Protein AF-0000000082830586 (afdb_homodimer)

Sequence (696 aa):
MSIQHIIVHEIRRVKEEKKSTETLIAKIKDTENDLRSLNGELAAKLLKLFSSSSLMVGQFSIGNDTEKKPAFEQGLDNFYSGENCLDFVEMTRELAEYFKTFLVENKSITGGFLVFFEFKGDEHTKLAVAVINKSNATDINPDLNFIAKEILDLDKLHLGATINITEWRDEFSERYIRFKNGQSEQVTDYFQKFIGCEVDKQAANEETKKLKEAIESFATEKLKLSQTAADDYLALAHSYINDCITKGDDVVLSNVAKHVFPADSNEFFEYASEGHNLSGILQISKTELKGFKKFSSSRKDLSITFAKALLNDKIKFENDILKIDSSLLSDSLVAELKAATTASNSDEMSIQHIIVHEIRRVKEEKKSTETLIAKIKDTENDLRSLNGELAAKLLKLFSSSSLMVGQFSIGNDTEKKPAFEQGLDNFYSGENCLDFVEMTRELAEYFKTFLVENKSITGGFLVFFEFKGDEHTKLAVAVINKSNATDINPDLNFIAKEILDLDKLHLGATINITEWRDEFSERYIRFKNGQSEQVTDYFQKFIGCEVDKQAANEETKKLKEAIESFATEKLKLSQTAADDYLALAHSYINDCITKGDDVVLSNVAKHVFPADSNEFFEYASEGHNLSGILQISKTELKGFKKFSSSRKDLSITFAKALLNDKIKFENDILKIDSSLLSDSLVAELKAATTASNSDE

Foldseek 3Di:
DDWDWKAKWWWFWDQDVPPSDIDTDTGQDQDTDDSVVCDPVNRVLQVVQQLDLQWFFWDFDDPPDRPDGAPLRVLCVVADDQLDGNDPSVSVSSLSVLVNVLCVVDVVGGFAIWMWIWDDDPPWIKIKIATWHWDWDWDADPVRDIDIDIDIDSPHGQWMKMATRNQNVVPFATRRMITDAHPDPVNRVVSCSSNNIDTDNCQAVLQLVLVLVLLQCCVCPVVVHDNVVSLVLLVQLLVVVVVCSVVSHFDFQLVSLCRSPVPCSVVSSCSSCVVRVDHTTGRHDPVSSLVSFWDWDDDPPDTDIDGPVCEPPQWYQDPNDIHHHCVVPDPVVVVVVVVVVVVVVVVD/DDWDWKAKWWWFWDQDVPPSDIDTDTGQDQDTDDSVVCPPVNRVLQVVQQLDLQWFFWDFDDPPDRPDGAPLRVLCVVADDQLDGNDPSVSVRVLSVLVNVLCVVDVVGGFAMWMWIWDDDPPWIKIKIATWHWDWDWDADPVRDIDIDIDIDSPHGQWMKMATRNQNVVPFATRRMITDAHPDPVNRVVSCSSNNIDTDNCQAVLQLVLVLVLLQCCVCPVVVHDNVVSLVLLVQLLVVVVVCSVVSHFDFLLVSLCRSPVPCSVVSSCSSCVVRVDHTTGRHDPVSSLVSFWDWDDDPPDTDIDGPVCEPPQWYQDPNDIHHHCVPPDPVVVVVVVVVVVVVVVVD

InterPro domains:
  IPR007358 Nucleoid-associated protein NdpA [PF04245] (7-318)
  IPR007358 Nucleoid-associated protein NdpA [PTHR38772] (2-322)

Structure (mmCIF, N/CA/C/O backbone):
data_AF-0000000082830586-model_v1
#
loop_
_entity.id
_entity.type
_entity.pdbx_description
1 polymer 'Nucleoid-associated protein YejK'
#
loop_
_atom_site.group_PDB
_atom_site.id
_atom_site.type_symbol
_atom_site.label_atom_id
_atom_site.label_alt_id
_atom_site.label_comp_id
_atom_site.label_asym_id
_atom_site.label_entity_id
_atom_site.label_seq_id
_atom_site.pdbx_PDB_ins_code
_atom_site.Cartn_x
_atom_site.Cartn_y
_atom_site.Cartn_z
_atom_site.occupancy
_atom_site.B_iso_or_equiv
_atom_site.auth_seq_id
_atom_site.auth_comp_id
_atom_site.auth_asym_id
_atom_site.auth_atom_id
_atom_site.pdbx_PDB_model_num
ATOM 1 N N . MET A 1 1 ? -3.918 10.141 21.219 1 77.94 1 MET A N 1
ATOM 2 C CA . MET A 1 1 ? -4.875 11.055 20.594 1 77.94 1 MET A CA 1
ATOM 3 C C . MET A 1 1 ? -6.297 10.523 20.734 1 77.94 1 MET A C 1
ATOM 5 O O . MET A 1 1 ? -6.539 9.328 20.531 1 77.94 1 MET A O 1
ATOM 9 N N . SER A 1 2 ? -7.188 11.344 21.281 1 86.56 2 SER A N 1
ATOM 10 C CA . SER A 1 2 ? -8.562 10.906 21.516 1 86.56 2 SER A CA 1
ATOM 11 C C . SER A 1 2 ? -9.562 11.867 20.891 1 86.56 2 SER A C 1
ATOM 13 O O . SER A 1 2 ? -9.383 13.086 20.953 1 86.56 2 SER A O 1
ATOM 15 N N . ILE A 1 3 ? -10.578 11.336 20.344 1 93.25 3 ILE A N 1
ATOM 16 C CA . ILE A 1 3 ? -11.656 12.125 19.766 1 93.25 3 ILE A CA 1
ATOM 17 C C . ILE A 1 3 ? -12.602 12.609 20.859 1 93.25 3 ILE A C 1
ATOM 19 O O . ILE A 1 3 ? -13.078 11.82 21.672 1 93.25 3 ILE A O 1
ATOM 23 N N . GLN A 1 4 ? -12.859 13.922 20.906 1 93 4 GLN A N 1
ATOM 24 C CA . GLN A 1 4 ? -13.688 14.516 21.953 1 93 4 GLN A CA 1
ATOM 25 C C . GLN A 1 4 ? -15.102 14.773 21.453 1 93 4 GLN A C 1
ATOM 27 O O . GLN A 1 4 ? -16.062 14.68 22.219 1 93 4 GLN A O 1
ATOM 32 N N . HIS A 1 5 ? -15.219 15.234 20.266 1 95.56 5 HIS A N 1
ATOM 33 C CA . HIS A 1 5 ? -16.484 15.531 19.609 1 95.56 5 HIS A CA 1
ATOM 34 C C . HIS A 1 5 ? -16.5 15 18.172 1 95.56 5 HIS A C 1
ATOM 36 O O . HIS A 1 5 ? -15.461 14.977 17.516 1 95.56 5 HIS A O 1
ATOM 42 N N . ILE A 1 6 ? -17.594 14.531 17.812 1 97.12 6 ILE A N 1
ATOM 43 C CA . ILE A 1 6 ? -17.719 14.07 16.438 1 97.12 6 ILE A CA 1
ATOM 44 C C . ILE A 1 6 ? -19.172 14.219 15.961 1 97.12 6 ILE A C 1
ATOM 46 O O . ILE A 1 6 ? -20.109 14 16.734 1 97.12 6 ILE A O 1
ATOM 50 N N . ILE A 1 7 ? -19.359 14.648 14.75 1 98.06 7 ILE A N 1
ATOM 51 C CA . ILE A 1 7 ? -20.688 14.789 14.156 1 98.06 7 ILE A CA 1
ATOM 52 C C . ILE A 1 7 ? -20.594 14.562 12.648 1 98.06 7 ILE A C 1
ATOM 54 O O . ILE A 1 7 ? -19.609 14.93 12.016 1 98.06 7 ILE A O 1
ATOM 58 N N . VAL A 1 8 ? -21.625 13.875 12.109 1 98 8 VAL A N 1
ATOM 59 C CA . VAL A 1 8 ? -21.688 13.609 10.68 1 98 8 VAL A CA 1
ATOM 60 C C . VAL A 1 8 ? -22.906 14.32 10.078 1 98 8 VAL A C 1
ATOM 62 O O . VAL A 1 8 ? -24.016 14.203 10.594 1 98 8 VAL A O 1
ATOM 65 N N . HIS A 1 9 ? -22.672 15.141 9.047 1 98.62 9 HIS A N 1
ATOM 66 C CA . HIS A 1 9 ? -23.719 15.711 8.211 1 98.62 9 HIS A CA 1
ATOM 67 C C . HIS A 1 9 ? -23.719 15.07 6.824 1 98.62 9 HIS A C 1
ATOM 69 O O . HIS A 1 9 ? -22.703 14.523 6.387 1 98.62 9 HIS A O 1
ATOM 75 N N . GLU A 1 10 ? -24.844 15.039 6.223 1 98.06 10 GLU A N 1
ATOM 76 C CA . GLU A 1 10 ? -24.938 14.547 4.852 1 98.06 10 GLU A CA 1
ATOM 77 C C . GLU A 1 10 ? -25.297 15.664 3.881 1 98.06 10 GLU A C 1
ATOM 79 O O . GLU A 1 10 ? -26.375 16.25 3.969 1 98.06 10 GLU A O 1
ATOM 84 N N . ILE A 1 11 ? -24.375 16.031 3.072 1 97.75 11 ILE A N 1
ATOM 85 C CA . ILE A 1 11 ? -24.578 17 1.994 1 97.75 11 ILE A CA 1
ATOM 86 C C . ILE A 1 11 ? -24.031 16.422 0.685 1 97.75 11 ILE A C 1
ATOM 88 O O . ILE A 1 11 ? -22.844 16.531 0.403 1 97.75 11 ILE A O 1
ATOM 92 N N . ARG A 1 12 ? -24.922 15.836 -0.042 1 95.5 12 ARG A N 1
ATOM 93 C CA . ARG A 1 12 ? -24.438 15.148 -1.233 1 95.5 12 ARG A CA 1
ATOM 94 C C . ARG A 1 12 ? -25.484 15.148 -2.332 1 95.5 12 ARG A C 1
ATOM 96 O O . ARG A 1 12 ? -26.688 15.281 -2.053 1 95.5 12 ARG A O 1
ATOM 103 N N . ARG A 1 13 ? -25 15.031 -3.488 1 93.19 13 ARG A N 1
ATOM 104 C CA . ARG A 1 13 ? -25.859 14.898 -4.668 1 93.19 13 ARG A CA 1
ATOM 105 C C . ARG A 1 13 ? -26.016 13.438 -5.07 1 93.19 13 ARG A C 1
ATOM 107 O O . ARG A 1 13 ? -25.047 12.688 -5.105 1 93.19 13 ARG A O 1
ATOM 114 N N . VAL A 1 14 ? -27.266 12.984 -5.191 1 87.75 14 VAL A N 1
ATOM 115 C CA . VAL A 1 14 ? -27.531 11.602 -5.566 1 87.75 14 VAL A CA 1
ATOM 116 C C . VAL A 1 14 ? -28.234 11.555 -6.926 1 87.75 14 VAL A C 1
ATOM 118 O O . VAL A 1 14 ? -29.078 12.398 -7.227 1 87.75 14 VAL A O 1
ATOM 121 N N . LYS A 1 15 ? -27.672 10.656 -7.742 1 76.94 15 LYS A N 1
ATOM 122 C CA . LYS A 1 15 ? -28.312 10.461 -9.039 1 76.94 15 LYS A CA 1
ATOM 123 C C . LYS A 1 15 ? -29.469 9.477 -8.938 1 76.94 15 LYS A C 1
ATOM 125 O O . LYS A 1 15 ? -29.344 8.414 -8.336 1 76.94 15 LYS A O 1
ATOM 130 N N . GLU A 1 16 ? -30.625 10 -9.062 1 65.94 16 GLU A N 1
ATOM 131 C CA . GLU A 1 16 ? -31.781 9.094 -9.078 1 65.94 16 GLU A CA 1
ATOM 132 C C . GLU A 1 16 ? -31.859 8.336 -10.398 1 65.94 16 GLU A C 1
ATOM 134 O O . GLU A 1 16 ? -31.656 8.914 -11.469 1 65.94 16 GLU A O 1
ATOM 139 N N . GLU A 1 17 ? -31.656 7.035 -10.461 1 59.75 17 GLU A N 1
ATOM 140 C CA . GLU A 1 17 ? -31.688 6.148 -11.625 1 59.75 17 GLU A CA 1
ATOM 141 C C . GLU A 1 17 ? -32.75 6.594 -12.641 1 59.75 17 GLU A C 1
ATOM 143 O O . GLU A 1 17 ? -32.5 6.566 -13.844 1 59.75 17 GLU A O 1
ATOM 148 N N . LYS A 1 18 ? -34.062 6.684 -12.289 1 57.19 18 LYS A N 1
ATOM 149 C CA . LYS A 1 18 ? -35.125 6.707 -13.281 1 57.19 18 LYS A CA 1
ATOM 150 C C . LYS A 1 18 ? -35.156 8.047 -14.016 1 57.19 18 LYS A C 1
ATOM 152 O O . LYS A 1 18 ? -35.812 8.172 -15.047 1 57.19 18 LYS A O 1
ATOM 157 N N . LYS A 1 19 ? -34.906 8.992 -13.367 1 51.31 19 LYS A N 1
ATOM 158 C CA . LYS A 1 19 ? -35.25 10.289 -13.938 1 51.31 19 LYS A CA 1
ATOM 159 C C . LYS A 1 19 ? -34 11.141 -14.156 1 51.31 19 LYS A C 1
ATOM 161 O O . LYS A 1 19 ? -34.094 12.328 -14.492 1 51.31 19 LYS A O 1
ATOM 166 N N . SER A 1 20 ? -33 10.836 -14.844 1 65.5 20 SER A N 1
ATOM 167 C CA . SER A 1 20 ? -31.859 11.656 -15.266 1 65.5 20 SER A CA 1
ATOM 168 C C . SER A 1 20 ? -31.703 12.875 -14.375 1 65.5 20 SER A C 1
ATOM 170 O O . SER A 1 20 ? -31.047 13.852 -14.75 1 65.5 20 SER A O 1
ATOM 172 N N . THR A 1 21 ? -32.438 12.867 -13.18 1 73.12 21 THR A N 1
ATOM 173 C CA . THR A 1 21 ? -32.375 14.078 -12.375 1 73.12 21 THR A CA 1
ATOM 174 C C . THR A 1 21 ? -31.516 13.867 -11.141 1 73.12 21 THR A C 1
ATOM 176 O O . THR A 1 21 ? -31.5 12.781 -10.562 1 73.12 21 THR A O 1
ATOM 179 N N . GLU A 1 22 ? -30.656 14.781 -10.773 1 84.38 22 GLU A N 1
ATOM 180 C CA . GLU A 1 22 ? -29.812 14.812 -9.578 1 84.38 22 GLU A CA 1
ATOM 181 C C . GLU A 1 22 ? -30.484 15.602 -8.461 1 84.38 22 GLU A C 1
ATOM 183 O O . GLU A 1 22 ? -31.109 16.641 -8.711 1 84.38 22 GLU A O 1
ATOM 188 N N . THR A 1 23 ? -30.609 14.961 -7.328 1 90.19 23 THR A N 1
ATOM 189 C CA . THR A 1 23 ? -31.203 15.609 -6.164 1 90.19 23 THR A CA 1
ATOM 190 C C . THR A 1 23 ? -30.141 15.867 -5.094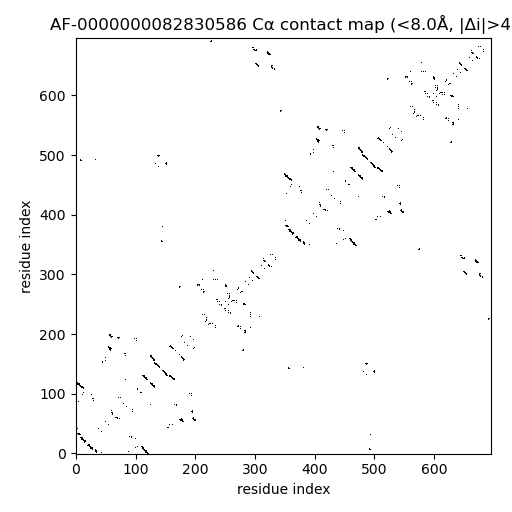 1 90.19 23 THR A C 1
ATOM 192 O O . THR A 1 23 ? -29.281 15.023 -4.852 1 90.19 23 THR A O 1
ATOM 195 N N . LEU A 1 24 ? -30.203 17.031 -4.547 1 94.12 24 LEU A N 1
ATOM 196 C CA . LEU A 1 24 ? -29.328 17.406 -3.447 1 94.12 24 LEU A CA 1
ATOM 197 C C . LEU A 1 24 ? -29.922 16.984 -2.107 1 94.12 24 LEU A C 1
ATOM 199 O O . LEU A 1 24 ? -31.047 17.344 -1.782 1 94.12 24 LEU A O 1
ATOM 203 N N . ILE A 1 25 ? -29.266 16.125 -1.415 1 95.06 25 ILE A N 1
ATOM 204 C CA . ILE A 1 25 ? -29.656 15.711 -0.073 1 95.06 25 ILE A CA 1
ATOM 205 C C . ILE A 1 25 ? -28.828 16.469 0.963 1 95.06 25 ILE A C 1
ATOM 207 O O . ILE A 1 25 ? -27.594 16.469 0.908 1 95.06 25 ILE A O 1
ATOM 211 N N . ALA A 1 26 ? -29.516 17.188 1.802 1 96.88 26 ALA A N 1
ATOM 212 C CA . ALA A 1 26 ? -28.859 17.906 2.887 1 96.88 26 ALA A CA 1
ATOM 213 C C . ALA A 1 26 ? -29.469 17.547 4.238 1 96.88 26 ALA A C 1
ATOM 215 O O . ALA A 1 26 ? -30.547 18.031 4.594 1 96.88 26 ALA A O 1
ATOM 216 N N . LYS A 1 27 ? -28.875 16.656 4.906 1 97.88 27 LYS A N 1
ATOM 217 C CA . LYS A 1 27 ? -29.25 16.281 6.262 1 97.88 27 LYS A CA 1
ATOM 218 C C . LYS A 1 27 ? -28.234 16.781 7.281 1 97.88 27 LYS A C 1
ATOM 220 O O . LYS A 1 27 ? -27.172 16.172 7.438 1 97.88 27 LYS A O 1
ATOM 225 N N . ILE A 1 28 ? -28.578 17.797 7.996 1 98.06 28 ILE A N 1
ATOM 226 C CA . ILE A 1 28 ? -27.688 18.422 8.969 1 98.06 28 ILE A CA 1
ATOM 227 C C . ILE A 1 28 ? -28.125 18.031 10.383 1 98.06 28 ILE A C 1
ATOM 229 O O . ILE A 1 28 ? -29.219 18.344 10.82 1 98.06 28 ILE A O 1
ATOM 233 N N . LYS A 1 29 ? -27.297 17.328 11.039 1 96.94 29 LYS A N 1
ATOM 234 C CA . LYS A 1 29 ? -27.594 16.797 12.367 1 96.94 29 LYS A CA 1
ATOM 235 C C . LYS A 1 29 ? -27.594 17.891 13.422 1 96.94 29 LYS A C 1
ATOM 237 O O . LYS A 1 29 ? -26.844 18.875 13.305 1 96.94 29 LYS A O 1
ATOM 242 N N . ASP A 1 30 ? -28.422 17.656 14.438 1 96.81 30 ASP A N 1
ATOM 243 C CA . ASP A 1 30 ? -28.5 18.641 15.508 1 96.81 30 ASP A CA 1
ATOM 244 C C . ASP A 1 30 ? -27.953 18.078 16.812 1 96.81 30 ASP A C 1
ATOM 246 O O . ASP A 1 30 ? -28.094 18.688 17.875 1 96.81 30 ASP A O 1
ATOM 250 N N . THR A 1 31 ? -27.406 16.875 16.75 1 96.5 31 THR A N 1
ATOM 251 C CA . THR A 1 31 ? -26.781 16.25 17.906 1 96.5 31 THR A CA 1
ATOM 252 C C . THR A 1 31 ? -25.484 15.547 17.516 1 96.5 31 THR A C 1
ATOM 254 O O . THR A 1 31 ? -25.375 15.016 16.406 1 96.5 31 THR A O 1
ATOM 257 N N . GLU A 1 32 ? -24.547 15.562 18.375 1 96.56 32 GLU A N 1
ATOM 258 C CA . GLU A 1 32 ? -23.297 14.875 18.125 1 96.56 32 GLU A CA 1
ATOM 259 C C . GLU A 1 32 ? -23.5 13.367 18.047 1 96.56 32 GLU A C 1
ATOM 261 O O . GLU A 1 32 ? -24.469 12.828 18.578 1 96.56 32 GLU A O 1
ATOM 266 N N . ASN A 1 33 ? -22.688 12.75 17.328 1 96.12 33 ASN A N 1
ATOM 267 C CA . ASN A 1 33 ? -22.672 11.289 17.359 1 96.12 33 ASN A CA 1
ATOM 268 C C . ASN A 1 33 ? -22.156 10.766 18.703 1 96.12 33 ASN A C 1
ATOM 270 O O . ASN A 1 33 ? -21.391 11.453 19.391 1 96.12 33 ASN A O 1
ATOM 274 N N . ASP A 1 34 ? -22.625 9.633 19.047 1 91.5 34 ASP A N 1
ATOM 275 C CA . ASP A 1 34 ? -22.203 9.016 20.297 1 91.5 34 ASP A CA 1
ATOM 276 C C . ASP A 1 34 ? -20.766 8.508 20.219 1 91.5 34 ASP A C 1
ATOM 278 O O . ASP A 1 34 ? -20.453 7.625 19.406 1 91.5 34 ASP A O 1
ATOM 282 N N . LEU A 1 35 ? -19.906 9.109 21 1 88.56 35 LEU A N 1
ATOM 283 C CA . LEU A 1 35 ? -18.5 8.703 21.016 1 88.56 35 LEU A CA 1
ATOM 284 C C . LEU A 1 35 ? -18.375 7.23 21.375 1 88.56 35 LEU A C 1
ATOM 286 O O . LEU A 1 35 ? -17.406 6.578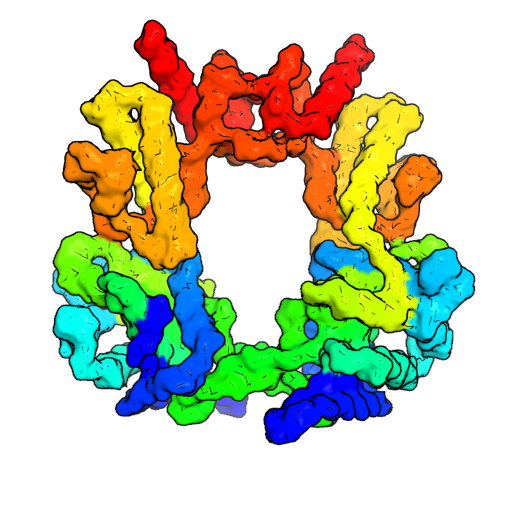 20.984 1 88.56 35 LEU A O 1
ATOM 290 N N . ARG A 1 36 ? -19.328 6.688 22.125 1 80.69 36 ARG A N 1
ATOM 291 C CA . ARG A 1 36 ? -19.297 5.309 22.609 1 80.69 36 ARG A CA 1
ATOM 292 C C . ARG A 1 36 ? -19.453 4.328 21.438 1 80.69 36 ARG A C 1
ATOM 294 O O . ARG A 1 36 ? -19.062 3.164 21.547 1 80.69 36 ARG A O 1
ATOM 301 N N . SER A 1 37 ? -20.141 4.883 20.453 1 78 37 SER A N 1
ATOM 302 C CA . SER A 1 37 ? -20.391 4.027 19.297 1 78 37 SER A CA 1
ATOM 303 C C . SER A 1 37 ? -19.141 3.908 18.422 1 78 37 SER A C 1
ATOM 305 O O . SER A 1 37 ? -19.062 3.029 17.547 1 78 37 SER A O 1
ATOM 307 N N . LEU A 1 38 ? -18.266 4.855 18.688 1 82.94 38 LEU A N 1
ATOM 308 C CA . LEU A 1 38 ? -16.984 4.742 17.984 1 82.94 38 LEU A CA 1
ATOM 309 C C . LEU A 1 38 ? -16.141 3.621 18.562 1 82.94 38 LEU A C 1
ATOM 311 O O . LEU A 1 38 ? -15.633 3.738 19.688 1 82.94 38 LEU A O 1
ATOM 315 N N . ASN A 1 39 ? -16.219 2.475 17.984 1 80.81 39 ASN A N 1
ATOM 316 C CA . ASN A 1 39 ? -15.297 1.455 18.484 1 80.81 39 ASN A CA 1
ATOM 317 C C . ASN A 1 39 ? -13.844 1.837 18.234 1 80.81 39 ASN A C 1
ATOM 319 O O . ASN A 1 39 ? -13.562 2.809 17.516 1 80.81 39 ASN A O 1
ATOM 323 N N . GLY A 1 40 ? -12.953 1.275 18.984 1 81.69 40 GLY A N 1
ATOM 324 C CA . GLY A 1 40 ? -11.531 1.578 18.891 1 81.69 40 GLY A CA 1
ATOM 325 C C . GLY A 1 40 ? -11.016 1.544 17.453 1 81.69 40 GLY A C 1
ATOM 326 O O . GLY A 1 40 ? -10.203 2.387 17.062 1 81.69 40 GLY A O 1
ATOM 327 N N . GLU A 1 41 ? -11.602 0.797 16.656 1 85.75 41 GLU A N 1
ATOM 328 C CA . GLU A 1 41 ? -11.141 0.642 15.273 1 85.75 41 GLU A CA 1
ATOM 329 C C . GLU A 1 41 ? -11.547 1.839 14.422 1 85.75 41 GLU A C 1
ATOM 331 O O . GLU A 1 41 ? -10.742 2.354 13.641 1 85.75 41 GLU A O 1
ATOM 336 N N . LEU A 1 42 ? -12.828 2.236 14.625 1 89.88 42 LEU A N 1
ATOM 337 C CA . LEU A 1 42 ? -13.312 3.375 13.852 1 89.88 42 LEU A CA 1
ATOM 338 C C . LEU A 1 42 ? -12.547 4.645 14.219 1 89.88 42 LEU A C 1
ATOM 340 O O . LEU A 1 42 ? -12.141 5.406 13.336 1 89.88 42 LEU A O 1
ATOM 344 N N . ALA A 1 43 ? -12.383 4.824 15.5 1 90.75 43 ALA A N 1
ATOM 345 C CA . ALA A 1 43 ? -11.633 5.996 15.945 1 90.75 43 ALA A CA 1
ATOM 346 C C . ALA A 1 43 ? -10.234 6.012 15.344 1 90.75 43 ALA A C 1
ATOM 348 O O . ALA A 1 43 ? -9.773 7.043 14.859 1 90.75 43 ALA A O 1
ATOM 349 N N . ALA A 1 44 ? -9.633 4.895 15.375 1 88.06 44 ALA A N 1
ATOM 350 C CA . ALA A 1 44 ? -8.289 4.777 14.82 1 88.06 44 ALA A CA 1
ATOM 351 C C . ALA A 1 44 ? -8.281 5.059 13.32 1 88.06 44 ALA A C 1
ATOM 353 O O . ALA A 1 44 ? -7.375 5.723 12.812 1 88.06 44 ALA A O 1
ATOM 354 N N . LYS A 1 45 ? -9.297 4.594 12.641 1 89.81 45 LYS A N 1
ATOM 355 C CA . LYS A 1 45 ? -9.398 4.801 11.203 1 89.81 45 LYS A CA 1
ATOM 356 C C . LYS A 1 45 ? -9.578 6.281 10.867 1 89.81 45 LYS A C 1
ATOM 358 O O . LYS A 1 45 ? -8.945 6.793 9.945 1 89.81 45 LYS A O 1
ATOM 363 N N . LEU A 1 46 ? -10.359 6.906 11.656 1 91.56 46 LEU A N 1
ATOM 364 C CA . LEU A 1 46 ? -10.617 8.32 11.43 1 91.56 46 LEU A CA 1
ATOM 365 C C . LEU A 1 46 ? -9.352 9.148 11.648 1 91.56 46 LEU A C 1
ATOM 367 O O . LEU A 1 46 ? -9.031 10.023 10.844 1 91.56 46 LEU A O 1
ATOM 371 N N . LEU A 1 47 ? -8.656 8.812 12.672 1 88 47 LEU A N 1
ATOM 372 C CA . LEU A 1 47 ? -7.426 9.531 12.977 1 88 47 LEU A CA 1
ATOM 373 C C . LEU A 1 47 ? -6.359 9.266 11.914 1 88 47 LEU A C 1
ATOM 375 O O . LEU A 1 47 ? -5.617 10.172 11.531 1 88 47 LEU A O 1
ATOM 379 N N . LYS A 1 48 ? -6.371 8.117 11.422 1 86.19 48 LYS A N 1
ATOM 380 C CA . LYS A 1 48 ? -5.375 7.695 10.445 1 86.19 48 LYS A CA 1
ATOM 381 C C . LYS A 1 48 ? -5.578 8.406 9.102 1 86.19 48 LYS A C 1
ATOM 383 O O . LYS A 1 48 ? -4.637 8.547 8.32 1 86.19 48 LYS A O 1
ATOM 388 N N . LEU A 1 49 ? -6.758 8.789 8.82 1 86.69 49 LEU A N 1
ATOM 389 C CA . LEU A 1 49 ? -7.047 9.492 7.578 1 86.69 49 LEU A CA 1
ATOM 390 C C . LEU A 1 49 ? -6.109 10.68 7.395 1 86.69 49 LEU A C 1
ATOM 392 O O . LEU A 1 49 ? -5.77 11.039 6.262 1 86.69 49 LEU A O 1
ATOM 396 N N . PHE A 1 50 ? -5.656 11.242 8.477 1 83.38 50 PHE A N 1
ATOM 397 C CA . PHE A 1 50 ? -4.891 12.477 8.383 1 83.38 50 PHE A CA 1
ATOM 398 C C . PHE A 1 50 ? -3.449 12.258 8.82 1 83.38 50 PHE A C 1
ATOM 400 O O . PHE A 1 50 ? -2.736 13.211 9.133 1 83.38 50 PHE A O 1
ATOM 407 N N . SER A 1 51 ? -3.039 11.031 8.891 1 72.94 51 SER A N 1
ATOM 408 C CA . SER A 1 51 ? -1.691 10.711 9.352 1 72.94 51 SER A CA 1
ATOM 409 C C . SER A 1 51 ? -0.709 10.656 8.188 1 72.94 51 SER A C 1
ATOM 411 O O . SER A 1 51 ? 0.504 10.594 8.398 1 72.94 51 SER A O 1
ATOM 413 N N . SER A 1 52 ? -1.235 10.766 6.988 1 65.25 52 SER A N 1
ATOM 414 C CA . SER A 1 52 ? -0.388 10.594 5.812 1 65.25 52 SER A CA 1
ATOM 415 C C . SER A 1 52 ? 0.608 11.734 5.676 1 65.25 52 SER A C 1
ATOM 417 O O . SER A 1 52 ? 0.284 12.891 5.977 1 65.25 52 SER A O 1
ATOM 419 N N . SER A 1 53 ? 1.77 11.406 5.191 1 57.41 53 SER A N 1
ATOM 420 C CA . SER A 1 53 ? 2.822 12.375 4.914 1 57.41 53 SER A CA 1
ATOM 421 C C . SER A 1 53 ? 2.506 13.195 3.664 1 57.41 53 SER A C 1
ATOM 423 O O . SER A 1 53 ? 3.129 14.227 3.42 1 57.41 53 SER A O 1
ATOM 425 N N . SER A 1 54 ? 1.443 12.836 2.969 1 64.44 54 SER A N 1
ATOM 426 C CA . SER A 1 54 ? 1.146 13.492 1.698 1 64.44 54 SER A CA 1
ATOM 427 C C . SER A 1 54 ? 0.247 14.703 1.897 1 64.44 54 SER A C 1
ATOM 429 O O . SER A 1 54 ? -0.125 15.375 0.931 1 64.44 54 SER A O 1
ATOM 431 N N . LEU A 1 55 ? -0 15.055 3.08 1 75.06 55 LEU A N 1
ATOM 432 C CA . LEU A 1 55 ? -0.865 16.203 3.328 1 75.06 55 LEU A CA 1
ATOM 433 C C . LEU A 1 55 ? -0.107 17.516 3.119 1 75.06 55 LEU A C 1
ATOM 435 O O . LEU A 1 55 ? 1.059 17.625 3.504 1 75.06 55 LEU A O 1
ATOM 439 N N . MET A 1 56 ? -0.779 18.422 2.518 1 75.5 56 MET A N 1
ATOM 440 C CA . MET A 1 56 ? -0.209 19.75 2.316 1 75.5 56 MET A CA 1
ATOM 441 C C . MET A 1 56 ? -0.437 20.641 3.539 1 75.5 56 MET A C 1
ATOM 443 O O . MET A 1 56 ? -1.374 20.406 4.309 1 75.5 56 MET A O 1
ATOM 447 N N . VAL A 1 57 ? 0.402 21.531 3.65 1 76.5 57 VAL A N 1
ATOM 448 C CA . VAL A 1 57 ? 0.298 22.438 4.797 1 76.5 57 VAL A CA 1
ATOM 449 C C . VAL A 1 57 ? -0.117 23.828 4.332 1 76.5 57 VAL A C 1
ATOM 451 O O . VAL A 1 57 ? 0.292 24.281 3.258 1 76.5 57 VAL A O 1
ATOM 454 N N . GLY A 1 58 ? -0.94 24.453 5.141 1 80.88 58 GLY A N 1
ATOM 455 C CA . GLY A 1 58 ? -1.391 25.781 4.797 1 80.88 58 GLY A CA 1
ATOM 456 C C . GLY A 1 58 ? -1.913 26.562 5.988 1 80.88 58 GLY A C 1
ATOM 457 O O . GLY A 1 58 ? -1.634 26.219 7.137 1 80.88 58 GLY A O 1
ATOM 458 N N . GLN A 1 59 ? -2.396 27.734 5.609 1 84.38 59 GLN A N 1
ATOM 459 C CA . GLN A 1 59 ? -3.035 28.625 6.574 1 84.38 59 GLN A CA 1
ATOM 460 C C . GLN A 1 59 ? -4.25 29.328 5.961 1 84.38 59 GLN A C 1
ATOM 462 O O . GLN A 1 59 ? -4.426 29.312 4.742 1 84.38 59 GLN A O 1
ATOM 467 N N . PHE A 1 60 ? -5.125 29.812 6.832 1 88.94 60 PHE A N 1
ATOM 468 C CA . PHE A 1 60 ? -6.289 30.547 6.336 1 88.94 60 PHE A CA 1
ATOM 469 C C . PHE A 1 60 ? -5.863 31.766 5.539 1 88.94 60 PHE A C 1
ATOM 471 O O . PHE A 1 60 ? -4.93 32.469 5.922 1 88.94 60 PHE A O 1
ATOM 478 N N . SER A 1 61 ? -6.332 31.859 4.398 1 82 61 SER A N 1
ATOM 479 C CA . SER A 1 61 ? -6.051 33.031 3.57 1 82 61 SER A CA 1
ATOM 480 C C . SER A 1 61 ? -7.168 33.281 2.559 1 82 61 SER A C 1
ATOM 482 O O . SER A 1 61 ? -7.867 32.344 2.16 1 82 61 SER A O 1
ATOM 484 N N . ILE A 1 62 ? -7.566 34.531 2.359 1 70.19 62 ILE A N 1
ATOM 485 C CA . ILE A 1 62 ? -8.477 34.875 1.271 1 70.19 62 ILE A CA 1
ATOM 486 C C . ILE A 1 62 ? -7.691 35.562 0.142 1 70.19 62 ILE A C 1
ATOM 488 O O . ILE A 1 62 ? -7.262 36.719 0.273 1 70.19 62 ILE A O 1
ATOM 492 N N . GLY A 1 63 ? -7.531 34.812 -0.952 1 60.88 63 GLY A N 1
ATOM 493 C CA . GLY A 1 63 ? -6.73 35.406 -2.006 1 60.88 63 GLY A CA 1
ATOM 494 C C . GLY A 1 63 ? -5.406 35.969 -1.51 1 60.88 63 GLY A C 1
ATOM 495 O O . GLY A 1 63 ? -4.676 35.281 -0.792 1 60.88 63 GLY A O 1
ATOM 496 N N . ASN A 1 64 ? -4.996 37.219 -2.006 1 56.03 64 ASN A N 1
ATOM 497 C CA . ASN A 1 64 ? -3.773 37.906 -1.612 1 56.03 64 ASN A CA 1
ATOM 498 C C . ASN A 1 64 ? -4.004 38.812 -0.399 1 56.03 64 ASN A C 1
ATOM 500 O O . ASN A 1 64 ? -3.082 39.5 0.068 1 56.03 64 ASN A O 1
ATOM 504 N N . ASP A 1 65 ? -5.266 38.781 0.035 1 56.44 65 ASP A N 1
ATOM 505 C CA . ASP A 1 65 ? -5.566 39.688 1.14 1 56.44 65 ASP A CA 1
ATOM 506 C C . ASP A 1 65 ? -5.637 38.938 2.465 1 56.44 65 ASP A C 1
ATOM 508 O O . ASP A 1 65 ? -6.598 38.188 2.719 1 56.44 65 ASP A O 1
ATOM 512 N N . THR A 1 66 ? -4.637 39 3.248 1 56.97 66 THR A N 1
ATOM 513 C CA . THR A 1 66 ? -4.527 38.312 4.531 1 56.97 66 THR A CA 1
ATOM 514 C C . THR A 1 66 ? -5.422 39 5.574 1 56.97 66 THR A C 1
ATOM 516 O O . THR A 1 66 ? -5.617 38.438 6.664 1 56.97 66 THR A O 1
ATOM 519 N N . GLU A 1 67 ? -5.973 40.094 5.219 1 61.12 67 GLU A N 1
ATOM 520 C CA . GLU A 1 67 ? -6.754 40.844 6.219 1 61.12 67 GLU A CA 1
ATOM 521 C C . GLU A 1 67 ? -8.188 40.312 6.277 1 61.12 67 GLU A C 1
ATOM 523 O O . GLU A 1 67 ? -8.852 40.438 7.309 1 61.12 67 GLU A O 1
ATOM 528 N N . LYS A 1 68 ? -8.609 39.688 5.219 1 77.81 68 LYS A N 1
ATOM 529 C CA . LYS A 1 68 ? -9.977 39.188 5.227 1 77.81 68 LYS A CA 1
ATOM 530 C C . LYS A 1 68 ? -10 37.719 5.668 1 77.81 68 LYS A C 1
ATOM 532 O O . LYS A 1 68 ? -9.172 36.906 5.219 1 77.81 68 LYS A O 1
ATOM 537 N N . LYS A 1 69 ? -10.883 37.469 6.656 1 87.75 69 LYS A N 1
ATOM 538 C CA . LYS A 1 69 ? -11 36.094 7.195 1 87.75 69 LYS A CA 1
ATOM 539 C C . LYS A 1 69 ? -11.961 35.281 6.363 1 87.75 69 LYS A C 1
ATOM 541 O O . LYS A 1 69 ? -13.109 35.656 6.133 1 87.75 69 LYS A O 1
ATOM 546 N N . PRO A 1 70 ? -11.484 34.188 5.902 1 91.75 70 PRO A N 1
ATOM 547 C CA . PRO A 1 70 ? -12.391 33.281 5.195 1 91.75 70 PRO A CA 1
ATOM 548 C C . PRO A 1 70 ? -13.602 32.875 6.043 1 91.75 70 PRO A C 1
ATOM 550 O O . PRO A 1 70 ? -13.539 32.938 7.273 1 91.75 70 PRO A O 1
ATOM 553 N N . ALA A 1 71 ? -14.719 32.531 5.398 1 91.44 71 ALA A N 1
ATOM 554 C CA . ALA A 1 71 ? -15.969 32.188 6.078 1 91.44 71 ALA A CA 1
ATOM 555 C C . ALA A 1 71 ? -15.742 31.062 7.086 1 91.44 71 ALA A C 1
ATOM 557 O O . ALA A 1 71 ? -16.281 31.109 8.195 1 91.44 71 ALA A O 1
ATOM 558 N N . PHE A 1 72 ? -14.984 30.062 6.754 1 95.69 72 PHE A N 1
ATOM 559 C CA . PHE A 1 72 ? -14.695 28.953 7.645 1 95.69 72 PHE A CA 1
ATOM 560 C C . PHE A 1 72 ? -14 29.438 8.914 1 95.69 72 PHE A C 1
ATOM 562 O O . PHE A 1 72 ? -14.367 29.016 10.016 1 95.69 72 PHE A O 1
ATOM 569 N N . GLU A 1 73 ? -13.023 30.266 8.719 1 93.62 73 GLU A N 1
ATOM 570 C CA . GLU A 1 73 ? -12.281 30.812 9.852 1 93.62 73 GLU A CA 1
ATOM 571 C C . GLU A 1 73 ? -13.195 31.625 10.766 1 93.62 73 GLU A C 1
ATOM 573 O O . GLU A 1 73 ? -13.078 31.547 11.992 1 93.62 73 GLU A O 1
ATOM 578 N N . GLN A 1 74 ? -14.047 32.406 10.164 1 93.38 74 GLN A N 1
ATOM 579 C CA . GLN A 1 74 ? -15.016 33.188 10.938 1 93.38 74 GLN A CA 1
ATOM 580 C C . GLN A 1 74 ? -15.898 32.25 11.781 1 93.38 74 GLN A C 1
ATOM 582 O O . GLN A 1 74 ? -16.203 32.562 12.938 1 93.38 74 GLN A O 1
ATOM 587 N N . GLY A 1 75 ? -16.297 31.188 11.125 1 93.12 75 GLY A N 1
ATOM 588 C CA . GLY A 1 75 ? -17.062 30.188 11.859 1 93.12 75 GLY A CA 1
ATOM 589 C C . GLY A 1 75 ? -16.328 29.641 13.07 1 93.12 75 GLY A C 1
ATOM 590 O O . GLY A 1 75 ? -16.922 29.5 14.148 1 93.12 75 GLY A O 1
ATOM 591 N N . LEU A 1 76 ? -15.07 29.375 12.938 1 95.25 76 LEU A N 1
ATOM 592 C CA . LEU A 1 76 ? -14.266 28.906 14.055 1 95.25 76 LEU A CA 1
ATOM 593 C C . LEU A 1 76 ? -14.141 29.969 15.133 1 95.25 76 LEU A C 1
ATOM 595 O O . LEU A 1 76 ? -14.25 29.672 16.328 1 95.25 76 LEU A O 1
ATOM 599 N N . ASP A 1 77 ? -13.953 31.188 14.719 1 92.75 77 ASP A N 1
ATOM 600 C CA . ASP A 1 77 ? -13.789 32.312 15.633 1 92.75 77 ASP A CA 1
ATOM 601 C C . ASP A 1 77 ? -15.031 32.469 16.516 1 92.75 77 ASP A C 1
ATOM 603 O O . ASP A 1 77 ? -14.922 32.844 17.688 1 92.75 77 ASP A O 1
ATOM 607 N N . ASN A 1 78 ? -16.109 32.281 15.953 1 94.19 78 ASN A N 1
ATOM 608 C CA . ASN A 1 78 ? -17.375 32.469 16.656 1 94.19 78 ASN A CA 1
ATOM 609 C C . ASN A 1 78 ? -17.578 31.406 17.734 1 94.19 78 ASN A C 1
ATOM 611 O O . ASN A 1 78 ? -18.297 31.656 18.719 1 94.19 78 ASN A O 1
ATOM 615 N N . PHE A 1 79 ? -16.875 30.312 17.578 1 94.81 79 PHE A N 1
ATOM 616 C CA . PHE A 1 79 ? -17.297 29.203 18.453 1 94.81 79 PHE A CA 1
ATOM 617 C C . PHE A 1 79 ? -16.125 28.719 19.297 1 94.81 79 PHE A C 1
ATOM 619 O O . PHE A 1 79 ? -16.312 27.938 20.219 1 94.81 79 PHE A O 1
ATOM 626 N N . TYR A 1 80 ? -14.992 29.172 19.031 1 93.12 80 TYR A N 1
ATOM 627 C CA . TYR A 1 80 ? -13.867 28.797 19.875 1 93.12 80 TYR A CA 1
ATOM 628 C C . TYR A 1 80 ? -13.453 29.953 20.781 1 93.12 80 TYR A C 1
ATOM 630 O O . TYR A 1 80 ? -13.352 31.094 20.328 1 93.12 80 TYR A O 1
ATOM 638 N N . SER A 1 81 ? -13.336 29.703 22 1 89.12 81 SER A N 1
ATOM 639 C CA . SER A 1 81 ? -12.68 30.562 22.984 1 89.12 81 SER A CA 1
ATOM 640 C C . SER A 1 81 ? -11.375 29.938 23.469 1 89.12 81 SER A C 1
ATOM 642 O O . SER A 1 81 ? -11.391 29.047 24.312 1 89.12 81 SER A O 1
ATOM 644 N N . GLY A 1 82 ? -10.367 30.453 22.953 1 81.5 82 GLY A N 1
ATOM 645 C CA . GLY A 1 82 ? -9.125 29.719 23.156 1 81.5 82 GLY A CA 1
ATOM 646 C C . GLY A 1 82 ? -9.125 28.375 22.469 1 81.5 82 GLY A C 1
ATOM 647 O O . GLY A 1 82 ? -9.359 28.281 21.25 1 81.5 82 GLY A O 1
ATOM 648 N N . GLU A 1 83 ? -9.016 27.297 23.312 1 80.5 83 GLU A N 1
ATOM 649 C CA . GLU A 1 83 ? -8.977 25.953 22.75 1 80.5 83 GLU A CA 1
ATOM 650 C C . GLU A 1 83 ? -10.297 25.219 22.984 1 80.5 83 GLU A C 1
ATOM 652 O O . GLU A 1 83 ? -10.461 24.062 22.578 1 80.5 83 GLU A O 1
ATOM 657 N N . ASN A 1 84 ? -11.164 25.984 23.516 1 87.31 84 ASN A N 1
ATOM 658 C CA . ASN A 1 84 ? -12.414 25.328 23.875 1 87.31 84 ASN A CA 1
ATOM 659 C C . ASN A 1 84 ? -13.539 25.719 22.906 1 87.31 84 ASN A C 1
ATOM 661 O O . ASN A 1 84 ? -13.766 26.906 22.656 1 87.31 84 ASN A O 1
ATOM 665 N N . CYS A 1 85 ? -14.148 24.781 22.469 1 91.44 85 CYS A N 1
ATOM 666 C CA . CYS A 1 85 ? -15.289 25.016 21.594 1 91.44 85 CYS A CA 1
ATOM 667 C C . CYS A 1 85 ? -16.562 25.266 22.406 1 91.44 85 CYS A C 1
ATOM 669 O O . CYS A 1 85 ? -16.922 24.438 23.25 1 91.44 85 CYS A O 1
ATOM 671 N N . LEU A 1 86 ? -17.234 26.281 22.141 1 92.06 86 LEU A N 1
ATOM 672 C CA . LEU A 1 86 ? -18.391 26.734 22.906 1 92.06 86 LEU A CA 1
ATOM 673 C C . LEU A 1 86 ? -19.641 25.922 22.531 1 92.06 86 LEU A C 1
ATOM 675 O O . LEU A 1 86 ? -20.469 25.625 23.375 1 92.06 86 LEU A O 1
ATOM 679 N N . ASP A 1 87 ? -19.781 25.594 21.297 1 96.19 87 ASP A N 1
ATOM 680 C CA . ASP A 1 87 ? -20.891 24.812 20.766 1 96.19 87 ASP A CA 1
ATOM 681 C C . ASP A 1 87 ? -20.5 24.109 19.484 1 96.19 87 ASP A C 1
ATOM 683 O O . ASP A 1 87 ? -20.625 24.656 18.391 1 96.19 87 ASP A O 1
ATOM 687 N N . PHE A 1 88 ? -20.109 22.891 19.672 1 97.31 88 PHE A N 1
ATOM 688 C CA . PHE A 1 88 ? -19.594 22.109 18.562 1 97.31 88 PHE A CA 1
ATOM 689 C C . PHE A 1 88 ? -20.688 21.859 17.516 1 97.31 88 PHE A C 1
ATOM 691 O O . PHE A 1 88 ? -20.438 21.984 16.312 1 97.31 88 PHE A O 1
ATOM 698 N N . VAL A 1 89 ? -21.844 21.5 17.953 1 98 89 VAL A N 1
ATOM 699 C CA . VAL A 1 89 ? -22.953 21.172 17.062 1 98 89 VAL A CA 1
ATOM 700 C C . VAL A 1 89 ? -23.312 22.391 16.219 1 98 89 VAL A C 1
ATOM 702 O O . VAL A 1 89 ? -23.375 22.312 14.984 1 98 89 VAL A O 1
ATOM 705 N N . GLU A 1 90 ? -23.516 23.516 16.875 1 97.44 90 GLU A N 1
ATOM 706 C CA . GLU A 1 90 ? -23.906 24.719 16.141 1 97.44 90 GLU A CA 1
ATOM 707 C C . GLU A 1 90 ? -22.812 25.156 15.18 1 97.44 90 GLU A C 1
ATOM 709 O O . GLU A 1 90 ? -23.094 25.625 14.07 1 97.44 90 GLU A O 1
ATOM 714 N N . MET A 1 91 ? -21.578 25.078 15.602 1 97.69 91 MET A N 1
ATOM 715 C CA . MET A 1 91 ? -20.469 25.406 14.719 1 97.69 91 MET A CA 1
ATOM 716 C C . MET A 1 91 ? -20.5 24.562 13.453 1 97.69 91 MET A C 1
ATOM 718 O O . MET A 1 91 ? -20.438 25.094 12.344 1 97.69 91 MET A O 1
ATOM 722 N N . THR A 1 92 ? -20.594 23.25 13.578 1 98.12 92 THR A N 1
ATOM 723 C CA . THR A 1 92 ? -20.531 22.359 12.43 1 98.12 92 THR A CA 1
ATOM 724 C C . THR A 1 92 ? -21.766 22.531 11.539 1 98.12 92 THR A C 1
ATOM 726 O O . THR A 1 92 ? -21.672 22.359 10.32 1 98.12 92 THR A O 1
ATOM 729 N N . ARG A 1 93 ? -22.922 22.891 12.117 1 98.06 93 ARG A N 1
ATOM 730 C CA . ARG A 1 93 ? -24.125 23.141 11.328 1 98.06 93 ARG A CA 1
ATOM 731 C C . ARG A 1 93 ? -23.938 24.359 10.414 1 98.06 93 ARG A C 1
ATOM 733 O O . ARG A 1 93 ? -24.312 24.328 9.242 1 98.06 93 ARG A O 1
ATOM 740 N N . GLU A 1 94 ? -23.359 25.391 11 1 97.44 94 GLU A N 1
ATOM 741 C CA . GLU A 1 94 ? -23.078 26.578 10.203 1 97.44 94 GLU A CA 1
ATOM 742 C C . GLU A 1 94 ? -22.125 26.266 9.062 1 97.44 94 GLU A C 1
ATOM 744 O O . GLU A 1 94 ? -22.344 26.703 7.93 1 97.44 94 GLU A O 1
ATOM 749 N N . LEU A 1 95 ? -21.109 25.547 9.391 1 97.75 95 LEU A N 1
ATOM 750 C CA . LEU A 1 95 ? -20.109 25.188 8.383 1 97.75 95 LEU A CA 1
ATOM 751 C C . LEU A 1 95 ? -20.703 24.25 7.332 1 97.75 95 LEU A C 1
ATOM 753 O O . LEU A 1 95 ? -20.344 24.344 6.152 1 97.75 95 LEU A O 1
ATOM 757 N N . ALA A 1 96 ? -21.562 23.359 7.766 1 98.19 96 ALA A N 1
ATOM 758 C CA . ALA A 1 96 ? -22.234 22.453 6.832 1 98.19 96 ALA A CA 1
ATOM 759 C C . ALA A 1 96 ? -23.125 23.25 5.871 1 98.19 96 ALA A C 1
ATOM 761 O O . ALA A 1 96 ? -23.172 22.938 4.676 1 98.19 96 ALA A O 1
ATOM 762 N N . GLU A 1 97 ? -23.844 24.234 6.434 1 97.69 97 GLU A N 1
ATOM 763 C CA . GLU A 1 97 ? -24.672 25.094 5.586 1 97.69 97 GLU A CA 1
ATOM 764 C C . GLU A 1 97 ? -23.812 25.859 4.574 1 97.69 97 GLU A C 1
ATOM 766 O O . GLU A 1 97 ? -24.203 26.016 3.422 1 97.69 97 GLU A O 1
ATOM 771 N N . TYR A 1 98 ? -22.734 26.312 5.09 1 97.56 98 TYR A N 1
ATOM 772 C CA . TYR A 1 98 ? -21.797 26.984 4.195 1 97.56 98 TYR A CA 1
ATOM 773 C C . TYR A 1 98 ? -21.328 26.031 3.102 1 97.56 98 TYR A C 1
ATOM 775 O O . TYR A 1 98 ? -21.281 26.406 1.926 1 97.56 98 TYR A O 1
ATOM 783 N N . PHE A 1 99 ? -21.016 24.797 3.451 1 97.5 99 PHE A N 1
ATOM 784 C CA . PHE A 1 99 ? -20.594 23.766 2.496 1 97.5 99 PHE A CA 1
ATOM 785 C C . PHE A 1 99 ? -21.688 23.531 1.455 1 97.5 99 PHE A C 1
ATOM 787 O O . PHE A 1 99 ? -21.391 23.391 0.265 1 97.5 99 PHE A O 1
ATOM 794 N N . LYS A 1 100 ? -22.859 23.469 1.875 1 97.62 100 LYS A N 1
ATOM 795 C CA . LYS A 1 100 ? -24.016 23.25 1.015 1 97.62 100 LYS A CA 1
ATOM 796 C C . LYS A 1 100 ? -24.078 24.297 -0.102 1 97.62 100 LYS A C 1
ATOM 798 O O . LYS A 1 100 ? -24.469 23.969 -1.229 1 97.62 100 LYS A O 1
ATOM 803 N N . THR A 1 101 ? -23.703 25.516 0.174 1 96.94 101 THR A N 1
ATOM 804 C CA . THR A 1 101 ? -23.797 26.594 -0.808 1 96.94 101 THR A CA 1
ATOM 805 C C . THR A 1 101 ? -22.922 26.281 -2.023 1 96.94 101 THR A C 1
ATOM 807 O O . THR A 1 101 ? -23.25 26.672 -3.146 1 96.94 101 THR A O 1
ATOM 810 N N . PHE A 1 102 ? -21.844 25.609 -1.802 1 95.5 102 PHE A N 1
ATOM 811 C CA . PHE A 1 102 ? -20.969 25.234 -2.906 1 95.5 102 PHE A CA 1
ATOM 812 C C . PHE A 1 102 ? -21.656 24.25 -3.848 1 95.5 102 PHE A C 1
ATOM 814 O O . PHE A 1 102 ? -21.516 24.359 -5.066 1 95.5 102 PHE A O 1
ATOM 821 N N . LEU A 1 103 ? -22.359 23.312 -3.244 1 94.88 103 LEU A N 1
ATOM 822 C CA . LEU A 1 103 ? -23.062 22.312 -4.055 1 94.88 103 LEU A CA 1
ATOM 823 C C . LEU A 1 103 ? -24.219 22.969 -4.801 1 94.88 103 LEU A C 1
ATOM 825 O O . LEU A 1 103 ? -24.531 22.578 -5.93 1 94.88 103 LEU A O 1
ATOM 829 N N . VAL A 1 104 ? -24.875 23.906 -4.219 1 95 104 VAL A N 1
ATOM 830 C CA . VAL A 1 104 ? -25.984 24.609 -4.848 1 95 104 VAL A CA 1
ATOM 831 C C . VAL A 1 104 ? -25.484 25.438 -6.035 1 95 104 VAL A C 1
ATOM 833 O O . VAL A 1 104 ? -26.109 25.453 -7.094 1 95 104 VAL A O 1
ATOM 836 N N . GLU A 1 105 ? -24.312 25.984 -5.859 1 94.62 105 GLU A N 1
ATOM 837 C CA . GLU A 1 105 ? -23.766 26.891 -6.863 1 94.62 105 GLU A CA 1
ATOM 838 C C . GLU A 1 105 ? -23.141 26.125 -8.016 1 94.62 105 GLU A C 1
ATOM 840 O O . GLU A 1 105 ? -23.125 26.594 -9.156 1 94.62 105 GLU A O 1
ATOM 845 N N . ASN A 1 106 ? -22.578 25.031 -7.688 1 93.75 106 ASN A N 1
ATOM 846 C CA . ASN A 1 106 ? -21.875 24.234 -8.688 1 93.75 106 ASN A CA 1
ATOM 847 C C . ASN A 1 106 ? -22.375 22.797 -8.703 1 93.75 106 ASN A C 1
ATOM 849 O O . ASN A 1 106 ? -22.016 21.984 -7.844 1 93.75 106 ASN A O 1
ATOM 853 N N . LYS A 1 107 ? -23.031 22.406 -9.734 1 90.25 107 LYS A N 1
ATOM 854 C CA . LYS A 1 107 ? -23.719 21.109 -9.828 1 90.25 107 LYS A CA 1
ATOM 855 C C . LYS A 1 107 ? -22.719 19.984 -10.062 1 90.25 107 LYS A C 1
ATOM 857 O O . LYS A 1 107 ? -23.062 18.812 -9.922 1 90.25 107 LYS A O 1
ATOM 862 N N . SER A 1 108 ? -21.547 20.359 -10.383 1 90.38 108 SER A N 1
ATOM 863 C CA . SER A 1 108 ? -20.547 19.328 -10.633 1 90.38 108 SER A CA 1
ATOM 864 C C . SER A 1 108 ? -19.984 18.766 -9.328 1 90.38 108 SER A C 1
ATOM 866 O O . SER A 1 108 ? -19.328 17.719 -9.328 1 90.38 108 SER A O 1
ATOM 868 N N . ILE A 1 109 ? -20.266 19.5 -8.258 1 92.19 109 ILE A N 1
ATOM 869 C CA . ILE A 1 109 ? -19.797 19.047 -6.953 1 92.19 109 ILE A CA 1
ATOM 870 C C . ILE A 1 109 ? -20.766 18.016 -6.379 1 92.19 109 ILE A C 1
ATOM 872 O O . ILE A 1 109 ? -21.953 18.312 -6.188 1 92.19 109 ILE A O 1
ATOM 876 N N . THR A 1 110 ? -20.391 16.859 -6.039 1 91.38 110 THR A N 1
ATOM 877 C CA . THR A 1 110 ? -21.25 15.766 -5.586 1 91.38 110 THR A CA 1
ATOM 878 C C . THR A 1 110 ? -21.375 15.773 -4.066 1 91.38 110 THR A C 1
ATOM 880 O O . THR A 1 110 ? -22.406 15.359 -3.523 1 91.38 110 THR A O 1
ATOM 883 N N . GLY A 1 111 ? -20.328 16.234 -3.371 1 94.19 111 GLY A N 1
ATOM 884 C CA . GLY A 1 111 ? -20.344 16.25 -1.917 1 94.19 111 GLY A CA 1
ATOM 885 C C . GLY A 1 111 ? -20.156 14.867 -1.311 1 94.19 111 GLY A C 1
ATOM 886 O O . GLY A 1 111 ? -19.391 14.055 -1.83 1 94.19 111 GLY A O 1
ATOM 887 N N . GLY A 1 112 ? -20.797 14.641 -0.111 1 96.06 112 GLY A N 1
ATOM 888 C CA . GLY A 1 112 ? -20.672 13.406 0.643 1 96.06 112 GLY A CA 1
ATOM 889 C C . GLY A 1 112 ? -21.047 13.562 2.105 1 96.06 112 GLY A C 1
ATOM 890 O O . GLY A 1 112 ? -21.828 14.438 2.461 1 96.06 112 GLY A O 1
ATOM 891 N N . PHE A 1 113 ? -20.609 12.641 2.84 1 97.25 113 PHE A N 1
ATOM 892 C CA . PHE A 1 113 ? -20.766 12.734 4.285 1 97.25 113 PHE A CA 1
ATOM 893 C C . PHE A 1 113 ? -19.672 13.609 4.891 1 97.25 113 PHE A C 1
ATOM 895 O O . PHE A 1 113 ? -18.484 13.289 4.797 1 97.25 113 PHE A O 1
ATOM 902 N N . LEU A 1 114 ? -20.125 14.727 5.359 1 97.62 114 LEU A N 1
ATOM 903 C CA . LEU A 1 114 ? -19.234 15.695 5.98 1 97.62 114 LEU A CA 1
ATOM 904 C C . LEU A 1 114 ? -19 15.359 7.449 1 97.62 114 LEU A C 1
ATOM 906 O O . LEU A 1 114 ? -19.875 15.578 8.289 1 97.62 114 LEU A O 1
ATOM 910 N N . VAL A 1 115 ? -17.844 14.844 7.762 1 97.62 115 VAL A N 1
ATOM 911 C CA . VAL A 1 115 ? -17.531 14.391 9.109 1 97.62 115 VAL A CA 1
ATOM 912 C C . VAL A 1 115 ? -16.625 15.414 9.797 1 97.62 115 VAL A C 1
ATOM 914 O O . VAL A 1 115 ? -15.547 15.742 9.297 1 97.62 115 VAL A O 1
ATOM 917 N N . PHE A 1 116 ? -17.109 15.945 10.922 1 98.06 116 PHE A N 1
ATOM 918 C CA . PHE A 1 116 ? -16.312 16.812 11.781 1 98.06 116 PHE A CA 1
ATOM 919 C C . PHE A 1 116 ? -15.914 16.094 13.07 1 98.06 116 PHE A C 1
ATOM 921 O O . PHE A 1 116 ? -16.75 15.469 13.711 1 98.06 116 PHE A O 1
ATOM 928 N N . PHE A 1 117 ? -14.734 16.109 13.414 1 96.69 117 PHE A N 1
ATOM 929 C CA . PHE A 1 117 ? -14.398 15.617 14.742 1 96.69 117 PHE A CA 1
ATOM 930 C C . PHE A 1 117 ? -13.219 16.391 15.328 1 96.69 117 PHE A C 1
ATOM 932 O O . PHE A 1 117 ? -12.352 16.859 14.586 1 96.69 117 PHE A O 1
ATOM 939 N N . GLU A 1 118 ? -13.297 16.625 16.531 1 95.94 118 GLU A N 1
ATOM 940 C CA . GLU A 1 118 ? -12.242 17.266 17.312 1 95.94 118 GLU A CA 1
ATOM 941 C C . GLU A 1 118 ? -11.453 16.25 18.125 1 95.94 118 GLU A C 1
ATOM 943 O O . GLU A 1 118 ? -12.039 15.375 18.766 1 95.94 118 GLU A O 1
ATOM 948 N N . PHE A 1 119 ? -10.188 16.297 18.047 1 91.56 119 PHE A N 1
ATOM 949 C CA . PHE A 1 119 ? -9.375 15.359 18.812 1 91.56 119 PHE A CA 1
ATOM 950 C C . PHE A 1 119 ? -8.211 16.078 19.484 1 91.56 119 PHE A C 1
ATOM 952 O O . PHE A 1 119 ? -7.77 17.125 19.016 1 91.56 119 PHE A O 1
ATOM 959 N N . LYS A 1 120 ? -7.875 15.578 20.562 1 86.38 120 LYS A N 1
ATOM 960 C CA . LYS A 1 120 ? -6.859 16.219 21.406 1 86.38 120 LYS A CA 1
ATOM 961 C C . LYS A 1 120 ? -5.664 15.297 21.609 1 86.38 120 LYS A C 1
ATOM 963 O O . LYS A 1 120 ? -5.828 14.094 21.844 1 86.38 120 LYS A O 1
ATOM 968 N N . GLY A 1 121 ? -4.527 15.828 21.328 1 75.44 121 GLY A N 1
ATOM 969 C CA . GLY A 1 121 ? -3.293 15.172 21.734 1 75.44 121 GLY A CA 1
ATOM 970 C C . GLY A 1 121 ? -2.748 15.688 23.047 1 75.44 121 GLY A C 1
ATOM 971 O O . GLY A 1 121 ? -3.51 16.141 23.906 1 75.44 121 GLY A O 1
ATOM 972 N N . ASP A 1 122 ? -1.467 15.5 23.281 1 66.69 122 ASP A N 1
ATOM 973 C CA . ASP A 1 122 ? -0.846 15.922 24.531 1 66.69 122 ASP A CA 1
ATOM 974 C C . ASP A 1 122 ? -0.88 17.438 24.672 1 66.69 122 ASP A C 1
ATOM 976 O O . ASP A 1 122 ? -1.15 17.969 25.75 1 66.69 122 ASP A O 1
ATOM 980 N N . GLU A 1 123 ? -0.709 18.125 23.578 1 72.38 123 GLU A N 1
ATOM 981 C CA . GLU A 1 123 ? -0.553 19.562 23.75 1 72.38 123 GLU A CA 1
ATOM 982 C C . GLU A 1 123 ? -1.424 20.328 22.766 1 72.38 123 GLU A C 1
ATOM 984 O O . GLU A 1 123 ? -1.486 21.562 22.797 1 72.38 123 GLU A O 1
ATOM 989 N N . HIS A 1 124 ? -2.076 19.625 21.938 1 79.81 124 HIS A N 1
ATOM 990 C CA . HIS A 1 124 ? -2.781 20.375 20.891 1 79.81 124 HIS A CA 1
ATOM 991 C C . HIS A 1 124 ? -4.199 19.828 20.703 1 79.81 124 HIS A C 1
ATOM 993 O O . HIS A 1 124 ? -4.438 18.641 20.844 1 79.81 124 HIS A O 1
ATOM 999 N N . THR A 1 125 ? -5.109 20.828 20.469 1 89 125 THR A N 1
ATOM 1000 C CA . THR A 1 125 ? -6.465 20.531 20.016 1 89 125 THR A CA 1
ATOM 1001 C C . THR A 1 125 ? -6.586 20.719 18.516 1 89 125 THR A C 1
ATOM 1003 O O . THR A 1 125 ? -6.141 21.734 17.969 1 89 125 THR A O 1
ATOM 1006 N N . LYS A 1 126 ? -7.109 19.703 17.859 1 91.38 126 LYS A N 1
ATOM 1007 C CA . LYS A 1 126 ? -7.242 19.797 16.406 1 91.38 126 LYS A CA 1
ATOM 1008 C C . LYS A 1 126 ? -8.68 19.531 15.977 1 91.38 126 LYS A C 1
ATOM 1010 O O . LYS A 1 126 ? -9.391 18.75 16.609 1 91.38 126 LYS A O 1
ATOM 1015 N N . LEU A 1 127 ? -9.062 20.234 14.961 1 96 127 LEU A N 1
ATOM 1016 C CA . LEU A 1 127 ? -10.344 20.016 14.312 1 96 127 LEU A CA 1
ATOM 1017 C C . LEU A 1 127 ? -10.148 19.406 12.93 1 96 127 LEU A C 1
ATOM 1019 O O . LEU A 1 127 ? -9.383 19.922 12.117 1 96 127 LEU A O 1
ATOM 1023 N N . ALA A 1 128 ? -10.828 18.281 12.75 1 95.44 128 ALA A N 1
ATOM 1024 C CA . ALA A 1 128 ? -10.758 17.625 11.445 1 95.44 128 ALA A CA 1
ATOM 1025 C C . ALA A 1 128 ? -12.094 17.719 10.711 1 95.44 128 ALA A C 1
ATOM 1027 O O . ALA A 1 128 ? -13.156 17.641 11.336 1 95.44 128 ALA A O 1
ATOM 1028 N N . VAL A 1 129 ? -12.031 17.938 9.406 1 97.19 129 VAL A N 1
ATOM 1029 C CA . VAL A 1 129 ? -13.188 17.859 8.523 1 97.19 129 VAL A CA 1
ATOM 1030 C C . VAL A 1 129 ? -12.859 16.969 7.324 1 97.19 129 VAL A C 1
ATOM 1032 O O . VAL A 1 129 ? -11.828 17.141 6.672 1 97.19 129 VAL A O 1
ATOM 1035 N N . ALA A 1 130 ? -13.672 16 7.082 1 95.62 130 ALA A N 1
ATOM 1036 C CA . ALA A 1 130 ? -13.477 15.078 5.965 1 95.62 130 ALA A CA 1
ATOM 1037 C C . ALA A 1 130 ? -14.766 14.875 5.184 1 95.62 130 ALA A C 1
ATOM 1039 O O . ALA A 1 130 ? -15.844 14.781 5.77 1 95.62 130 ALA A O 1
ATOM 1040 N N . VAL A 1 131 ? -14.664 14.898 3.898 1 96.38 131 VAL A N 1
ATOM 1041 C CA . VAL A 1 131 ? -15.758 14.469 3.035 1 96.38 131 VAL A CA 1
ATOM 1042 C C . VAL A 1 131 ? -15.586 12.992 2.676 1 96.38 131 VAL A C 1
ATOM 1044 O O . VAL A 1 131 ? -14.672 12.633 1.932 1 96.38 131 VAL A O 1
ATOM 1047 N N . ILE A 1 132 ? -16.469 12.141 3.188 1 95.56 132 ILE A N 1
ATOM 1048 C CA . ILE A 1 132 ? -16.344 10.695 2.998 1 95.56 132 ILE A CA 1
ATOM 1049 C C . ILE A 1 132 ? -17.531 10.18 2.172 1 95.56 132 ILE A C 1
ATOM 1051 O O . ILE A 1 132 ? -18.672 10.586 2.389 1 95.56 132 ILE A O 1
ATOM 1055 N N . ASN A 1 133 ? -17.234 9.383 1.276 1 94.44 133 ASN A N 1
ATOM 1056 C CA . ASN A 1 133 ? -18.281 8.781 0.443 1 94.44 133 ASN A CA 1
ATOM 1057 C C . ASN A 1 133 ? -18.375 7.273 0.659 1 94.44 133 ASN A C 1
ATOM 1059 O O . ASN A 1 133 ? -17.531 6.684 1.327 1 94.44 133 ASN A O 1
ATOM 1063 N N . LYS A 1 134 ? -19.453 6.688 0.153 1 92.81 134 LYS A N 1
ATOM 1064 C CA . LYS A 1 134 ? -19.625 5.238 0.219 1 92.81 134 LYS A CA 1
ATOM 1065 C C . LYS A 1 134 ? -18.984 4.555 -0.986 1 92.81 134 LYS A C 1
ATOM 1067 O O . LYS A 1 134 ? -18.875 5.148 -2.062 1 92.81 134 LYS A O 1
ATOM 1072 N N . SER A 1 135 ? -18.531 3.424 -0.771 1 90.5 135 SER A N 1
ATOM 1073 C CA . SER A 1 135 ? -17.984 2.572 -1.826 1 90.5 135 SER A CA 1
ATOM 1074 C C . SER A 1 135 ? -18.641 1.197 -1.821 1 90.5 135 SER A C 1
ATOM 1076 O O . SER A 1 135 ? -19.266 0.802 -0.829 1 90.5 135 SER A O 1
ATOM 1078 N N . ASN A 1 136 ? -18.562 0.591 -2.979 1 88.94 136 ASN A N 1
ATOM 1079 C CA . ASN A 1 136 ? -19.141 -0.745 -3.096 1 88.94 136 ASN A CA 1
ATOM 1080 C C . ASN A 1 136 ? -18.219 -1.808 -2.508 1 88.94 136 ASN A C 1
ATOM 1082 O O . ASN A 1 136 ? -17.016 -1.825 -2.799 1 88.94 136 ASN A O 1
ATOM 1086 N N . ALA A 1 137 ? -18.781 -2.539 -1.607 1 90.56 137 ALA A N 1
ATOM 1087 C CA . ALA A 1 137 ? -18.109 -3.715 -1.064 1 90.56 137 ALA A CA 1
ATOM 1088 C C . ALA A 1 137 ? -18.844 -4.996 -1.429 1 90.56 137 ALA A C 1
ATOM 1090 O O . ALA A 1 137 ? -19.969 -4.941 -1.958 1 90.56 137 ALA A O 1
ATOM 1091 N N . THR A 1 138 ? -18.172 -6.059 -1.335 1 92.56 138 THR A N 1
ATOM 1092 C CA . THR A 1 138 ? -18.781 -7.34 -1.653 1 92.56 138 THR A CA 1
ATOM 1093 C C . THR A 1 138 ? -19.062 -8.133 -0.381 1 92.56 138 THR A C 1
ATOM 1095 O O . THR A 1 138 ? -18.25 -8.164 0.537 1 92.56 138 THR A O 1
ATOM 1098 N N . ASP A 1 139 ? -20.281 -8.641 -0.336 1 93.75 139 ASP A N 1
ATOM 1099 C CA . ASP A 1 139 ? -20.641 -9.555 0.748 1 93.75 139 ASP A CA 1
ATOM 1100 C C . ASP A 1 139 ? -21.281 -10.82 0.205 1 93.75 139 ASP A C 1
ATOM 1102 O O . ASP A 1 139 ? -21.375 -11.016 -1.01 1 93.75 139 ASP A O 1
ATOM 1106 N N . ILE A 1 140 ? -21.547 -11.734 1.103 1 94.31 140 ILE A N 1
ATOM 1107 C CA . ILE A 1 140 ? -22.203 -12.992 0.771 1 94.31 140 ILE A CA 1
ATOM 1108 C C . ILE A 1 140 ? -23.484 -13.133 1.587 1 94.31 140 ILE A C 1
ATOM 1110 O O . ILE A 1 140 ? -23.516 -12.828 2.781 1 94.31 140 ILE A O 1
ATOM 1114 N N . ASN A 1 141 ? -24.609 -13.445 0.963 1 94.19 141 ASN A N 1
ATOM 1115 C CA . ASN A 1 141 ? -25.875 -13.609 1.673 1 94.19 141 ASN A CA 1
ATOM 1116 C C . ASN A 1 141 ? -26.016 -15.016 2.238 1 94.19 141 ASN A C 1
ATOM 1118 O O . ASN A 1 141 ? -25.141 -15.859 2.049 1 94.19 141 ASN A O 1
ATOM 1122 N N . PRO A 1 142 ? -27.047 -15.297 2.922 1 93.81 142 PRO A N 1
ATOM 1123 C CA . PRO A 1 142 ? -27.203 -16.609 3.557 1 93.81 142 PRO A CA 1
ATOM 1124 C C . PRO A 1 142 ? -27.266 -17.75 2.545 1 93.81 142 PRO A C 1
ATOM 1126 O O . PRO A 1 142 ? -26.938 -18.891 2.883 1 93.81 142 PRO A O 1
ATOM 1129 N N . ASP A 1 143 ? -27.609 -17.453 1.319 1 95 143 ASP A N 1
ATOM 1130 C CA . ASP A 1 143 ? -27.672 -18.484 0.275 1 95 143 ASP A CA 1
ATOM 1131 C C . ASP A 1 143 ? -26.328 -18.594 -0.445 1 95 143 ASP A C 1
ATOM 1133 O O . ASP A 1 143 ? -26.234 -19.25 -1.479 1 95 143 ASP A O 1
ATOM 1137 N N . LEU A 1 144 ? -25.312 -17.906 0.023 1 96.44 144 LEU A N 1
ATOM 1138 C CA . LEU A 1 144 ? -23.922 -17.969 -0.433 1 96.44 144 LEU A CA 1
ATOM 1139 C C . LEU A 1 144 ? -23.781 -17.375 -1.831 1 96.44 144 LEU A C 1
ATOM 1141 O O . LEU A 1 144 ? -23.016 -17.875 -2.648 1 96.44 144 LEU A O 1
ATOM 1145 N N . ASN A 1 145 ? -24.656 -16.359 -2.082 1 95.31 145 ASN A N 1
ATOM 1146 C CA . ASN A 1 145 ? -24.5 -15.547 -3.281 1 95.31 145 ASN A CA 1
ATOM 1147 C C . ASN A 1 145 ? -23.797 -14.227 -2.973 1 95.31 145 ASN A C 1
ATOM 1149 O O . ASN A 1 145 ? -24.016 -13.633 -1.91 1 95.31 145 ASN A O 1
ATOM 1153 N N . PHE A 1 146 ? -23.016 -13.828 -3.951 1 94.25 146 PHE A N 1
ATOM 1154 C CA . PHE A 1 146 ? -22.344 -12.539 -3.791 1 94.25 146 PHE A CA 1
ATOM 1155 C C . PHE A 1 146 ? -23.344 -11.398 -3.885 1 94.25 146 PHE A C 1
ATOM 1157 O O . PHE A 1 146 ? -24.234 -11.406 -4.742 1 94.25 146 PHE A O 1
ATOM 1164 N N . ILE A 1 147 ? -23.219 -10.469 -3.014 1 92.38 147 ILE A N 1
ATOM 1165 C CA . ILE A 1 147 ? -24.062 -9.281 -3.053 1 92.38 147 ILE A CA 1
ATOM 1166 C C . ILE A 1 147 ? -23.219 -8.031 -2.857 1 92.38 147 ILE A C 1
ATOM 1168 O O . ILE A 1 147 ? -22.172 -8.086 -2.197 1 92.38 147 ILE A O 1
ATOM 1172 N N . ALA A 1 148 ? -23.703 -7.012 -3.428 1 90.25 148 ALA A N 1
ATOM 1173 C CA . ALA A 1 148 ? -23.047 -5.719 -3.252 1 90.25 148 ALA A CA 1
ATOM 1174 C C . ALA A 1 148 ? -23.578 -5 -2.014 1 90.25 148 ALA A C 1
ATOM 1176 O O . ALA A 1 148 ? -24.781 -5.043 -1.729 1 90.25 148 ALA A O 1
ATOM 1177 N N . LYS A 1 149 ? -22.656 -4.445 -1.237 1 90.75 149 LYS A N 1
ATOM 1178 C CA . LYS A 1 149 ? -23.016 -3.621 -0.084 1 90.75 149 LYS A CA 1
ATOM 1179 C C . LYS A 1 149 ? -22.281 -2.281 -0.124 1 90.75 149 LYS A C 1
ATOM 1181 O O . LYS A 1 149 ? -21.109 -2.219 -0.486 1 90.75 149 LYS A O 1
ATOM 1186 N N . GLU A 1 150 ? -23.062 -1.292 0.187 1 91.5 150 GLU A N 1
ATOM 1187 C CA . GLU A 1 150 ? -22.422 0.021 0.271 1 91.5 150 GLU A CA 1
ATOM 1188 C C . GLU A 1 150 ? -21.938 0.309 1.688 1 91.5 150 GLU A C 1
ATOM 1190 O O . GLU A 1 150 ? -22.672 0.111 2.656 1 91.5 150 GLU A O 1
ATOM 1195 N N . ILE A 1 151 ? -20.672 0.701 1.81 1 93.69 151 ILE A N 1
ATOM 1196 C CA . ILE A 1 151 ? -20.109 1.058 3.104 1 93.69 151 ILE A CA 1
ATOM 1197 C C . ILE A 1 151 ? -19.344 2.379 2.988 1 93.69 151 ILE A C 1
ATOM 1199 O O . ILE A 1 151 ? -19 2.809 1.884 1 93.69 151 ILE A O 1
ATOM 1203 N N . LEU A 1 152 ? -19.094 2.998 4.133 1 94.31 152 LEU A N 1
ATOM 1204 C CA . LEU A 1 152 ? -18.266 4.207 4.125 1 94.31 152 LEU A CA 1
ATOM 1205 C C . LEU A 1 152 ? -16.828 3.887 3.73 1 94.31 152 LEU A C 1
ATOM 1207 O O . LEU A 1 152 ? -16.25 2.91 4.211 1 94.31 152 LEU A O 1
ATOM 1211 N N . ASP A 1 153 ? -16.328 4.656 2.906 1 93.12 153 ASP A N 1
ATOM 1212 C CA . ASP A 1 153 ? -14.945 4.473 2.49 1 93.12 153 ASP A CA 1
ATOM 1213 C C . ASP A 1 153 ? -13.984 5.191 3.436 1 93.12 153 ASP A C 1
ATOM 1215 O O . ASP A 1 153 ? -13.734 6.391 3.283 1 93.12 153 ASP A O 1
ATOM 1219 N N . LEU A 1 154 ? -13.398 4.453 4.332 1 90.94 154 LEU A N 1
ATOM 1220 C CA . LEU A 1 154 ? -12.508 5.051 5.32 1 90.94 154 LEU A CA 1
ATOM 1221 C C . LEU A 1 154 ? -11.062 4.641 5.07 1 90.94 154 LEU A C 1
ATOM 1223 O O . LEU A 1 154 ? -10.188 4.887 5.906 1 90.94 154 LEU A O 1
ATOM 1227 N N . ASP A 1 155 ? -10.852 3.977 3.957 1 83.31 155 ASP A N 1
ATOM 1228 C CA . ASP A 1 155 ? -9.508 3.475 3.68 1 83.31 155 ASP A CA 1
ATOM 1229 C C . ASP A 1 155 ? -8.57 4.613 3.285 1 83.31 155 ASP A C 1
ATOM 1231 O O . ASP A 1 155 ? -7.375 4.574 3.596 1 83.31 155 ASP A O 1
ATOM 1235 N N . LYS A 1 156 ? -9.125 5.539 2.613 1 79.25 156 LYS A N 1
ATOM 1236 C CA . LYS A 1 156 ? -8.289 6.668 2.207 1 79.25 156 LYS A CA 1
ATOM 1237 C C . LYS A 1 156 ? -9.062 7.98 2.285 1 79.25 156 LYS A C 1
ATOM 1239 O O . LYS A 1 156 ? -10.289 8 2.113 1 79.25 156 LYS A O 1
ATOM 1244 N N . LEU A 1 157 ? -8.273 9 2.559 1 81.94 157 LEU A N 1
ATOM 1245 C CA . LEU A 1 157 ? -8.852 10.336 2.584 1 81.94 157 LEU A CA 1
ATOM 1246 C C . LEU A 1 157 ? -8.93 10.922 1.178 1 81.94 157 LEU A C 1
ATOM 1248 O O . LEU A 1 157 ? -7.906 11.227 0.566 1 81.94 157 LEU A O 1
ATOM 1252 N N . HIS A 1 158 ? -10.164 11.086 0.755 1 84.31 158 HIS A N 1
ATOM 1253 C CA . HIS A 1 158 ? -10.32 11.672 -0.571 1 84.31 158 HIS A CA 1
ATOM 1254 C C . HIS A 1 158 ? -10.305 13.195 -0.502 1 84.31 158 HIS A C 1
ATOM 1256 O O . HIS A 1 158 ? -9.719 13.859 -1.364 1 84.31 158 HIS A O 1
ATOM 1262 N N . LEU A 1 159 ? -10.898 13.703 0.503 1 90.5 159 LEU A N 1
ATOM 1263 C CA . LEU A 1 159 ? -10.984 15.148 0.707 1 90.5 159 LEU A CA 1
ATOM 1264 C C . LEU A 1 159 ? -11.117 15.477 2.189 1 90.5 159 LEU A C 1
ATOM 1266 O O . LEU A 1 159 ? -11.992 14.938 2.873 1 90.5 159 LEU A O 1
ATOM 1270 N N . GLY A 1 160 ? -10.203 16.359 2.631 1 93.56 160 GLY A N 1
ATOM 1271 C CA . GLY A 1 160 ? -10.273 16.703 4.043 1 93.56 160 GLY A CA 1
ATOM 1272 C C . GLY A 1 160 ? -9.18 17.656 4.48 1 93.56 160 GLY A C 1
ATOM 1273 O O . GLY A 1 160 ? -8.266 17.953 3.711 1 93.56 160 GLY A O 1
ATOM 1274 N N . ALA A 1 161 ? -9.32 18.156 5.723 1 92.75 161 ALA A N 1
ATOM 1275 C CA . ALA A 1 161 ? -8.359 19.078 6.324 1 92.75 161 ALA A CA 1
ATOM 1276 C C . ALA A 1 161 ? -8.383 18.984 7.848 1 92.75 161 ALA A C 1
ATOM 1278 O O . ALA A 1 161 ? -9.406 18.625 8.438 1 92.75 161 ALA A O 1
ATOM 1279 N N . THR A 1 162 ? -7.324 19.172 8.359 1 92 162 THR A N 1
ATOM 1280 C CA . THR A 1 162 ? -7.234 19.328 9.812 1 92 162 THR A CA 1
ATOM 1281 C C . THR A 1 162 ? -6.703 20.719 10.172 1 92 162 THR A C 1
ATOM 1283 O O . THR A 1 162 ? -5.805 21.234 9.508 1 92 162 THR A O 1
ATOM 1286 N N . ILE A 1 163 ? -7.254 21.312 11.164 1 91.56 163 ILE A N 1
ATOM 1287 C CA . ILE A 1 163 ? -6.824 22.609 11.688 1 91.56 163 ILE A CA 1
ATOM 1288 C C . ILE A 1 163 ? -6.32 22.438 13.117 1 91.56 163 ILE A C 1
ATOM 1290 O O . ILE A 1 163 ? -7.059 21.984 13.992 1 91.56 163 ILE A O 1
ATOM 1294 N N . ASN A 1 164 ? -5.121 22.797 13.32 1 87.62 164 ASN A N 1
ATOM 1295 C CA . ASN A 1 164 ? -4.605 22.875 14.688 1 87.62 164 ASN A CA 1
ATOM 1296 C C . ASN A 1 164 ? -5.113 24.125 15.414 1 87.62 164 ASN A C 1
ATOM 1298 O O . ASN A 1 164 ? -4.559 25.203 15.25 1 87.62 164 ASN A O 1
ATOM 1302 N N . ILE A 1 165 ? -6.059 23.969 16.234 1 91.62 165 ILE A N 1
ATOM 1303 C CA . ILE A 1 165 ? -6.758 25.078 16.875 1 91.62 165 ILE A CA 1
ATOM 1304 C C . ILE A 1 165 ? -5.801 25.797 17.812 1 91.62 165 ILE A C 1
ATOM 1306 O O . ILE A 1 165 ? -5.801 27.031 17.875 1 91.62 165 ILE A O 1
ATOM 1310 N N . THR A 1 166 ? -5.016 25.047 18.547 1 85.5 166 THR A N 1
ATOM 1311 C CA . THR A 1 166 ? -4.062 25.625 19.484 1 85.5 166 THR A CA 1
ATOM 1312 C C . THR A 1 166 ? -3.096 26.562 18.766 1 85.5 166 THR A C 1
ATOM 1314 O O . THR A 1 166 ? -2.869 27.688 19.203 1 85.5 166 THR A O 1
ATOM 1317 N N . GLU A 1 167 ? -2.617 26.141 17.641 1 82.12 167 GLU A N 1
ATOM 1318 C CA . GLU A 1 167 ? -1.665 26.938 16.875 1 82.12 167 GLU A CA 1
ATOM 1319 C C . GLU A 1 167 ? -2.361 28.094 16.156 1 82.12 167 GLU A C 1
ATOM 1321 O O . GLU A 1 167 ? -1.806 29.188 16.047 1 82.12 167 GLU A O 1
ATOM 1326 N N . TRP A 1 168 ? -3.482 27.859 15.648 1 87.5 168 TRP A N 1
ATOM 1327 C CA . TRP A 1 168 ? -4.254 28.891 14.961 1 87.5 168 TRP A CA 1
ATOM 1328 C C . TRP A 1 168 ? -4.527 30.078 15.883 1 87.5 168 TRP A C 1
ATOM 1330 O O . TRP A 1 168 ? -4.516 31.234 15.445 1 87.5 168 TRP A O 1
ATOM 1340 N N . ARG A 1 169 ? -4.734 29.781 17.078 1 86.94 169 ARG A N 1
ATOM 1341 C CA . ARG A 1 169 ? -5.055 30.828 18.047 1 86.94 169 ARG A CA 1
ATOM 1342 C C . ARG A 1 169 ? -3.793 31.562 18.5 1 86.94 169 ARG A C 1
ATOM 1344 O O . ARG A 1 169 ? -3.871 32.656 19.094 1 86.94 169 ARG A O 1
ATOM 1351 N N . ASP A 1 170 ? -2.709 30.859 18.219 1 77.25 170 ASP A N 1
ATOM 1352 C CA . ASP A 1 170 ? -1.432 31.516 18.516 1 77.25 170 ASP A CA 1
ATOM 1353 C C . ASP A 1 170 ? -1.061 32.5 17.406 1 77.25 170 ASP A C 1
ATOM 1355 O O . ASP A 1 170 ? -0.874 32.125 16.25 1 77.25 170 ASP A O 1
ATOM 1359 N N . GLU A 1 171 ? -1.036 33.719 17.672 1 64.31 171 GLU A N 1
ATOM 1360 C CA . GLU A 1 171 ? -0.861 34.812 16.719 1 64.31 171 GLU A CA 1
ATOM 1361 C C . GLU A 1 171 ? 0.423 34.656 15.914 1 64.31 171 GLU A C 1
ATOM 1363 O O . GLU A 1 171 ? 0.546 35.219 14.812 1 64.31 171 GLU A O 1
ATOM 1368 N N . PHE A 1 172 ? 1.336 33.938 16.328 1 61.03 172 PHE A N 1
ATOM 1369 C CA . PHE A 1 172 ? 2.641 33.875 15.68 1 61.03 172 PHE A CA 1
ATOM 1370 C C . PHE A 1 172 ? 2.799 32.562 14.898 1 61.03 172 PHE A C 1
ATOM 1372 O O . PHE A 1 172 ? 3.803 32.375 14.211 1 61.03 172 PHE A O 1
ATOM 1379 N N . SER A 1 173 ? 1.7 31.875 14.945 1 70.12 173 SER A N 1
ATOM 1380 C CA . SER A 1 173 ? 1.846 30.578 14.289 1 70.12 173 SER A CA 1
ATOM 1381 C C . SER A 1 173 ? 1.352 30.625 12.852 1 70.12 173 SER A C 1
ATOM 1383 O O . SER A 1 173 ? 0.39 31.344 12.539 1 70.12 173 SER A O 1
ATOM 1385 N N . GLU A 1 174 ? 2.209 30 11.977 1 72.06 174 GLU A N 1
ATOM 1386 C CA . GLU A 1 174 ? 1.825 29.844 10.57 1 72.06 174 GLU A CA 1
ATOM 1387 C C . GLU A 1 174 ? 1.688 28.375 10.203 1 72.06 174 GLU A C 1
ATOM 1389 O O . GLU A 1 174 ? 2.111 27.5 10.953 1 72.06 174 GLU A O 1
ATOM 1394 N N . ARG A 1 175 ? 0.809 28.047 9.227 1 78.12 175 ARG A N 1
ATOM 1395 C CA . ARG A 1 175 ? 0.722 26.734 8.594 1 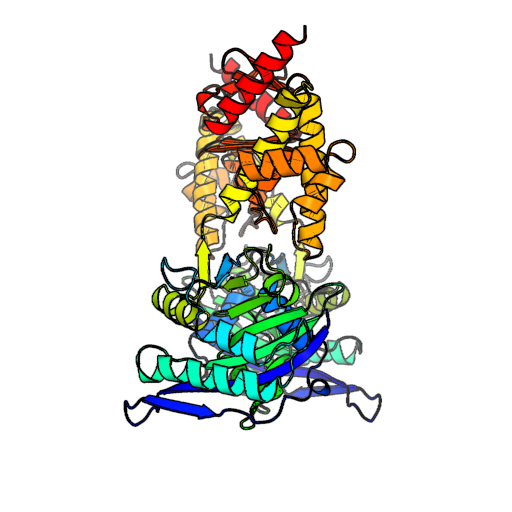78.12 175 ARG A CA 1
ATOM 1396 C C . ARG A 1 175 ? 0.07 25.719 9.523 1 78.12 175 ARG A C 1
ATOM 1398 O O . ARG A 1 175 ? 0.605 24.625 9.734 1 78.12 175 ARG A O 1
ATOM 1405 N N . TYR A 1 176 ? -1.036 26.125 10.117 1 82.94 176 TYR A N 1
ATOM 1406 C CA . TYR A 1 176 ? -1.732 25.297 11.102 1 82.94 176 TYR A CA 1
ATOM 1407 C C . TYR A 1 176 ? -2.797 24.438 10.43 1 82.94 176 TYR A C 1
ATOM 1409 O O . TYR A 1 176 ? -3.604 23.797 11.109 1 82.94 176 TYR A O 1
ATOM 1417 N N . ILE A 1 177 ? -2.775 24.406 9.117 1 88.12 177 ILE A N 1
ATOM 1418 C CA . ILE A 1 177 ? -3.744 23.594 8.391 1 88.12 177 ILE A CA 1
ATOM 1419 C C . ILE A 1 177 ? -3.02 22.5 7.617 1 88.12 177 ILE A C 1
ATOM 1421 O O . ILE A 1 177 ? -1.977 22.75 7.008 1 88.12 177 ILE A O 1
ATOM 1425 N N . ARG A 1 178 ? -3.535 21.328 7.77 1 83.69 178 ARG A N 1
ATOM 1426 C CA . ARG A 1 178 ? -3.148 20.219 6.902 1 83.69 178 ARG A CA 1
ATOM 1427 C C . ARG A 1 178 ? -4.277 19.844 5.949 1 83.69 178 ARG A C 1
ATOM 1429 O O . ARG A 1 178 ? -5.426 19.688 6.371 1 83.69 178 ARG A O 1
ATOM 1436 N N . PHE A 1 179 ? -3.889 19.766 4.672 1 85.75 179 PHE A N 1
ATOM 1437 C CA . PHE A 1 179 ? -4.918 19.656 3.643 1 85.75 179 PHE A CA 1
ATOM 1438 C C . PHE A 1 179 ? -4.621 18.5 2.693 1 85.75 179 PHE A C 1
ATOM 1440 O O . PHE A 1 179 ? -3.475 18.312 2.281 1 85.75 179 PHE A O 1
ATOM 1447 N N . LYS A 1 180 ? -5.668 17.688 2.404 1 85.44 180 LYS A N 1
ATOM 1448 C CA . LYS A 1 180 ? -5.57 16.625 1.405 1 85.44 180 LYS A CA 1
ATOM 1449 C C . LYS A 1 180 ? -6.137 17.094 0.064 1 85.44 180 LYS A C 1
ATOM 1451 O O . LYS A 1 180 ? -7.293 17.516 -0.015 1 85.44 180 LYS A O 1
ATOM 1456 N N . ASN A 1 181 ? -5.316 16.891 -0.977 1 78.06 181 ASN A N 1
ATOM 1457 C CA . ASN A 1 181 ? -5.809 17.188 -2.316 1 78.06 181 ASN A CA 1
ATOM 1458 C C . ASN A 1 181 ? -6.816 16.141 -2.791 1 78.06 181 ASN A C 1
ATOM 1460 O O . ASN A 1 181 ? -6.664 14.953 -2.504 1 78.06 181 ASN A O 1
ATOM 1464 N N . GLY A 1 182 ? -7.766 16.719 -3.492 1 78.62 182 GLY A N 1
ATOM 1465 C CA . GLY A 1 182 ? -8.727 15.812 -4.113 1 78.62 182 GLY A CA 1
ATOM 1466 C C . GLY A 1 182 ? -8.172 15.102 -5.336 1 78.62 182 GLY A C 1
ATOM 1467 O O . GLY A 1 182 ? -7.012 15.312 -5.707 1 78.62 182 GLY A O 1
ATOM 1468 N N . GLN A 1 183 ? -8.977 14.242 -5.855 1 78.56 183 GLN A N 1
ATOM 1469 C CA . GLN A 1 183 ? -8.594 13.438 -7.016 1 78.56 183 GLN A CA 1
ATOM 1470 C C . GLN A 1 183 ? -8.422 14.32 -8.25 1 78.56 183 GLN A C 1
ATOM 1472 O O . GLN A 1 183 ? -7.703 13.953 -9.188 1 78.56 183 GLN A O 1
ATOM 1477 N N . SER A 1 184 ? -9.133 15.398 -8.25 1 80.94 184 SER A N 1
ATOM 1478 C CA . SER A 1 184 ? -9.039 16.344 -9.359 1 80.94 184 SER A CA 1
ATOM 1479 C C . SER A 1 184 ? -8.781 17.766 -8.852 1 80.94 184 SER A C 1
ATOM 1481 O O . SER A 1 184 ? -9.016 18.047 -7.672 1 80.94 184 SER A O 1
ATOM 1483 N N . GLU A 1 185 ? -8.352 18.562 -9.805 1 82.69 185 GLU A N 1
ATOM 1484 C CA . GLU A 1 185 ? -8.117 19.953 -9.469 1 82.69 185 GLU A CA 1
ATOM 1485 C C . GLU A 1 185 ? -9.414 20.656 -9.078 1 82.69 185 GLU A C 1
ATOM 1487 O O . GLU A 1 185 ? -9.422 21.484 -8.164 1 82.69 185 GLU A O 1
ATOM 1492 N N . GLN A 1 186 ? -10.43 20.328 -9.711 1 85 186 GLN A N 1
ATOM 1493 C CA . GLN A 1 186 ? -11.727 20.938 -9.422 1 85 186 GLN A CA 1
ATOM 1494 C C . GLN A 1 186 ? -12.195 20.609 -8.008 1 85 186 GLN A C 1
ATOM 1496 O O . GLN A 1 186 ? -12.703 21.469 -7.297 1 85 186 GLN A O 1
ATOM 1501 N N . VAL A 1 187 ? -11.969 19.391 -7.637 1 86.56 187 VAL A N 1
ATOM 1502 C CA . VAL A 1 187 ? -12.375 18.938 -6.312 1 86.56 187 VAL A CA 1
ATOM 1503 C C . VAL A 1 187 ? -11.5 19.594 -5.246 1 86.56 187 VAL A C 1
ATOM 1505 O O . VAL A 1 187 ? -12 20.031 -4.203 1 86.56 187 VAL A O 1
ATOM 1508 N N . THR A 1 188 ? -10.305 19.734 -5.598 1 87.25 188 THR A N 1
ATOM 1509 C CA . THR A 1 188 ? -9.375 20.391 -4.676 1 87.25 188 THR A CA 1
ATOM 1510 C C . THR A 1 188 ? -9.734 21.859 -4.504 1 87.25 188 THR A C 1
ATOM 1512 O O . THR A 1 188 ? -9.75 22.375 -3.383 1 87.25 188 THR A O 1
ATOM 1515 N N . ASP A 1 189 ? -10.039 22.516 -5.539 1 88.56 189 ASP A N 1
ATOM 1516 C CA . ASP A 1 189 ? -10.289 23.953 -5.551 1 88.56 189 ASP A CA 1
ATOM 1517 C C . ASP A 1 189 ? -11.5 24.312 -4.688 1 88.56 189 ASP A C 1
ATOM 1519 O O . ASP A 1 189 ? -11.445 25.25 -3.887 1 88.56 189 ASP A O 1
ATOM 1523 N N . TYR A 1 190 ? -12.555 23.656 -4.891 1 92 190 TYR A N 1
ATOM 1524 C CA . TYR A 1 190 ? -13.734 24.047 -4.137 1 92 190 TYR A CA 1
ATOM 1525 C C . TYR A 1 190 ? -13.539 23.812 -2.645 1 92 190 TYR A C 1
ATOM 1527 O O . TYR A 1 190 ? -14.047 24.578 -1.817 1 92 190 TYR A O 1
ATOM 1535 N N . PHE A 1 191 ? -12.891 22.719 -2.314 1 92.81 191 PHE A N 1
ATOM 1536 C CA . PHE A 1 191 ? -12.688 22.422 -0.903 1 92.81 191 PHE A CA 1
ATOM 1537 C C . PHE A 1 191 ? -11.711 23.406 -0.278 1 92.81 191 PHE A C 1
ATOM 1539 O O . PHE A 1 191 ? -11.867 23.797 0.881 1 92.81 191 PHE A O 1
ATOM 1546 N N . GLN A 1 192 ? -10.758 23.828 -1.055 1 90.44 192 GLN A N 1
ATOM 1547 C CA . GLN A 1 192 ? -9.859 24.875 -0.598 1 90.44 192 GLN A CA 1
ATOM 1548 C C . GLN A 1 192 ? -10.625 26.172 -0.338 1 90.44 192 GLN A C 1
ATOM 1550 O O . GLN A 1 192 ? -10.367 26.875 0.644 1 90.44 192 GLN A O 1
ATOM 1555 N N . LYS A 1 193 ? -11.438 26.484 -1.222 1 90.94 193 LYS A N 1
ATOM 1556 C CA . LYS A 1 193 ? -12.289 27.656 -1.047 1 90.94 193 LYS A CA 1
ATOM 1557 C C . LYS A 1 193 ? -13.188 27.5 0.173 1 90.94 193 LYS A C 1
ATOM 1559 O O . LYS A 1 193 ? -13.422 28.469 0.905 1 90.94 193 LYS A O 1
ATOM 1564 N N . PHE A 1 194 ? -13.695 26.328 0.338 1 94.44 194 PHE A N 1
ATOM 1565 C CA . PHE A 1 194 ? -14.539 26.047 1.495 1 94.44 194 PHE A CA 1
ATOM 1566 C C . PHE A 1 194 ? -13.773 26.281 2.791 1 94.44 194 PHE A C 1
ATOM 1568 O O . PHE A 1 194 ? -14.25 26.984 3.688 1 94.44 194 PHE A O 1
ATOM 1575 N N . ILE A 1 195 ? -12.609 25.703 2.855 1 94.31 195 ILE A N 1
ATOM 1576 C CA . ILE A 1 195 ? -11.789 25.859 4.051 1 94.31 195 ILE A CA 1
ATOM 1577 C C . ILE A 1 195 ? -11.234 27.266 4.113 1 94.31 195 ILE A C 1
ATOM 1579 O O . ILE A 1 195 ? -11.109 27.859 5.195 1 94.31 195 ILE A O 1
ATOM 1583 N N . GLY A 1 196 ? -10.984 27.812 2.957 1 92 196 GLY A N 1
ATOM 1584 C CA . GLY A 1 196 ? -10.32 29.109 2.887 1 92 196 GLY A CA 1
ATOM 1585 C C . GLY A 1 196 ? -8.828 29.031 3.143 1 92 196 GLY A C 1
ATOM 1586 O O . GLY A 1 196 ? -8.289 29.797 3.943 1 92 196 GLY A O 1
ATOM 1587 N N . CYS A 1 197 ? -8.18 28.062 2.547 1 86.94 197 CYS A N 1
ATOM 1588 C CA . CYS A 1 197 ? -6.758 27.875 2.811 1 86.94 197 CYS A CA 1
ATOM 1589 C C . CYS A 1 197 ? -5.949 27.938 1.52 1 86.94 197 CYS A C 1
ATOM 1591 O O . CYS A 1 197 ? -6.48 27.672 0.438 1 86.94 197 CYS A O 1
ATOM 1593 N N . GLU A 1 198 ? -4.781 28.406 1.63 1 75.81 198 GLU A N 1
ATOM 1594 C CA . GLU A 1 198 ? -3.777 28.359 0.57 1 75.81 198 GLU A CA 1
ATOM 1595 C C . GLU A 1 198 ? -2.689 27.344 0.882 1 75.81 198 GLU A C 1
ATOM 1597 O O . GLU A 1 198 ? -2.217 27.266 2.018 1 75.81 198 GLU A O 1
ATOM 1602 N N . VAL A 1 199 ? -2.658 26.422 -0.102 1 69.62 199 VAL A N 1
ATOM 1603 C CA . VAL A 1 199 ? -1.698 25.344 0.129 1 69.62 199 VAL A CA 1
ATOM 1604 C C . VAL A 1 199 ? -0.472 25.547 -0.759 1 69.62 199 VAL A C 1
ATOM 1606 O O . VAL A 1 199 ? -0.586 26.031 -1.883 1 69.62 199 VAL A O 1
ATOM 1609 N N . ASP A 1 200 ? 0.704 25.469 -0.118 1 65.12 200 ASP A N 1
ATOM 1610 C CA . ASP A 1 200 ? 1.962 25.516 -0.856 1 65.12 200 ASP A CA 1
ATOM 1611 C C . ASP A 1 200 ? 2.467 24.109 -1.173 1 65.12 200 ASP A C 1
ATOM 1613 O O . ASP A 1 200 ? 2.963 23.406 -0.29 1 65.12 200 ASP A O 1
ATOM 1617 N N . LYS A 1 201 ? 2.336 23.625 -2.354 1 64.81 201 LYS A N 1
ATOM 1618 C CA . LYS A 1 201 ? 2.688 22.297 -2.832 1 64.81 201 LYS A CA 1
ATOM 1619 C C . LYS A 1 201 ? 4.184 22.031 -2.68 1 64.81 201 LYS A C 1
ATOM 1621 O O . LYS A 1 201 ? 4.605 20.875 -2.527 1 64.81 201 LYS A O 1
ATOM 1626 N N . GLN A 1 202 ? 5 22.984 -2.732 1 71.25 202 GLN A N 1
ATOM 1627 C CA . GLN A 1 202 ? 6.449 22.828 -2.748 1 71.25 202 GLN A CA 1
ATOM 1628 C C . GLN A 1 202 ? 7.055 23.141 -1.384 1 71.25 202 GLN A C 1
ATOM 1630 O O . GLN A 1 202 ? 8.266 23.031 -1.197 1 71.25 202 GLN A O 1
ATOM 1635 N N . ALA A 1 203 ? 6.234 23.281 -0.437 1 74.5 203 ALA A N 1
ATOM 1636 C CA . ALA A 1 203 ? 6.707 23.781 0.85 1 74.5 203 ALA A CA 1
ATOM 1637 C C . ALA A 1 203 ? 7.578 22.75 1.559 1 74.5 203 ALA A C 1
ATOM 1639 O O . ALA A 1 203 ? 8.617 23.094 2.129 1 74.5 203 ALA A O 1
ATOM 1640 N N . ALA A 1 204 ? 7.215 21.5 1.435 1 79.75 204 ALA A N 1
ATOM 1641 C CA . ALA A 1 204 ? 7.934 20.484 2.186 1 79.75 204 ALA A CA 1
ATOM 1642 C C . ALA A 1 204 ? 9.375 20.359 1.702 1 79.75 204 ALA A C 1
ATOM 1644 O O . ALA A 1 204 ? 10.312 20.375 2.508 1 79.75 204 ALA A O 1
ATOM 1645 N N . ASN A 1 205 ? 9.516 20.25 0.467 1 82.44 205 ASN A N 1
ATOM 1646 C CA . ASN A 1 205 ? 10.859 20.141 -0.099 1 82.44 205 ASN A CA 1
ATOM 1647 C C . ASN A 1 205 ? 11.695 21.375 0.181 1 82.44 205 ASN A C 1
ATOM 1649 O O . ASN A 1 205 ? 12.828 21.281 0.653 1 82.44 205 ASN A O 1
ATOM 1653 N N . GLU A 1 206 ? 11.102 22.469 -0.045 1 82.25 206 GLU A N 1
ATOM 1654 C CA . GLU A 1 206 ? 11.82 23.734 0.106 1 82.25 206 GLU A CA 1
ATOM 1655 C C . GLU A 1 206 ? 12.203 23.969 1.562 1 82.25 206 GLU A C 1
ATOM 1657 O O . GLU A 1 206 ? 13.336 24.359 1.855 1 82.25 206 GLU A O 1
ATOM 1662 N N . GLU A 1 207 ? 11.312 23.703 2.414 1 85.31 207 GLU A N 1
ATOM 1663 C CA . GLU A 1 207 ? 11.57 23.984 3.824 1 85.31 207 GLU A CA 1
ATOM 1664 C C . GLU A 1 207 ? 12.609 23.031 4.398 1 85.31 207 GLU A C 1
ATOM 1666 O O . GLU A 1 207 ? 13.445 23.422 5.211 1 85.31 207 GLU A O 1
ATOM 1671 N N . THR A 1 208 ? 12.523 21.812 3.961 1 90.88 208 THR A N 1
ATOM 1672 C CA . THR A 1 208 ? 13.516 20.844 4.438 1 90.88 208 THR A CA 1
ATOM 1673 C C . THR A 1 208 ? 14.906 21.219 3.938 1 90.88 208 THR A C 1
ATOM 1675 O O . THR A 1 208 ? 15.883 21.156 4.691 1 90.88 208 THR A O 1
ATOM 1678 N N . LYS A 1 209 ? 14.961 21.641 2.766 1 89.31 209 LYS A N 1
ATOM 1679 C CA . LYS A 1 209 ? 16.234 22.062 2.191 1 89.31 209 LYS A CA 1
ATOM 1680 C C . LYS A 1 209 ? 16.781 23.281 2.904 1 89.31 209 LYS A C 1
ATOM 1682 O O . LYS A 1 209 ? 17.984 23.359 3.201 1 89.31 209 LYS A O 1
ATOM 1687 N N . LYS A 1 210 ? 15.914 24.203 3.105 1 90.69 210 LYS A N 1
ATOM 1688 C CA . LYS A 1 210 ? 16.328 25.438 3.779 1 90.69 210 LYS A CA 1
ATOM 1689 C C . LYS A 1 210 ? 16.797 25.156 5.199 1 90.69 210 LYS A C 1
ATOM 1691 O O . LYS A 1 210 ? 17.734 25.781 5.684 1 90.69 210 LYS A O 1
ATOM 1696 N N . LEU A 1 211 ? 16.156 24.234 5.797 1 94.44 211 LEU A N 1
ATOM 1697 C CA . LEU A 1 211 ? 16.578 23.859 7.141 1 94.44 211 LEU A CA 1
ATOM 1698 C C . LEU A 1 211 ? 17.984 23.25 7.121 1 94.44 211 LEU A C 1
ATOM 1700 O O . LEU A 1 211 ? 18.812 23.578 7.965 1 94.44 211 LEU A O 1
ATOM 1704 N N . LYS A 1 212 ? 18.188 22.422 6.215 1 93.94 212 LYS A N 1
ATOM 1705 C CA . LYS A 1 212 ? 19.516 21.812 6.047 1 93.94 212 LYS A CA 1
ATOM 1706 C C . LYS A 1 212 ? 20.578 22.891 5.863 1 93.94 212 LYS A C 1
ATOM 1708 O O . LYS A 1 212 ? 21.609 22.859 6.535 1 93.94 212 LYS A O 1
ATOM 1713 N N . GLU A 1 213 ? 20.344 23.781 5.035 1 91.62 213 GLU A N 1
ATOM 1714 C CA . GLU A 1 213 ? 21.266 24.875 4.742 1 91.62 213 GLU A CA 1
ATOM 1715 C C . GLU A 1 213 ? 21.516 25.734 5.973 1 91.62 213 GLU A C 1
ATOM 1717 O O . GLU A 1 213 ? 22.641 26.172 6.227 1 91.62 213 GLU A O 1
ATOM 1722 N N . ALA A 1 214 ? 20.453 26 6.629 1 94.31 214 ALA A N 1
ATOM 1723 C CA . ALA A 1 214 ? 20.547 26.844 7.824 1 94.31 214 ALA A CA 1
ATOM 1724 C C . ALA A 1 214 ? 21.438 26.203 8.875 1 94.31 214 ALA A C 1
ATOM 1726 O O . ALA A 1 214 ? 22.281 26.859 9.477 1 94.31 214 ALA A O 1
ATOM 1727 N N . ILE A 1 215 ? 21.25 24.922 9.078 1 95.38 215 ILE A N 1
ATOM 1728 C CA . ILE A 1 215 ? 22.031 24.203 10.078 1 95.38 215 ILE A CA 1
ATOM 1729 C C . ILE A 1 215 ? 23.5 24.172 9.656 1 95.38 215 ILE A C 1
ATOM 1731 O O . ILE A 1 215 ? 24.391 24.469 10.461 1 95.38 215 ILE A O 1
ATOM 1735 N N . GLU A 1 216 ? 23.719 23.891 8.453 1 91 216 GLU A N 1
ATOM 1736 C CA . GLU A 1 216 ? 25.078 23.812 7.93 1 91 216 GLU A CA 1
ATOM 1737 C C . GLU A 1 216 ? 25.781 25.172 7.988 1 91 216 GLU A C 1
ATOM 1739 O O . GLU A 1 216 ? 26.906 25.281 8.461 1 91 216 GLU A O 1
ATOM 1744 N N . SER A 1 217 ? 25.125 26.203 7.492 1 92.69 217 SER A N 1
ATOM 1745 C CA . SER A 1 217 ? 25.719 27.531 7.434 1 92.69 217 SER A CA 1
ATOM 1746 C C . SER A 1 217 ? 25.906 28.125 8.828 1 92.69 217 SER A C 1
ATOM 1748 O O . SER A 1 217 ? 26.891 28.828 9.086 1 92.69 217 SER A O 1
ATOM 1750 N N . PHE A 1 218 ? 24.938 27.844 9.688 1 95.06 218 PHE A N 1
ATOM 1751 C CA . PHE A 1 218 ? 25.094 28.328 11.055 1 95.06 218 PHE A CA 1
ATOM 1752 C C . PHE A 1 218 ? 26.312 27.703 11.719 1 9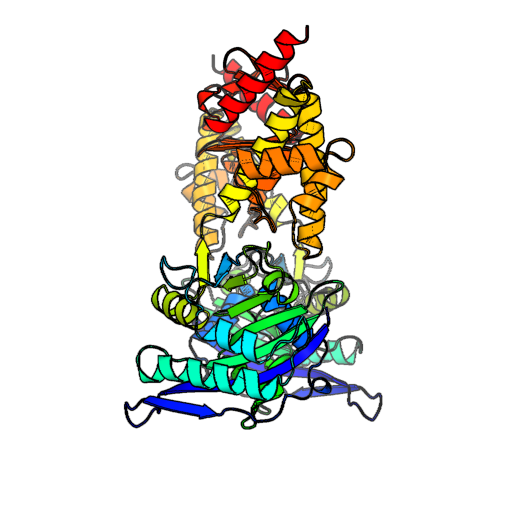5.06 218 PHE A C 1
ATOM 1754 O O . PHE A 1 218 ? 27.078 28.391 12.383 1 95.06 218 PHE A O 1
ATOM 1761 N N . ALA A 1 219 ? 26.5 26.469 11.531 1 93.56 219 ALA A N 1
ATOM 1762 C CA . ALA A 1 219 ? 27.641 25.75 12.117 1 93.56 219 ALA A CA 1
ATOM 1763 C C . ALA A 1 219 ? 28.953 26.203 11.5 1 93.56 219 ALA A C 1
ATOM 1765 O O . ALA A 1 219 ? 29.906 26.531 12.219 1 93.56 219 ALA A O 1
ATOM 1766 N N . THR A 1 220 ? 29.047 26.375 10.258 1 91.12 220 THR A N 1
ATOM 1767 C CA . THR A 1 220 ? 30.312 26.625 9.57 1 91.12 220 THR A CA 1
ATOM 1768 C C . THR A 1 220 ? 30.609 28.125 9.531 1 91.12 220 THR A C 1
ATOM 1770 O O . THR A 1 220 ? 31.766 28.531 9.672 1 91.12 220 THR A O 1
ATOM 1773 N N . GLU A 1 221 ? 29.641 28.906 9.32 1 91.31 221 GLU A N 1
ATOM 1774 C CA . GLU A 1 221 ? 29.875 30.344 9.109 1 91.31 221 GLU A CA 1
ATOM 1775 C C . GLU A 1 221 ? 29.734 31.125 10.406 1 91.31 221 GLU A C 1
ATOM 1777 O O . GLU A 1 221 ? 30.531 32.031 10.68 1 91.31 221 GLU A O 1
ATOM 1782 N N . LYS A 1 222 ? 28.781 30.828 11.133 1 91.75 222 LYS A N 1
ATOM 1783 C CA . LYS A 1 222 ? 28.547 31.578 12.359 1 91.75 222 LYS A CA 1
ATOM 1784 C C . LYS A 1 222 ? 29.391 31.047 13.508 1 91.75 222 LYS A C 1
ATOM 1786 O O . LYS A 1 222 ? 30.031 31.828 14.219 1 91.75 222 LYS A O 1
ATOM 1791 N N . LEU A 1 223 ? 29.312 29.734 13.664 1 93.94 223 LEU A N 1
ATOM 1792 C CA . LEU A 1 223 ? 30.047 29.141 14.773 1 93.94 223 LEU A CA 1
ATOM 1793 C C . LEU A 1 223 ? 31.469 28.766 14.352 1 93.94 223 LEU A C 1
ATOM 1795 O O . LEU A 1 223 ? 32.281 28.391 15.188 1 93.94 223 LEU A O 1
ATOM 1799 N N . LYS A 1 224 ? 31.797 28.875 13.102 1 93.25 224 LYS A N 1
ATOM 1800 C CA . LYS A 1 224 ? 33.125 28.625 12.531 1 93.25 224 LYS A CA 1
ATOM 1801 C C . LYS A 1 224 ? 33.625 27.234 12.867 1 93.25 224 LYS A C 1
ATOM 1803 O O . LYS A 1 224 ? 34.75 27.047 13.281 1 93.25 224 LYS A O 1
ATOM 1808 N N . LEU A 1 225 ? 32.719 26.344 12.789 1 91.62 225 LEU A N 1
ATOM 1809 C CA . LEU A 1 225 ? 33.062 24.953 13.031 1 91.62 225 LEU A CA 1
ATOM 1810 C C . LEU A 1 225 ? 33.406 24.25 11.727 1 91.62 225 LEU A C 1
ATOM 1812 O O . LEU A 1 225 ? 33.188 24.781 10.641 1 91.62 225 LEU A O 1
ATOM 1816 N N . SER A 1 226 ? 34 23.078 11.859 1 85.88 226 SER A N 1
ATOM 1817 C CA . SER A 1 226 ? 34.375 22.281 10.695 1 85.88 226 SER A CA 1
ATOM 1818 C C . SER A 1 226 ? 33.156 21.672 10.016 1 85.88 226 SER A C 1
ATOM 1820 O O . SER A 1 226 ? 32.062 21.641 10.602 1 85.88 226 SER A O 1
ATOM 1822 N N . GLN A 1 227 ? 33.375 21.172 8.82 1 82.06 227 GLN A N 1
ATOM 1823 C CA . GLN A 1 227 ? 32.281 20.5 8.094 1 82.06 227 GLN A CA 1
ATOM 1824 C C . GLN A 1 227 ? 31.844 19.219 8.812 1 82.06 227 GLN A C 1
ATOM 1826 O O . GLN A 1 227 ? 30.672 18.891 8.828 1 82.06 227 GLN A O 1
ATOM 1831 N N . THR A 1 228 ? 32.812 18.562 9.305 1 79.88 228 THR A N 1
ATOM 1832 C CA . THR A 1 228 ? 32.5 17.344 10.039 1 79.88 228 THR A CA 1
ATOM 1833 C C . THR A 1 228 ? 31.562 17.641 11.219 1 79.88 228 THR A C 1
ATOM 1835 O O . THR A 1 228 ? 30.641 16.875 11.484 1 79.88 228 THR A O 1
ATOM 1838 N N . ALA A 1 229 ? 31.875 18.688 11.844 1 86.12 229 ALA A N 1
ATOM 1839 C CA . ALA A 1 229 ? 31.031 19.094 12.953 1 86.12 229 ALA A CA 1
ATOM 1840 C C . ALA A 1 229 ? 29.625 19.453 12.469 1 86.12 229 ALA A C 1
ATOM 1842 O O . ALA A 1 229 ? 28.641 19.141 13.117 1 86.12 229 ALA A O 1
ATOM 1843 N N . ALA A 1 230 ? 29.609 20.172 11.375 1 89.62 230 ALA A N 1
ATOM 1844 C CA . ALA A 1 230 ? 28.312 20.516 10.781 1 89.62 230 ALA A CA 1
ATOM 1845 C C . ALA A 1 230 ? 27.5 19.266 10.453 1 89.62 230 ALA A C 1
ATOM 1847 O O . ALA A 1 230 ? 26.281 19.234 10.656 1 89.62 230 ALA A O 1
ATOM 1848 N N . ASP A 1 231 ? 28.172 18.266 10.008 1 86.69 231 ASP A N 1
ATOM 1849 C CA . ASP A 1 231 ? 27.516 17 9.672 1 86.69 231 ASP A CA 1
ATOM 1850 C C . ASP A 1 231 ? 26.953 16.328 10.914 1 86.69 231 ASP A C 1
ATOM 1852 O O . ASP A 1 231 ? 25.906 15.68 10.844 1 86.69 231 ASP A O 1
ATOM 1856 N N . ASP A 1 232 ? 27.625 16.438 11.914 1 88.88 232 ASP A N 1
ATOM 1857 C CA . ASP A 1 232 ? 27.141 15.883 13.164 1 88.88 232 ASP A CA 1
ATOM 1858 C C . ASP A 1 232 ? 25.844 16.547 13.602 1 88.88 232 ASP A C 1
ATOM 1860 O O . ASP A 1 232 ? 24.922 15.891 14.102 1 88.88 232 ASP A O 1
ATOM 1864 N N . TYR A 1 233 ? 25.812 17.875 13.461 1 93.81 233 TYR A N 1
ATOM 1865 C CA . TYR A 1 233 ? 24.594 18.609 13.797 1 93.81 233 TYR A CA 1
ATOM 1866 C C . TYR A 1 233 ? 23.438 18.203 12.891 1 93.81 233 TYR A C 1
ATOM 1868 O O . TYR A 1 233 ? 22.297 18.078 13.336 1 93.81 233 TYR A O 1
ATOM 1876 N N . LEU A 1 234 ? 23.797 17.984 11.633 1 94.44 234 LEU A N 1
ATOM 1877 C CA . LEU A 1 234 ? 22.766 17.547 10.688 1 94.44 234 LEU A CA 1
ATOM 1878 C C . LEU A 1 234 ? 22.234 16.172 11.07 1 94.44 234 LEU A C 1
ATOM 1880 O O . LEU A 1 234 ? 21.031 15.93 10.969 1 94.44 234 LEU A O 1
ATOM 1884 N N . ALA A 1 235 ? 23.125 15.312 11.477 1 91 235 ALA A N 1
ATOM 1885 C CA . ALA A 1 235 ? 22.719 13.977 11.914 1 91 235 ALA A CA 1
ATOM 1886 C C . ALA A 1 235 ? 21.797 14.055 13.133 1 91 235 ALA A C 1
ATOM 1888 O O . ALA A 1 235 ? 20.828 13.297 13.234 1 91 235 ALA A O 1
ATOM 1889 N N . LEU A 1 236 ? 22.109 14.938 13.977 1 93.81 236 LEU A N 1
ATOM 1890 C CA . LEU A 1 236 ? 21.281 15.148 15.164 1 93.81 236 LEU A CA 1
ATOM 1891 C C . LEU A 1 236 ? 19.906 15.656 14.781 1 93.81 236 LEU A C 1
ATOM 1893 O O . LEU A 1 236 ? 18.891 15.203 15.336 1 93.81 236 LEU A O 1
ATOM 1897 N N . ALA A 1 237 ? 19.938 16.594 13.914 1 96.25 237 ALA A N 1
ATOM 1898 C CA . ALA A 1 237 ? 18.656 17.141 13.438 1 96.25 237 ALA A CA 1
ATOM 1899 C C . ALA A 1 237 ? 17.812 16.047 12.781 1 96.25 237 ALA A C 1
ATOM 1901 O O . ALA A 1 237 ? 16.609 15.953 13.023 1 96.25 237 ALA A O 1
ATOM 1902 N N . HIS A 1 238 ? 18.469 15.289 11.977 1 94.88 238 HIS A N 1
ATOM 1903 C CA . HIS A 1 238 ? 17.781 14.195 11.305 1 94.88 238 HIS A CA 1
ATOM 1904 C C . HIS A 1 238 ? 17.094 13.273 12.305 1 94.88 238 HIS A C 1
ATOM 1906 O O . HIS A 1 238 ? 15.922 12.945 12.156 1 94.88 238 HIS A O 1
ATOM 1912 N N . SER A 1 239 ? 17.828 12.82 13.258 1 93.94 239 SER A N 1
ATOM 1913 C CA . SER A 1 239 ? 17.312 11.898 14.258 1 93.94 239 SER A CA 1
ATOM 1914 C C . SER A 1 239 ? 16.109 12.484 14.984 1 93.94 239 SER A C 1
ATOM 1916 O O . SER A 1 239 ? 15.102 11.805 15.18 1 93.94 239 SER A O 1
ATOM 1918 N N . TYR A 1 240 ? 16.219 13.719 15.375 1 95 240 TYR A N 1
ATOM 1919 C CA . TYR A 1 240 ? 15.133 14.391 16.094 1 95 240 TYR A CA 1
ATOM 1920 C C . TYR A 1 240 ? 13.883 14.5 15.219 1 95 240 TYR A C 1
ATOM 1922 O O . TYR A 1 240 ? 12.781 14.18 15.664 1 95 240 TYR A O 1
ATOM 1930 N N . ILE A 1 241 ? 14.086 14.945 14.047 1 94.69 241 ILE A N 1
ATOM 1931 C CA . ILE A 1 241 ? 12.977 15.195 13.133 1 94.69 241 ILE A CA 1
ATOM 1932 C C . ILE A 1 241 ? 12.305 13.867 12.781 1 94.69 241 ILE A C 1
ATOM 1934 O O . ILE A 1 241 ? 11.07 13.789 12.734 1 94.69 241 ILE A O 1
ATOM 1938 N N . ASN A 1 242 ? 13.109 12.906 12.562 1 91.31 242 ASN A N 1
ATOM 1939 C CA . ASN A 1 242 ? 12.562 11.586 12.266 1 91.31 242 ASN A CA 1
ATOM 1940 C C . ASN A 1 242 ? 11.727 11.055 13.43 1 91.31 242 ASN A C 1
ATOM 1942 O O . ASN A 1 242 ? 10.695 10.406 13.211 1 91.31 242 ASN A O 1
ATOM 1946 N N . ASP A 1 243 ? 12.148 11.242 14.578 1 90.44 243 ASP A N 1
ATOM 1947 C CA . ASP A 1 243 ? 11.398 10.852 15.766 1 90.44 243 ASP A CA 1
ATOM 1948 C C . ASP A 1 243 ? 10.055 11.57 15.828 1 90.44 243 ASP A C 1
ATOM 1950 O O . ASP A 1 243 ? 9.039 10.977 16.188 1 90.44 243 ASP A O 1
ATOM 1954 N N . CYS A 1 244 ? 10.102 12.852 15.555 1 87 244 CYS A N 1
ATOM 1955 C CA . CYS A 1 244 ? 8.875 13.633 15.531 1 87 244 CYS A CA 1
ATOM 1956 C C . CYS A 1 244 ? 7.879 13.062 14.531 1 87 244 CYS A C 1
ATOM 1958 O O . CYS A 1 244 ? 6.707 12.859 14.859 1 87 244 CYS A O 1
ATOM 1960 N N . ILE A 1 245 ? 8.336 12.75 13.383 1 83.75 245 ILE A N 1
ATOM 1961 C CA . ILE A 1 245 ? 7.496 12.266 12.289 1 83.75 245 ILE A CA 1
ATOM 1962 C C . ILE A 1 245 ? 6.91 10.906 12.656 1 83.75 245 ILE A C 1
ATOM 1964 O O . ILE A 1 245 ? 5.715 10.672 12.469 1 83.75 245 ILE A O 1
ATOM 1968 N N . THR A 1 246 ? 7.746 10.039 13.164 1 80.81 246 THR A N 1
ATOM 1969 C CA . THR A 1 246 ? 7.332 8.688 13.523 1 80.81 246 THR A CA 1
ATOM 1970 C C . THR A 1 246 ? 6.25 8.719 14.594 1 80.81 246 THR A C 1
ATOM 1972 O O . THR A 1 246 ? 5.359 7.871 14.609 1 80.81 246 THR A O 1
ATOM 1975 N N . LYS A 1 247 ? 6.293 9.727 15.438 1 76.31 247 LYS A N 1
ATOM 1976 C CA . LYS A 1 247 ? 5.332 9.859 16.531 1 76.31 247 LYS A CA 1
ATOM 1977 C C . LYS A 1 247 ? 4.117 10.672 16.094 1 76.31 247 LYS A C 1
ATOM 1979 O O . LYS A 1 247 ? 3.148 10.805 16.844 1 76.31 247 LYS A O 1
ATOM 1984 N N . GLY A 1 248 ? 4.242 11.258 15 1 72.5 248 GLY A N 1
ATOM 1985 C CA . GLY A 1 248 ? 3.145 12.07 14.5 1 72.5 248 GLY A CA 1
ATOM 1986 C C . GLY A 1 248 ? 3.154 13.484 15.039 1 72.5 248 GLY A C 1
ATOM 1987 O O . GLY A 1 248 ? 2.133 14.18 15.008 1 72.5 248 GLY A O 1
ATOM 1988 N N . ASP A 1 249 ? 4.27 13.914 15.555 1 75.56 249 ASP A N 1
ATOM 1989 C CA . ASP A 1 249 ? 4.398 15.25 16.109 1 75.56 249 ASP A CA 1
ATOM 1990 C C . ASP A 1 249 ? 4.805 16.266 15.047 1 75.56 249 ASP A C 1
ATOM 1992 O O . ASP A 1 249 ? 5.422 15.898 14.039 1 75.56 249 ASP A O 1
ATOM 1996 N N . ASP A 1 250 ? 4.398 17.469 15.328 1 77.44 250 ASP A N 1
ATOM 1997 C CA . ASP A 1 250 ? 4.859 18.531 14.445 1 77.44 250 ASP A CA 1
ATOM 1998 C C . ASP A 1 250 ? 6.34 18.828 14.672 1 77.44 250 ASP A C 1
ATOM 2000 O O . ASP A 1 250 ? 6.852 18.672 15.781 1 77.44 250 ASP A O 1
ATOM 2004 N N . VAL A 1 251 ? 7.012 19.172 13.625 1 87.69 251 VAL A N 1
ATOM 2005 C CA . VAL A 1 251 ? 8.391 19.625 13.711 1 87.69 251 VAL A CA 1
ATOM 2006 C C . VAL A 1 251 ? 8.43 21.156 13.836 1 87.69 251 VAL A C 1
ATOM 2008 O O . VAL A 1 251 ? 8.102 21.859 12.883 1 87.69 251 VAL A O 1
ATOM 2011 N N . VAL A 1 252 ? 8.742 21.625 15 1 84.06 252 VAL A N 1
ATOM 2012 C CA . VAL A 1 252 ? 8.742 23.047 15.281 1 84.06 252 VAL A CA 1
ATOM 2013 C C . VAL A 1 252 ? 10.18 23.578 15.281 1 84.06 252 VAL A C 1
ATOM 2015 O O . VAL A 1 252 ? 11.062 22.984 15.914 1 84.06 252 VAL A O 1
ATOM 2018 N N . LEU A 1 253 ? 10.391 24.688 14.586 1 90.25 253 LEU A N 1
ATOM 2019 C CA . LEU A 1 253 ? 11.734 25.219 14.414 1 90.25 253 LEU A CA 1
ATOM 2020 C C . LEU A 1 253 ? 12.391 25.484 15.766 1 90.25 253 LEU A C 1
ATOM 2022 O O . LEU A 1 253 ? 13.57 25.188 15.961 1 90.25 253 LEU A O 1
ATOM 2026 N N . SER A 1 254 ? 11.672 26.062 16.688 1 89.12 254 SER A N 1
ATOM 2027 C CA . SER A 1 254 ? 12.219 26.375 18 1 89.12 254 SER A CA 1
ATOM 2028 C C . SER A 1 254 ? 12.703 25.109 18.719 1 89.12 254 SER A C 1
ATOM 2030 O O . SER A 1 254 ? 13.734 25.125 19.391 1 89.12 254 SER A O 1
ATOM 2032 N N . ASN A 1 255 ? 11.961 24.047 18.562 1 93.12 255 ASN A N 1
ATOM 2033 C CA . ASN A 1 255 ? 12.344 22.781 19.172 1 93.12 255 ASN A CA 1
ATOM 2034 C C . ASN A 1 255 ? 13.578 22.188 18.5 1 93.12 255 ASN A C 1
ATOM 2036 O O . ASN A 1 255 ? 14.445 21.625 19.188 1 93.12 255 ASN A O 1
ATOM 2040 N N . VAL A 1 256 ? 13.586 22.312 17.203 1 95.06 256 VAL A N 1
ATOM 2041 C CA . VAL A 1 256 ? 14.766 21.844 16.469 1 95.06 256 VAL A CA 1
ATOM 2042 C C . VAL A 1 256 ? 16 22.625 16.938 1 95.06 256 VAL A C 1
ATOM 2044 O O . VAL A 1 256 ? 17.062 22.031 17.172 1 95.06 256 VAL A O 1
ATOM 2047 N N . ALA A 1 257 ? 15.812 23.891 17.078 1 94.06 257 ALA A N 1
ATOM 2048 C CA . ALA A 1 257 ? 16.906 24.75 17.531 1 94.06 257 ALA A CA 1
ATOM 2049 C C . ALA A 1 257 ? 17.422 24.312 18.891 1 94.06 257 ALA A C 1
ATOM 2051 O O . ALA A 1 257 ? 18.625 24.219 19.109 1 94.06 257 ALA A O 1
ATOM 2052 N N . LYS A 1 258 ? 16.547 24.031 19.781 1 95 258 LYS A N 1
ATOM 2053 C CA . LYS A 1 258 ? 16.906 23.641 21.141 1 95 258 LYS A CA 1
ATOM 2054 C C . LYS A 1 258 ? 17.609 22.297 21.156 1 95 258 LYS A C 1
ATOM 2056 O O . LYS A 1 258 ? 18.516 22.078 21.953 1 95 258 LYS A O 1
ATOM 2061 N N . HIS A 1 259 ? 17.188 21.469 20.312 1 95.38 259 HIS A N 1
ATOM 2062 C CA . HIS A 1 259 ? 17.719 20.109 20.312 1 95.38 259 HIS A CA 1
ATOM 2063 C C . HIS A 1 259 ? 19.062 20.047 19.609 1 95.38 259 HIS A C 1
ATOM 2065 O O . HIS A 1 259 ? 19.953 19.297 20.016 1 95.38 259 HIS A O 1
ATOM 2071 N N . VAL A 1 260 ? 19.203 20.734 18.547 1 95.62 260 VAL A N 1
ATOM 2072 C CA . VAL A 1 260 ? 20.391 20.656 17.703 1 95.62 260 VAL A CA 1
ATOM 2073 C C . VAL A 1 260 ? 21.484 21.578 18.234 1 95.62 260 VAL A C 1
ATOM 2075 O O . VAL A 1 260 ? 22.656 21.219 18.25 1 95.62 260 VAL A O 1
ATOM 2078 N N . PHE A 1 261 ? 21.078 22.828 18.594 1 94.94 261 PHE A N 1
ATOM 2079 C CA . PHE A 1 261 ? 22 23.828 19.141 1 94.94 261 PHE A CA 1
ATOM 2080 C C . PHE A 1 261 ? 21.562 24.266 20.531 1 94.94 261 PHE A C 1
ATOM 2082 O O . PHE A 1 261 ? 21.188 25.422 20.719 1 94.94 261 PHE A O 1
ATOM 2089 N N . PRO A 1 262 ? 21.734 23.516 21.531 1 94.12 262 PRO A N 1
ATOM 2090 C CA . PRO A 1 262 ? 21.234 23.875 22.859 1 94.12 262 PRO A CA 1
ATOM 2091 C C . PRO A 1 262 ? 21.844 25.156 23.406 1 94.12 262 PRO A C 1
ATOM 2093 O O . PRO A 1 262 ? 21.141 25.953 24.047 1 94.12 262 PRO A O 1
ATOM 2096 N N . ALA A 1 263 ? 23.094 25.406 23.172 1 93.44 263 ALA A N 1
ATOM 2097 C CA . ALA A 1 263 ? 23.781 26.578 23.688 1 93.44 263 ALA A CA 1
ATOM 2098 C C . ALA A 1 263 ? 23.438 27.828 22.875 1 93.44 263 ALA A C 1
ATOM 2100 O O . ALA A 1 263 ? 23.547 28.953 23.375 1 93.44 263 ALA A O 1
ATOM 2101 N N . ASP A 1 264 ? 23.125 27.625 21.625 1 94.44 264 ASP A N 1
ATOM 2102 C CA . ASP A 1 264 ? 22.891 28.75 20.719 1 94.44 264 ASP A CA 1
ATOM 2103 C C . ASP A 1 264 ? 21.516 28.672 20.078 1 94.44 264 ASP A C 1
ATOM 2105 O O . ASP A 1 264 ? 21.359 29 18.891 1 94.44 264 ASP A O 1
ATOM 2109 N N . SER A 1 265 ? 20.609 28.188 20.781 1 94.44 265 SER A N 1
ATOM 2110 C CA . SER A 1 265 ? 19.297 27.891 20.219 1 94.44 265 SER A CA 1
ATOM 2111 C C . SER A 1 265 ? 18.609 29.156 19.703 1 94.44 265 SER A C 1
ATOM 2113 O O . SER A 1 265 ? 18.047 29.141 18.609 1 94.44 265 SER A O 1
ATOM 2115 N N . ASN A 1 266 ? 18.641 30.281 20.469 1 92.81 266 ASN A N 1
ATOM 2116 C CA . ASN A 1 266 ? 17.984 31.531 20.062 1 92.81 266 ASN A CA 1
ATOM 2117 C C . ASN A 1 266 ? 18.641 32.125 18.828 1 92.81 266 ASN A C 1
ATOM 2119 O O . ASN A 1 266 ? 17.969 32.656 17.953 1 92.81 266 ASN A O 1
ATOM 2123 N N . GLU A 1 267 ? 19.953 32.062 18.891 1 93.38 267 GLU A N 1
ATOM 2124 C CA . GLU A 1 267 ? 20.688 32.594 17.75 1 93.38 267 GLU A CA 1
ATOM 2125 C C . GLU A 1 267 ? 20.391 31.812 16.469 1 93.38 267 GLU A C 1
ATOM 2127 O O . GLU A 1 267 ? 20.25 32.406 15.398 1 93.38 267 GLU A O 1
ATOM 2132 N N . PHE A 1 268 ? 20.375 30.531 16.594 1 95.62 268 PHE A N 1
ATOM 2133 C CA . PHE A 1 268 ? 20.062 29.734 15.422 1 95.62 268 PHE A CA 1
ATOM 2134 C C . PHE A 1 268 ? 18.641 30 14.93 1 95.62 268 PHE A C 1
ATOM 2136 O O . PHE A 1 268 ? 18.406 30.094 13.727 1 95.62 268 PHE A O 1
ATOM 2143 N N . PHE A 1 269 ? 17.734 30.094 15.867 1 92.38 269 PHE A N 1
ATOM 2144 C CA . PHE A 1 269 ? 16.344 30.359 15.508 1 92.38 269 PHE A CA 1
ATOM 2145 C C . PHE A 1 269 ? 16.25 31.641 14.672 1 92.38 269 PHE A C 1
ATOM 2147 O O . PHE A 1 269 ? 15.57 31.656 13.641 1 92.38 269 PHE A O 1
ATOM 2154 N N . GLU A 1 270 ? 16.875 32.656 15.133 1 89.56 270 GLU A N 1
ATOM 2155 C CA . GLU A 1 270 ? 16.859 33.938 14.414 1 89.56 270 GLU A CA 1
ATOM 2156 C C . GLU A 1 270 ? 17.531 33.812 13.055 1 89.56 270 GLU A C 1
ATOM 2158 O O . GLU A 1 270 ? 17.062 34.375 12.07 1 89.56 270 GLU A O 1
ATOM 2163 N N . TYR A 1 271 ? 18.672 33.156 13.07 1 91.81 271 TYR A N 1
ATOM 2164 C CA . TYR A 1 271 ? 19.438 32.938 11.844 1 91.81 271 TYR A CA 1
ATOM 2165 C C . TYR A 1 271 ? 18.594 32.219 10.797 1 91.81 271 TYR A C 1
ATOM 2167 O O . TYR A 1 271 ? 18.562 32.625 9.633 1 91.81 271 TYR A O 1
ATOM 2175 N N . ALA A 1 272 ? 17.875 31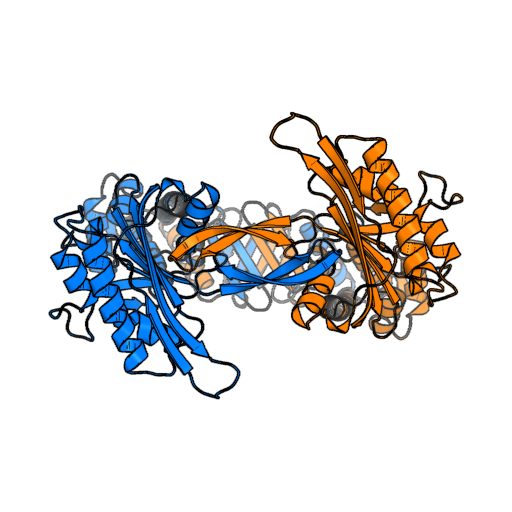.125 11.219 1 91.31 272 ALA A N 1
ATOM 2176 C CA . ALA A 1 272 ? 17.062 30.312 10.328 1 91.31 272 ALA A CA 1
ATOM 2177 C C . ALA A 1 272 ? 15.812 31.062 9.891 1 91.31 272 ALA A C 1
ATOM 2179 O O . ALA A 1 272 ? 15.391 30.969 8.734 1 91.31 272 ALA A O 1
ATOM 2180 N N . SER A 1 273 ? 15.211 31.781 10.766 1 83.88 273 SER A N 1
ATOM 2181 C CA . SER A 1 273 ? 13.984 32.531 10.508 1 83.88 273 SER A CA 1
ATOM 2182 C C . SER A 1 273 ? 14.227 33.688 9.539 1 83.88 273 SER A C 1
ATOM 2184 O O . SER A 1 273 ? 13.5 33.844 8.562 1 83.88 273 SER A O 1
ATOM 2186 N N . GLU A 1 274 ? 15.203 34.469 9.82 1 77.81 274 GLU A N 1
ATOM 2187 C CA . GLU A 1 274 ? 15.484 35.656 9.023 1 77.81 274 GLU A CA 1
ATOM 2188 C C . GLU A 1 274 ? 16.219 35.281 7.734 1 77.81 274 GLU A C 1
ATOM 2190 O O . GLU A 1 274 ? 15.922 35.812 6.668 1 77.81 274 GLU A O 1
ATOM 2195 N N . GLY A 1 275 ? 17.172 34.438 7.879 1 73.06 275 GLY A N 1
ATOM 2196 C CA . GLY A 1 275 ? 18.062 34.125 6.766 1 73.06 275 GLY A CA 1
ATOM 2197 C C . GLY A 1 275 ? 17.484 33.125 5.805 1 73.06 275 GLY A C 1
ATOM 2198 O O . GLY A 1 275 ? 17.797 33.125 4.613 1 73.06 275 GLY A O 1
ATOM 2199 N N . HIS A 1 276 ? 16.609 32.25 6.348 1 78.62 276 HIS A N 1
ATOM 2200 C CA . HIS A 1 276 ? 16.141 31.156 5.496 1 78.62 276 HIS A CA 1
ATOM 2201 C C . HIS A 1 276 ? 14.617 31.078 5.484 1 78.62 276 HIS A C 1
ATOM 2203 O O . HIS A 1 276 ? 14.055 30.109 4.977 1 78.62 276 HIS A O 1
ATOM 2209 N N . ASN A 1 277 ? 14.008 32.125 6.074 1 76.62 277 ASN A N 1
ATOM 2210 C CA . ASN A 1 277 ? 12.555 32.25 6.043 1 76.62 277 ASN A CA 1
ATOM 2211 C C . ASN A 1 277 ? 11.867 31 6.59 1 76.62 277 ASN A C 1
ATOM 2213 O O . ASN A 1 277 ? 10.938 30.469 5.973 1 76.62 277 ASN A O 1
ATOM 2217 N N . LEU A 1 278 ? 12.477 30.406 7.609 1 82.81 278 LEU A N 1
ATOM 2218 C CA . LEU A 1 278 ? 11.883 29.266 8.297 1 82.81 278 LEU A CA 1
ATOM 2219 C C . LEU A 1 278 ? 11.195 29.703 9.586 1 82.81 278 LEU A C 1
ATOM 2221 O O . LEU A 1 278 ? 11.703 30.562 10.305 1 82.81 278 LEU A O 1
ATOM 2225 N N . SER A 1 279 ? 9.93 29.406 9.695 1 72.75 279 SER A N 1
ATOM 2226 C CA . SER A 1 279 ? 9.266 29.75 10.945 1 72.75 279 SER A CA 1
ATOM 2227 C C . SER A 1 279 ? 8.164 28.766 11.297 1 72.75 279 SER A C 1
ATOM 2229 O O . SER A 1 279 ? 7.617 28.094 10.414 1 72.75 279 SER A O 1
ATOM 2231 N N . GLY A 1 280 ? 8.102 28.641 12.672 1 75.19 280 GLY A N 1
ATOM 2232 C CA . GLY A 1 280 ? 6.969 27.859 13.141 1 75.19 280 GLY A CA 1
ATOM 2233 C C . GLY A 1 280 ? 7.082 26.391 12.828 1 75.19 280 GLY A C 1
ATOM 2234 O O . GLY A 1 280 ? 8.117 25.766 13.094 1 75.19 280 GLY A O 1
ATOM 2235 N N . ILE A 1 281 ? 5.977 25.781 12.328 1 76.62 281 ILE A N 1
ATOM 2236 C CA . ILE A 1 281 ? 5.934 24.359 12.008 1 76.62 281 ILE A CA 1
ATOM 2237 C C . ILE A 1 281 ? 6.551 24.141 10.625 1 76.62 281 ILE A C 1
ATOM 2239 O O . ILE A 1 281 ? 6.18 24.797 9.656 1 76.62 281 ILE A O 1
ATOM 2243 N N . LEU A 1 282 ? 7.5 23.266 10.609 1 83.81 282 LEU A N 1
ATOM 2244 C CA . LEU A 1 282 ? 8.219 22.969 9.375 1 83.81 282 LEU A CA 1
ATOM 2245 C C . LEU A 1 282 ? 7.578 21.797 8.641 1 83.81 282 LEU A C 1
ATOM 2247 O O . LEU A 1 282 ? 7.156 20.828 9.258 1 83.81 282 LEU A O 1
ATOM 2251 N N . GLN A 1 283 ? 7.457 22.078 7.395 1 80.88 283 GLN A N 1
ATOM 2252 C CA . GLN A 1 283 ? 7.082 20.953 6.543 1 80.88 283 GLN A CA 1
ATOM 2253 C C . GLN A 1 283 ? 8.312 20.156 6.105 1 80.88 283 GLN A C 1
ATOM 2255 O O . GLN A 1 283 ? 9.258 20.719 5.551 1 80.88 283 GLN A O 1
ATOM 2260 N N . ILE A 1 284 ? 8.203 18.812 6.328 1 86.62 284 ILE A N 1
ATOM 2261 C CA . ILE A 1 284 ? 9.406 18.016 6.133 1 86.62 284 ILE A CA 1
ATOM 2262 C C . ILE A 1 284 ? 9.195 17.031 4.984 1 86.62 284 ILE A C 1
ATOM 2264 O O . ILE A 1 284 ? 8.156 16.359 4.918 1 86.62 284 ILE A O 1
ATOM 2268 N N . SER A 1 285 ? 10.047 17.125 4.078 1 86.88 285 SER A N 1
ATOM 2269 C CA . SER A 1 285 ? 10.172 16.078 3.068 1 86.88 285 SER A CA 1
ATOM 2270 C C . SER A 1 285 ? 11.062 14.938 3.555 1 86.88 285 SER A C 1
ATOM 2272 O O . SER A 1 285 ? 12.25 15.141 3.807 1 86.88 285 SER A O 1
ATOM 2274 N N . LYS A 1 286 ? 10.461 13.773 3.572 1 85.31 286 LYS A N 1
ATOM 2275 C CA . LYS A 1 286 ? 11.242 12.625 4.047 1 85.31 286 LYS A CA 1
ATOM 2276 C C . LYS A 1 286 ? 12.43 12.352 3.133 1 85.31 286 LYS A C 1
ATOM 2278 O O . LYS A 1 286 ? 13.516 12.008 3.605 1 85.31 286 LYS A O 1
ATOM 2283 N N . THR A 1 287 ? 12.211 12.523 1.931 1 82.25 287 THR A N 1
ATOM 2284 C CA . THR A 1 287 ? 13.266 12.312 0.949 1 82.25 287 THR A CA 1
ATOM 2285 C C . THR A 1 287 ? 14.422 13.281 1.181 1 82.25 287 THR A C 1
ATOM 2287 O O . THR A 1 287 ? 15.586 12.867 1.198 1 82.25 287 THR A O 1
ATOM 2290 N N . GLU A 1 288 ? 14.117 14.547 1.345 1 86.88 288 GLU A N 1
ATOM 2291 C CA . GLU A 1 288 ? 15.148 15.555 1.585 1 86.88 288 GLU A CA 1
ATOM 2292 C C . GLU A 1 288 ? 15.812 15.344 2.941 1 86.88 288 GLU A C 1
ATOM 2294 O O . GLU A 1 288 ? 17 15.617 3.1 1 86.88 288 GLU A O 1
ATOM 2299 N N . LEU A 1 289 ? 15.07 14.891 3.895 1 92.31 289 LEU A N 1
ATOM 2300 C CA . LEU A 1 289 ? 15.578 14.68 5.246 1 92.31 289 LEU A CA 1
ATOM 2301 C C . LEU A 1 289 ? 16.703 13.648 5.242 1 92.31 289 LEU A C 1
ATOM 2303 O O . LEU A 1 289 ? 17.656 13.766 6.02 1 92.31 289 LEU A O 1
ATOM 2307 N N . LYS A 1 290 ? 16.609 12.68 4.395 1 87.31 290 LYS A N 1
ATOM 2308 C CA . LYS A 1 290 ? 17.672 11.672 4.285 1 87.31 290 LYS A CA 1
ATOM 2309 C C . LYS A 1 290 ? 19 12.32 3.945 1 87.31 290 LYS A C 1
ATOM 2311 O O . LYS A 1 290 ? 20.062 11.836 4.375 1 87.31 290 LYS A O 1
ATOM 2316 N N . GLY A 1 291 ? 19 13.391 3.352 1 88.12 291 GLY A N 1
ATOM 2317 C CA . GLY A 1 291 ? 20.188 14.102 2.91 1 88.12 291 GLY A CA 1
ATOM 2318 C C . GLY A 1 291 ? 20.969 14.734 4.051 1 88.12 291 GLY A C 1
ATOM 2319 O O . GLY A 1 291 ? 22.109 15.141 3.877 1 88.12 291 GLY A O 1
ATOM 2320 N N . PHE A 1 292 ? 20.391 14.711 5.191 1 92.44 292 PHE A N 1
ATOM 2321 C CA . PHE A 1 292 ? 21.078 15.258 6.355 1 92.44 292 PHE A CA 1
ATOM 2322 C C . PHE A 1 292 ? 22.234 14.352 6.773 1 92.44 292 PHE A C 1
ATOM 2324 O O . PHE A 1 292 ? 23.219 14.812 7.328 1 92.44 292 PHE A O 1
ATOM 2331 N N . LYS A 1 293 ? 22.078 13.078 6.508 1 88.25 293 LYS A N 1
ATOM 2332 C CA . LYS A 1 293 ? 23.062 12.117 6.988 1 88.25 293 LYS A CA 1
ATOM 2333 C C . LYS A 1 293 ? 23.766 11.43 5.82 1 88.25 293 LYS A C 1
ATOM 2335 O O . LYS A 1 293 ? 24.844 10.852 5.992 1 88.25 293 LYS A O 1
ATOM 2340 N N . LYS A 1 294 ? 23.25 11.562 4.77 1 89.31 294 LYS A N 1
ATOM 2341 C CA . LYS A 1 294 ? 23.766 10.758 3.656 1 89.31 294 LYS A CA 1
ATOM 2342 C C . LYS A 1 294 ? 23.953 11.617 2.408 1 89.31 294 LYS A C 1
ATOM 2344 O O . LYS A 1 294 ? 23.328 12.664 2.264 1 89.31 294 LYS A O 1
ATOM 2349 N N . PHE A 1 295 ? 24.984 11.211 1.702 1 90.31 295 PHE A N 1
ATOM 2350 C CA . PHE A 1 295 ? 25.109 11.688 0.33 1 90.31 295 PHE A CA 1
ATOM 2351 C C . PHE A 1 295 ? 24.359 10.766 -0.634 1 90.31 295 PHE A C 1
ATOM 2353 O O . PHE A 1 295 ? 24.359 9.547 -0.454 1 90.31 295 PHE A O 1
ATOM 2360 N N . SER A 1 296 ? 23.688 11.414 -1.519 1 90.56 296 SER A N 1
ATOM 2361 C CA . SER A 1 296 ? 22.953 10.562 -2.455 1 90.56 296 SER A CA 1
ATOM 2362 C C . SER A 1 296 ? 23 11.133 -3.869 1 90.56 296 SER A C 1
ATOM 2364 O O . SER A 1 296 ? 23.031 12.352 -4.051 1 90.56 296 SER A O 1
ATOM 2366 N N . SER A 1 297 ? 23.078 10.32 -4.848 1 91.75 297 SER A N 1
ATOM 2367 C CA . SER A 1 297 ? 23 10.641 -6.27 1 91.75 297 SER A CA 1
ATOM 2368 C C . SER A 1 297 ? 22.297 9.539 -7.055 1 91.75 297 SER A C 1
ATOM 2370 O O . SER A 1 297 ? 22.531 8.352 -6.801 1 91.75 297 SER A O 1
ATOM 2372 N N . SER A 1 298 ? 21.344 9.953 -7.789 1 89.75 298 SER A N 1
ATOM 2373 C CA . SER A 1 298 ? 20.672 8.984 -8.656 1 89.75 298 SER A CA 1
ATOM 2374 C C . SER A 1 298 ? 20.547 9.508 -10.078 1 89.75 298 SER A C 1
ATOM 2376 O O . SER A 1 298 ? 20 10.586 -10.305 1 89.75 298 SER A O 1
ATOM 2378 N N . ARG A 1 299 ? 21.156 8.898 -10.961 1 87 299 ARG A N 1
ATOM 2379 C CA . ARG A 1 299 ? 21.031 9.117 -12.398 1 87 299 ARG A CA 1
ATOM 2380 C C . ARG A 1 299 ? 20.672 7.816 -13.117 1 87 299 ARG A C 1
ATOM 2382 O O . ARG A 1 299 ? 20.547 6.766 -12.484 1 87 299 ARG A O 1
ATOM 2389 N N . LYS A 1 300 ? 20.281 7.82 -14.344 1 82.62 300 LYS A N 1
ATOM 2390 C CA . LYS A 1 300 ? 19.734 6.699 -15.102 1 82.62 300 LYS A CA 1
ATOM 2391 C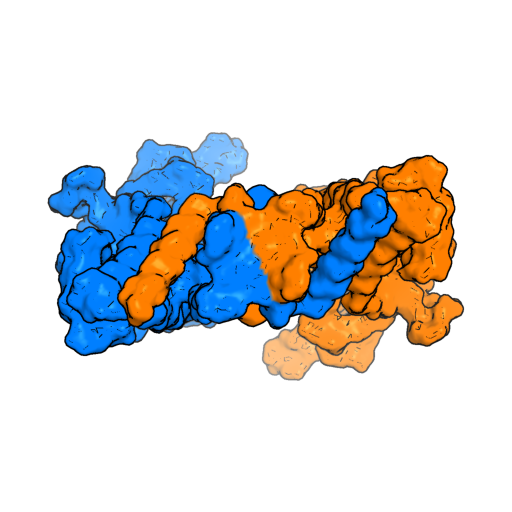 C . LYS A 1 300 ? 20.578 5.441 -14.914 1 82.62 300 LYS A C 1
ATOM 2393 O O . LYS A 1 300 ? 20.047 4.344 -14.758 1 82.62 300 LYS A O 1
ATOM 2398 N N . ASP A 1 301 ? 21.938 5.539 -14.727 1 88.06 301 ASP A N 1
ATOM 2399 C CA . ASP A 1 301 ? 22.766 4.336 -14.773 1 88.06 301 ASP A CA 1
ATOM 2400 C C . ASP A 1 301 ? 23.547 4.16 -13.469 1 88.06 301 ASP A C 1
ATOM 2402 O O . ASP A 1 301 ? 24.344 3.223 -13.336 1 88.06 301 ASP A O 1
ATOM 2406 N N . LEU A 1 302 ? 23.25 4.98 -12.523 1 93.69 302 LEU A N 1
ATOM 2407 C CA . LEU A 1 302 ? 23.984 4.879 -11.273 1 93.69 302 LEU A CA 1
ATOM 2408 C C . LEU A 1 302 ? 23.203 5.496 -10.125 1 93.69 302 LEU A C 1
ATOM 2410 O O . LEU A 1 302 ? 22.672 6.605 -10.25 1 93.69 302 LEU A O 1
ATOM 2414 N N . SER A 1 303 ? 23.016 4.738 -9.109 1 94.31 303 SER A N 1
ATOM 2415 C CA . SER A 1 303 ? 22.484 5.23 -7.844 1 94.31 303 SER A CA 1
ATOM 2416 C C . SER A 1 303 ? 23.438 4.934 -6.691 1 94.31 303 SER A C 1
ATOM 2418 O O . SER A 1 303 ? 23.891 3.797 -6.527 1 94.31 303 SER A O 1
ATOM 2420 N N . ILE A 1 304 ? 23.734 5.945 -5.914 1 94.56 304 ILE A N 1
ATOM 2421 C CA . ILE A 1 304 ? 24.656 5.738 -4.801 1 94.56 304 ILE A CA 1
ATOM 2422 C C . ILE A 1 304 ? 24.203 6.57 -3.602 1 94.56 304 ILE A C 1
ATOM 2424 O O . ILE A 1 304 ? 23.719 7.691 -3.762 1 94.56 304 ILE A O 1
ATOM 2428 N N . THR A 1 305 ? 24.188 5.977 -2.516 1 93.25 305 THR A N 1
ATOM 2429 C CA . THR A 1 305 ? 23.922 6.633 -1.244 1 93.25 305 THR A CA 1
ATOM 2430 C C . THR A 1 305 ? 24.891 6.176 -0.171 1 93.25 305 THR A C 1
ATOM 2432 O O . THR A 1 305 ? 25.141 4.977 -0.013 1 93.25 305 THR A O 1
ATOM 2435 N N . PHE A 1 306 ? 25.562 7.074 0.453 1 94.38 306 PHE A N 1
ATOM 2436 C CA . PHE A 1 306 ? 26.484 6.648 1.5 1 94.38 306 PHE A CA 1
ATOM 2437 C C . PHE A 1 306 ? 26.531 7.672 2.631 1 94.38 306 PHE A C 1
ATOM 2439 O O . PHE A 1 306 ? 26.188 8.836 2.434 1 94.38 306 PHE A O 1
ATOM 2446 N N . ALA A 1 307 ? 26.938 7.215 3.77 1 91 307 ALA A N 1
ATOM 2447 C CA . ALA A 1 307 ? 27.016 8.039 4.973 1 91 307 ALA A CA 1
ATOM 2448 C C . ALA A 1 307 ? 28.094 9.117 4.824 1 91 307 ALA A C 1
ATOM 2450 O O . ALA A 1 307 ? 29.188 8.844 4.328 1 91 307 ALA A O 1
ATOM 2451 N N . LYS A 1 308 ? 27.75 10.281 5.305 1 87.25 308 LYS A N 1
ATOM 2452 C CA . LYS A 1 308 ? 28.688 11.406 5.23 1 87.25 308 LYS A CA 1
ATOM 2453 C C . LYS A 1 308 ? 29.969 11.109 5.992 1 87.25 308 LYS A C 1
ATOM 2455 O O . LYS A 1 308 ? 31.047 11.562 5.602 1 87.25 308 LYS A O 1
ATOM 2460 N N . ALA A 1 309 ? 29.906 10.32 7.016 1 84.06 309 ALA A N 1
ATOM 2461 C CA . ALA A 1 309 ? 31.031 9.984 7.871 1 84.06 309 ALA A CA 1
ATOM 2462 C C . ALA A 1 309 ? 32.094 9.203 7.098 1 84.06 309 ALA A C 1
ATOM 2464 O O . ALA A 1 309 ? 33.25 9.148 7.504 1 84.06 309 ALA A O 1
ATOM 2465 N N . LEU A 1 310 ? 31.734 8.648 5.965 1 91.12 310 LEU A N 1
ATOM 2466 C CA . LEU A 1 310 ? 32.625 7.805 5.195 1 91.12 310 LEU A CA 1
ATOM 2467 C C . LEU A 1 310 ? 33.5 8.648 4.27 1 91.12 310 LEU A C 1
ATOM 2469 O O . LEU A 1 310 ? 34.531 8.172 3.77 1 91.12 310 LEU A O 1
ATOM 2473 N N . LEU A 1 311 ? 33.094 9.836 4.074 1 89.81 311 LEU A N 1
ATOM 2474 C CA . LEU A 1 311 ? 33.812 10.711 3.174 1 89.81 311 LEU A CA 1
ATOM 2475 C C . LEU A 1 311 ? 35.188 11.062 3.762 1 89.81 311 LEU A C 1
ATOM 2477 O O . LEU A 1 311 ? 35.281 11.383 4.945 1 89.81 311 LEU A O 1
ATOM 2481 N N . ASN A 1 312 ? 36.219 10.984 2.945 1 87.44 312 ASN A N 1
ATOM 2482 C CA . ASN A 1 312 ? 37.625 11.258 3.293 1 87.44 312 ASN A CA 1
ATOM 2483 C C . ASN A 1 312 ? 38.188 10.188 4.223 1 87.44 312 ASN A C 1
ATOM 2485 O O . ASN A 1 312 ? 39.156 10.422 4.922 1 87.44 312 ASN A O 1
ATOM 2489 N N . ASP A 1 313 ? 37.469 9.156 4.398 1 90.5 313 ASP A N 1
ATOM 2490 C CA . ASP A 1 313 ? 37.969 7.957 5.074 1 90.5 313 ASP A CA 1
ATOM 2491 C C . ASP A 1 313 ? 38 6.77 4.117 1 90.5 313 ASP A C 1
ATOM 2493 O O . ASP A 1 313 ? 38.969 6.609 3.355 1 90.5 313 ASP A O 1
ATOM 2497 N N . LYS A 1 314 ? 36.844 6.117 3.992 1 93.88 314 LYS A N 1
ATOM 2498 C CA . LYS A 1 314 ? 36.781 4.961 3.107 1 93.88 314 LYS A CA 1
ATOM 2499 C C . LYS A 1 314 ? 36.219 5.348 1.739 1 93.88 314 LYS A C 1
ATOM 2501 O O . LYS A 1 314 ? 36.25 4.543 0.805 1 93.88 314 LYS A O 1
ATOM 2506 N N . ILE A 1 315 ? 35.781 6.562 1.641 1 94.69 315 ILE A N 1
ATOM 2507 C CA . ILE A 1 315 ? 35.344 7.145 0.376 1 94.69 315 ILE A CA 1
ATOM 2508 C C . ILE A 1 315 ? 36.062 8.469 0.14 1 94.69 315 ILE A C 1
ATOM 2510 O O . ILE A 1 315 ? 36.094 9.336 1.017 1 94.69 315 ILE A O 1
ATOM 2514 N N . LYS A 1 316 ? 36.688 8.633 -0.969 1 94.62 316 LYS A N 1
ATOM 2515 C CA . LYS A 1 316 ? 37.438 9.844 -1.282 1 94.62 316 LYS A CA 1
ATOM 2516 C C . LYS A 1 316 ? 37.031 10.406 -2.643 1 94.62 316 LYS A C 1
ATOM 2518 O O . LYS A 1 316 ? 36.781 9.648 -3.578 1 94.62 316 LYS A O 1
ATOM 2523 N N . PHE A 1 317 ? 36.969 11.672 -2.656 1 94.38 317 PHE A N 1
ATOM 2524 C CA . PHE A 1 317 ? 36.719 12.367 -3.912 1 94.38 317 PHE A CA 1
ATOM 2525 C C . PHE A 1 317 ? 37.938 13.188 -4.332 1 94.38 317 PHE A C 1
ATOM 2527 O O . PHE A 1 317 ? 38.25 14.195 -3.697 1 94.38 317 PHE A O 1
ATOM 2534 N N . GLU A 1 318 ? 38.625 12.703 -5.371 1 92.38 318 GLU A N 1
ATOM 2535 C CA . GLU A 1 318 ? 39.844 13.344 -5.852 1 92.38 318 GLU A CA 1
ATOM 2536 C C . GLU A 1 318 ? 39.906 13.352 -7.375 1 92.38 318 GLU A C 1
ATOM 2538 O O . GLU A 1 318 ? 39.562 12.359 -8.023 1 92.38 318 GLU A O 1
ATOM 2543 N N . ASN A 1 319 ? 40.25 14.484 -7.926 1 92.25 319 ASN A N 1
ATOM 2544 C CA . ASN A 1 319 ? 40.406 14.602 -9.367 1 92.25 319 ASN A CA 1
ATOM 2545 C C . ASN A 1 319 ? 39.156 14.203 -10.117 1 92.25 319 ASN A C 1
ATOM 2547 O O . ASN A 1 319 ? 39.219 13.453 -11.086 1 92.25 319 ASN A O 1
ATOM 2551 N N . ASP A 1 320 ? 37.938 14.547 -9.57 1 94.12 320 ASP A N 1
ATOM 2552 C CA . ASP A 1 320 ? 36.625 14.32 -10.172 1 94.12 320 ASP A CA 1
ATOM 2553 C C . ASP A 1 320 ? 36.312 12.828 -10.25 1 94.12 320 ASP A C 1
ATOM 2555 O O . ASP A 1 320 ? 35.656 12.375 -11.188 1 94.12 320 ASP A O 1
ATOM 2559 N N . ILE A 1 321 ? 36.938 12.094 -9.398 1 95.44 321 ILE A N 1
ATOM 2560 C CA . ILE A 1 321 ? 36.688 10.656 -9.305 1 95.44 321 ILE A CA 1
ATOM 2561 C C . ILE A 1 321 ? 36.312 10.305 -7.867 1 95.44 321 ILE A C 1
ATOM 2563 O O . ILE A 1 321 ? 36.969 10.703 -6.918 1 95.44 321 ILE A O 1
ATOM 2567 N N . LEU A 1 322 ? 35.281 9.578 -7.691 1 95.94 322 LEU A N 1
ATOM 2568 C CA . LEU A 1 322 ? 34.875 9.055 -6.395 1 95.94 322 LEU A CA 1
ATOM 2569 C C . LEU A 1 322 ? 35.469 7.664 -6.16 1 95.94 322 LEU A C 1
ATOM 2571 O O . LEU A 1 322 ? 35.188 6.734 -6.93 1 95.94 322 LEU A O 1
ATOM 2575 N N . LYS A 1 323 ? 36.281 7.566 -5.234 1 96.19 323 LYS A N 1
ATOM 2576 C CA . LYS A 1 323 ? 36.938 6.312 -4.922 1 96.19 323 LYS A CA 1
ATOM 2577 C C . LYS A 1 323 ? 36.312 5.641 -3.699 1 96.19 323 LYS A C 1
ATOM 2579 O O . LYS A 1 323 ? 36.25 6.242 -2.627 1 96.19 323 LYS A O 1
ATOM 2584 N N . ILE A 1 324 ? 35.906 4.41 -3.82 1 96.5 324 ILE A N 1
ATOM 2585 C CA . ILE A 1 324 ? 35.25 3.678 -2.748 1 96.5 324 ILE A CA 1
ATOM 2586 C C . ILE A 1 324 ? 36.062 2.436 -2.389 1 96.5 324 ILE A C 1
ATOM 2588 O O . ILE A 1 324 ? 36.344 1.61 -3.256 1 96.5 324 ILE A O 1
ATOM 2592 N N . ASP A 1 325 ? 36.375 2.344 -1.191 1 96.12 325 ASP A N 1
ATOM 2593 C CA . ASP A 1 325 ? 37.125 1.175 -0.712 1 96.12 325 ASP A CA 1
ATOM 2594 C C . ASP A 1 325 ? 36.25 -0.086 -0.808 1 96.12 325 ASP A C 1
ATOM 2596 O O . ASP A 1 325 ? 35.062 -0.07 -0.449 1 96.12 325 ASP A O 1
ATOM 2600 N N . SER A 1 326 ? 36.812 -1.185 -1.244 1 94.44 326 SER A N 1
ATOM 2601 C CA . SER A 1 326 ? 36.062 -2.422 -1.488 1 94.44 326 SER A CA 1
ATOM 2602 C C . SER A 1 326 ? 35.5 -2.992 -0.193 1 94.44 326 SER A C 1
ATOM 2604 O O . SER A 1 326 ? 34.562 -3.787 -0.22 1 94.44 326 SER A O 1
ATOM 2606 N N . SER A 1 327 ? 36.094 -2.574 0.896 1 93.69 327 SER A N 1
ATOM 2607 C CA . SER A 1 327 ? 35.625 -3.059 2.193 1 93.69 327 SER A CA 1
ATOM 2608 C C . SER A 1 327 ? 34.188 -2.623 2.473 1 93.69 327 SER A C 1
ATOM 2610 O O . SER A 1 327 ? 33.531 -3.199 3.328 1 93.69 327 SER A O 1
ATOM 2612 N N . LEU A 1 328 ? 33.75 -1.54 1.729 1 94.12 328 LEU A N 1
ATOM 2613 C CA . LEU A 1 328 ? 32.406 -1.016 1.952 1 94.12 328 LEU A CA 1
ATOM 2614 C C . LEU A 1 328 ? 31.406 -1.731 1.071 1 94.12 328 LEU A C 1
ATOM 2616 O O . LEU A 1 328 ? 30.188 -1.597 1.274 1 94.12 328 LEU A O 1
ATOM 2620 N N . LEU A 1 329 ? 31.844 -2.508 0.16 1 93.88 329 LEU A N 1
ATOM 2621 C CA . LEU A 1 329 ? 31 -3.189 -0.802 1 93.88 329 LEU A CA 1
ATOM 2622 C C . LEU A 1 329 ? 30.672 -4.605 -0.337 1 93.88 329 LEU A C 1
ATOM 2624 O O . LEU A 1 329 ? 31.422 -5.195 0.439 1 93.88 329 LEU A O 1
ATOM 2628 N N . SER A 1 330 ? 29.547 -5.105 -0.756 1 91.81 330 SER A N 1
ATOM 2629 C CA . SER A 1 330 ? 29.203 -6.484 -0.444 1 91.81 330 SER A CA 1
ATOM 2630 C C . SER A 1 330 ? 30.203 -7.461 -1.046 1 91.81 330 SER A C 1
ATOM 2632 O O . SER A 1 330 ? 30.797 -7.188 -2.098 1 91.81 330 SER A O 1
ATOM 2634 N N . ASP A 1 331 ? 30.344 -8.633 -0.344 1 90 331 ASP A N 1
ATOM 2635 C CA . ASP A 1 331 ? 31.25 -9.664 -0.84 1 90 331 ASP A CA 1
ATOM 2636 C C . ASP A 1 331 ? 30.844 -10.133 -2.234 1 90 331 ASP A C 1
ATOM 2638 O O . ASP A 1 331 ? 31.688 -10.406 -3.08 1 90 331 ASP A O 1
ATOM 2642 N N . SER A 1 332 ? 29.641 -10.172 -2.422 1 84.56 332 SER A N 1
ATOM 2643 C CA . SER A 1 332 ? 29.109 -10.617 -3.709 1 84.56 332 SER A CA 1
ATOM 2644 C C . SER A 1 332 ? 29.516 -9.672 -4.832 1 84.56 332 SER A C 1
ATOM 2646 O O . SER A 1 332 ? 29.953 -10.109 -5.891 1 84.56 332 SER A O 1
ATOM 2648 N N . LEU A 1 333 ? 29.422 -8.422 -4.578 1 89.81 333 LEU A N 1
ATOM 2649 C CA . LEU A 1 333 ? 29.781 -7.445 -5.598 1 89.81 333 LEU A CA 1
ATOM 2650 C C . LEU A 1 333 ? 31.281 -7.477 -5.867 1 89.81 333 LEU A C 1
ATOM 2652 O O . LEU A 1 333 ? 31.703 -7.422 -7.023 1 89.81 333 LEU A O 1
ATOM 2656 N N . VAL A 1 334 ? 32.062 -7.523 -4.801 1 91.19 334 VAL A N 1
ATOM 2657 C CA . VAL A 1 334 ? 33.5 -7.555 -4.949 1 91.19 334 VAL A CA 1
ATOM 2658 C C . VAL A 1 334 ? 33.906 -8.742 -5.82 1 91.19 334 VAL A C 1
ATOM 2660 O O . VAL A 1 334 ? 34.75 -8.609 -6.711 1 91.19 334 VAL A O 1
ATOM 2663 N N . ALA A 1 335 ? 33.25 -9.82 -5.539 1 85.44 335 ALA A N 1
ATOM 2664 C CA . ALA A 1 335 ? 33.531 -11.023 -6.316 1 85.44 335 ALA A CA 1
ATOM 2665 C C . ALA A 1 335 ? 33.188 -10.828 -7.785 1 85.44 335 ALA A C 1
ATOM 2667 O O . ALA A 1 335 ? 33.938 -11.219 -8.68 1 85.44 335 ALA A O 1
ATOM 2668 N N . GLU A 1 336 ? 32.125 -10.227 -7.984 1 83.75 336 GLU A N 1
ATOM 2669 C CA . GLU A 1 336 ? 31.672 -9.984 -9.344 1 83.75 336 GLU A CA 1
ATOM 2670 C C . GLU A 1 336 ? 32.594 -9.023 -10.086 1 83.75 336 GLU A C 1
ATOM 2672 O O . GLU A 1 336 ? 32.875 -9.211 -11.273 1 83.75 336 GLU A O 1
ATOM 2677 N N . LEU A 1 337 ? 33 -8.039 -9.367 1 88.94 337 LEU A N 1
ATOM 2678 C CA . LEU A 1 337 ? 33.875 -7.031 -9.961 1 88.94 337 LEU A CA 1
ATOM 2679 C C . LEU A 1 337 ? 35.25 -7.629 -10.312 1 88.94 337 LEU A C 1
ATOM 2681 O O . LEU A 1 337 ? 35.812 -7.332 -11.367 1 88.94 337 LEU A O 1
ATOM 2685 N N . LYS A 1 338 ? 35.719 -8.453 -9.453 1 85.94 338 LYS A N 1
ATOM 2686 C CA . LYS A 1 338 ? 37 -9.109 -9.703 1 85.94 338 LYS A CA 1
ATOM 2687 C C . LYS A 1 338 ? 36.906 -10.023 -10.922 1 85.94 338 LYS A C 1
ATOM 2689 O O . LYS A 1 338 ? 37.844 -10.078 -11.734 1 85.94 338 LYS A O 1
ATOM 2694 N N . ALA A 1 339 ? 35.812 -10.633 -11.023 1 77.44 339 ALA A N 1
ATOM 2695 C CA . ALA A 1 339 ? 35.594 -11.539 -12.148 1 77.44 339 ALA A CA 1
ATOM 2696 C C . ALA A 1 339 ? 35.5 -10.773 -13.461 1 77.44 339 ALA A C 1
ATOM 2698 O O . ALA A 1 339 ? 36 -11.219 -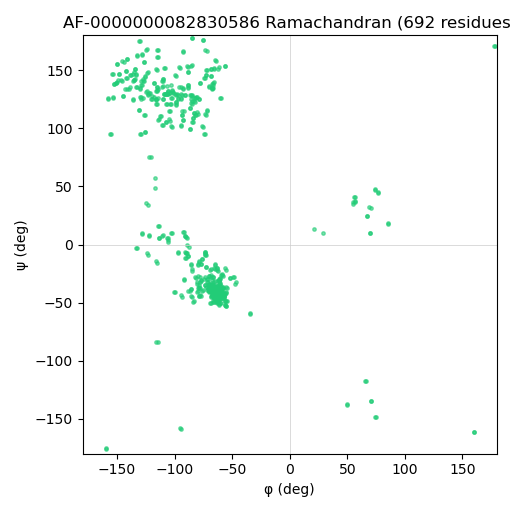14.492 1 77.44 339 ALA A O 1
ATOM 2699 N N . ALA A 1 340 ? 34.938 -9.68 -13.398 1 78.44 340 ALA A N 1
ATOM 2700 C CA . ALA A 1 340 ? 34.719 -8.891 -14.609 1 78.44 340 ALA A CA 1
ATOM 2701 C C . ALA A 1 340 ? 36 -8.172 -15.047 1 78.44 340 ALA A C 1
ATOM 2703 O O . ALA A 1 340 ? 36.156 -7.883 -16.234 1 78.44 340 ALA A O 1
ATOM 2704 N N . THR A 1 341 ? 36.781 -7.82 -14.062 1 76.25 341 THR A N 1
ATOM 2705 C CA . THR A 1 341 ? 38 -7.09 -14.383 1 76.25 341 THR A CA 1
ATOM 2706 C C . THR A 1 341 ? 39.094 -8.039 -14.883 1 76.25 341 THR A C 1
ATOM 2708 O O . THR A 1 341 ? 39.938 -7.66 -15.711 1 76.25 341 THR A O 1
ATOM 2711 N N . THR A 1 342 ? 39.188 -9.234 -14.312 1 65.5 342 THR A N 1
ATOM 2712 C CA . THR A 1 342 ? 40.125 -10.227 -14.789 1 65.5 342 THR A CA 1
ATOM 2713 C C . THR A 1 342 ? 39.812 -10.641 -16.219 1 65.5 342 THR A C 1
ATOM 2715 O O . THR A 1 342 ? 40.719 -10.844 -17.031 1 65.5 342 THR A O 1
ATOM 2718 N N . ALA A 1 343 ? 38.656 -10.75 -16.578 1 57.41 343 ALA A N 1
ATOM 2719 C CA . ALA A 1 343 ? 38.281 -11.156 -17.922 1 57.41 343 ALA A CA 1
ATOM 2720 C C . ALA A 1 343 ? 38.656 -10.086 -18.953 1 57.41 343 ALA A C 1
ATOM 2722 O O . ALA A 1 343 ? 39 -10.414 -20.094 1 57.41 343 ALA A O 1
ATOM 2723 N N . SER A 1 344 ? 38.469 -8.859 -18.641 1 57.59 344 SER A N 1
ATOM 2724 C CA . SER A 1 344 ? 38.844 -7.77 -19.547 1 57.59 344 SER A CA 1
ATOM 2725 C C . SER A 1 344 ? 40.344 -7.746 -19.797 1 57.59 344 SER A C 1
ATOM 2727 O O . SER A 1 344 ? 40.812 -7.371 -20.875 1 57.59 344 SER A O 1
ATOM 2729 N N . ASN A 1 345 ? 41.156 -8.164 -18.812 1 51.59 345 ASN A N 1
ATOM 2730 C CA . ASN A 1 345 ? 42.625 -8.203 -19.031 1 51.59 345 ASN A CA 1
ATOM 2731 C C . ASN A 1 345 ? 43 -9.375 -19.938 1 51.59 345 ASN A C 1
ATOM 2733 O O . ASN A 1 345 ? 44.062 -9.336 -20.594 1 51.59 345 ASN A O 1
ATOM 2737 N N . SER A 1 346 ? 42.25 -10.414 -19.906 1 45.97 346 SER A N 1
ATOM 2738 C CA . SER A 1 346 ? 42.625 -11.523 -20.781 1 45.97 346 SER A CA 1
ATOM 2739 C C . SER A 1 346 ? 42.25 -11.25 -22.219 1 45.97 346 SER A C 1
ATOM 2741 O O . SER A 1 346 ? 42.719 -11.922 -23.141 1 45.97 346 SER A O 1
ATOM 2743 N N . ASP A 1 347 ? 41.344 -10.609 -22.578 1 43.06 347 ASP A N 1
ATOM 2744 C CA . ASP A 1 347 ? 41.031 -10.312 -23.969 1 43.06 347 ASP A CA 1
ATOM 2745 C C . ASP A 1 347 ? 42.031 -9.297 -24.531 1 43.06 347 ASP A C 1
ATOM 2747 O O . ASP A 1 347 ? 41.969 -8.969 -25.734 1 43.06 347 ASP A O 1
ATOM 2751 N N . GLU A 1 348 ? 42.812 -8.484 -23.766 1 36.28 348 GLU A N 1
ATOM 2752 C CA . GLU A 1 348 ? 43.906 -7.781 -24.438 1 36.28 348 GLU A CA 1
ATOM 2753 C C . GLU A 1 348 ? 45.125 -8.688 -24.594 1 36.28 348 GLU A C 1
ATOM 2755 O O . GLU A 1 348 ? 45.469 -9.422 -23.672 1 36.28 348 GLU A O 1
ATOM 2760 N N . MET B 1 1 ? -8.258 -12.594 -18.875 1 78.25 1 MET B N 1
ATOM 2761 C CA . MET B 1 1 ? -8.602 -13.719 -18 1 78.25 1 MET B CA 1
ATOM 2762 C C . MET B 1 1 ? -10.062 -13.641 -17.562 1 78.25 1 MET B C 1
ATOM 2764 O O . MET B 1 1 ? -10.555 -12.562 -17.219 1 78.25 1 MET B O 1
ATOM 2768 N N . SER B 1 2 ? -10.797 -14.719 -17.766 1 86.75 2 SER B N 1
ATOM 2769 C CA . SER B 1 2 ? -12.219 -14.727 -17.438 1 86.75 2 SER B CA 1
ATOM 2770 C C . SER B 1 2 ? -12.578 -15.906 -16.547 1 86.75 2 SER B C 1
ATOM 2772 O O . SER B 1 2 ? -12.078 -17.016 -16.75 1 86.75 2 SER B O 1
ATOM 2774 N N . ILE B 1 3 ? -13.438 -15.68 -15.641 1 93.38 3 ILE B N 1
ATOM 2775 C CA . ILE B 1 3 ? -13.922 -16.719 -14.75 1 93.38 3 ILE B CA 1
ATOM 2776 C C . ILE B 1 3 ? -15.016 -17.531 -15.445 1 93.38 3 ILE B C 1
ATOM 2778 O O . ILE B 1 3 ? -15.984 -16.969 -15.961 1 93.38 3 ILE B O 1
ATOM 2782 N N . GLN B 1 4 ? -14.867 -18.844 -15.484 1 93 4 GLN B N 1
ATOM 2783 C CA . GLN B 1 4 ? -15.805 -19.719 -16.172 1 93 4 GLN B CA 1
ATOM 2784 C C . GLN B 1 4 ? -16.781 -20.359 -15.195 1 93 4 GLN B C 1
ATOM 2786 O O . GLN B 1 4 ? -17.953 -20.609 -15.547 1 93 4 GLN B O 1
ATOM 2791 N N . HIS B 1 5 ? -16.312 -20.766 -14.086 1 95.56 5 HIS B N 1
ATOM 2792 C CA . HIS B 1 5 ? -17.094 -21.391 -13.023 1 95.56 5 HIS B CA 1
ATOM 2793 C C . HIS B 1 5 ? -16.734 -20.812 -11.664 1 95.56 5 HIS B C 1
ATOM 2795 O O . HIS B 1 5 ? -15.578 -20.453 -11.422 1 95.56 5 HIS B O 1
ATOM 2801 N N . ILE B 1 6 ? -17.703 -20.672 -10.883 1 97.12 6 ILE B N 1
ATOM 2802 C CA . ILE B 1 6 ? -17.438 -20.188 -9.539 1 97.12 6 ILE B CA 1
ATOM 2803 C C . ILE B 1 6 ? -18.469 -20.734 -8.57 1 97.12 6 ILE B C 1
ATOM 2805 O O . ILE B 1 6 ? -19.656 -20.859 -8.922 1 97.12 6 ILE B O 1
ATOM 2809 N N . ILE B 1 7 ? -18.062 -21.125 -7.395 1 98.06 7 ILE B N 1
ATOM 2810 C CA . ILE B 1 7 ? -18.969 -21.625 -6.359 1 98.06 7 ILE B CA 1
ATOM 2811 C C . ILE B 1 7 ? -18.406 -21.297 -4.98 1 98.06 7 ILE B C 1
ATOM 2813 O O . ILE B 1 7 ? -17.188 -21.312 -4.781 1 98.06 7 ILE B O 1
ATOM 2817 N N . VAL B 1 8 ? -19.297 -20.906 -4.066 1 98 8 VAL B N 1
ATOM 2818 C CA . VAL B 1 8 ? -18.906 -20.609 -2.697 1 98 8 VAL B CA 1
ATOM 2819 C C . VAL B 1 8 ? -19.531 -21.609 -1.734 1 98 8 VAL B C 1
ATOM 2821 O O . VAL B 1 8 ? -20.734 -21.859 -1.786 1 98 8 VAL B O 1
ATOM 2824 N N . HIS B 1 9 ? -18.719 -22.25 -0.907 1 98.56 9 HIS B N 1
ATOM 2825 C CA . HIS B 1 9 ? -19.156 -23.047 0.229 1 98.56 9 HIS B CA 1
ATOM 2826 C C . HIS B 1 9 ? -18.812 -22.359 1.55 1 98.56 9 HIS B C 1
ATOM 2828 O O . HIS B 1 9 ? -17.922 -21.516 1.606 1 98.56 9 HIS B O 1
ATOM 2834 N N . GLU B 1 10 ? -19.594 -22.641 2.523 1 98.06 10 GLU B N 1
ATOM 2835 C CA . GLU B 1 10 ? -19.297 -22.125 3.855 1 98.06 10 GLU B CA 1
ATOM 2836 C C . GLU B 1 10 ? -18.906 -23.234 4.816 1 98.06 10 GLU B C 1
ATOM 2838 O O . GLU B 1 10 ? -19.719 -24.125 5.105 1 98.06 10 GLU B O 1
ATOM 2843 N N . ILE B 1 11 ? -17.703 -23.266 5.191 1 97.69 11 ILE B N 1
ATOM 2844 C CA . ILE B 1 11 ? -17.188 -24.172 6.207 1 97.69 11 ILE B CA 1
ATOM 2845 C C . ILE B 1 11 ? -16.391 -23.391 7.254 1 97.69 11 ILE B C 1
ATOM 2847 O O . ILE B 1 11 ? -15.211 -23.109 7.062 1 97.69 11 ILE B O 1
ATOM 2851 N N . ARG B 1 12 ? -17.078 -23.062 8.297 1 95.44 12 ARG B N 1
ATOM 2852 C CA . ARG B 1 12 ? -16.422 -22.188 9.258 1 95.44 12 ARG B CA 1
ATOM 2853 C C . ARG B 1 12 ? -16.938 -22.438 10.672 1 95.44 12 ARG B C 1
ATOM 2855 O O . ARG B 1 12 ? -18.047 -22.953 10.852 1 95.44 12 ARG B O 1
ATOM 2862 N N . ARG B 1 13 ? -16.109 -22.109 11.57 1 93.19 13 ARG B N 1
ATOM 2863 C CA . ARG B 1 13 ? -16.453 -22.172 12.984 1 93.19 13 ARG B CA 1
ATOM 2864 C C . ARG B 1 13 ? -16.891 -20.812 13.508 1 93.19 13 ARG B C 1
ATOM 2866 O O . ARG B 1 13 ? -16.234 -19.797 13.219 1 93.19 13 ARG B O 1
ATOM 2873 N N . VAL B 1 14 ? -18.078 -20.75 14.102 1 87.69 14 VAL B N 1
ATOM 2874 C CA . VAL B 1 14 ? -18.578 -19.484 14.633 1 87.69 14 VAL B CA 1
ATOM 2875 C C . VAL B 1 14 ? -18.688 -19.578 16.156 1 87.69 14 VAL B C 1
ATOM 2877 O O . VAL B 1 14 ? -19.078 -20.609 16.703 1 87.69 14 VAL B O 1
ATOM 2880 N N . LYS B 1 15 ? -18.156 -18.484 16.766 1 77.06 15 LYS B N 1
ATOM 2881 C CA . LYS B 1 15 ? -18.297 -18.406 18.219 1 77.06 15 LYS B CA 1
ATOM 2882 C C . LYS B 1 15 ? -19.641 -17.828 18.625 1 77.06 15 LYS B C 1
ATOM 2884 O O . LYS B 1 15 ? -20.078 -16.812 18.078 1 77.06 15 LYS B O 1
ATOM 2889 N N . GLU B 1 16 ? -20.453 -18.672 19.141 1 66 16 GLU B N 1
ATOM 2890 C CA . GLU B 1 16 ? -21.719 -18.156 19.641 1 66 16 GLU B CA 1
ATOM 2891 C C . GLU B 1 16 ? -21.531 -17.375 20.938 1 66 16 GLU B C 1
ATOM 2893 O O . GLU B 1 16 ? -20.781 -17.812 21.812 1 66 16 GLU B O 1
ATOM 2898 N N . GLU B 1 17 ? -21.703 -16.062 21 1 59.59 17 GLU B N 1
ATOM 2899 C CA . GLU B 1 17 ? -21.547 -15.156 22.141 1 59.59 17 GLU B CA 1
ATOM 2900 C C . GLU B 1 17 ? -21.969 -15.844 23.438 1 59.59 17 GLU B C 1
ATOM 2902 O O . GLU B 1 17 ? -21.312 -15.672 24.469 1 59.59 17 GLU B O 1
ATOM 2907 N N . LYS B 1 18 ? -23.219 -16.312 23.578 1 57.34 18 LYS B N 1
ATOM 2908 C CA . LYS B 1 18 ? -23.797 -16.609 24.875 1 57.34 18 LYS B CA 1
ATOM 2909 C C . LYS B 1 18 ? -23.172 -17.844 25.5 1 57.34 18 LYS B C 1
ATOM 2911 O O . LYS B 1 18 ? -23.328 -18.109 26.688 1 57.34 18 LYS B O 1
ATOM 2916 N N . LYS B 1 19 ? -22.906 -18.75 24.734 1 51.84 19 LYS B N 1
ATOM 2917 C CA . LYS B 1 19 ? -22.625 -20.047 25.344 1 51.84 19 LYS B CA 1
ATOM 2918 C C . LYS B 1 19 ? -21.203 -20.5 25.078 1 51.84 19 LYS B C 1
ATOM 2920 O O . LYS B 1 19 ? -20.828 -21.625 25.359 1 51.84 19 LYS B O 1
ATOM 2925 N N . SER B 1 20 ? -20.156 -19.781 25.25 1 65.12 20 SER B N 1
ATOM 2926 C CA . SER B 1 20 ? -18.766 -20.188 25.172 1 65.12 20 SER B CA 1
ATOM 2927 C C . SER B 1 20 ? -18.578 -21.359 24.203 1 65.12 20 SER B C 1
ATOM 2929 O O . SER B 1 20 ? -17.578 -22.078 24.281 1 65.12 20 SER B O 1
ATOM 2931 N N . THR B 1 21 ? -19.688 -21.672 23.422 1 72.81 21 THR B N 1
ATOM 2932 C CA . THR B 1 21 ? -19.562 -22.859 22.578 1 72.81 21 THR B CA 1
ATOM 2933 C C . THR B 1 21 ? -19.312 -22.469 21.125 1 72.81 21 THR B C 1
ATOM 2935 O O . THR B 1 21 ? -19.828 -21.453 20.656 1 72.81 21 THR B O 1
ATOM 2938 N N . GLU B 1 22 ? -18.422 -23.125 20.422 1 84.25 22 GLU B N 1
ATOM 2939 C CA . GLU B 1 22 ? -18.125 -22.984 19 1 84.25 22 GLU B CA 1
ATOM 2940 C C . GLU B 1 22 ? -18.891 -24 18.172 1 84.25 22 GLU B C 1
ATOM 2942 O O . GLU B 1 22 ? -19.031 -25.156 18.578 1 84.25 22 GLU B O 1
ATOM 2947 N N . THR B 1 23 ? -19.609 -23.5 17.203 1 90.12 23 THR B N 1
ATOM 2948 C CA . THR B 1 23 ? -20.375 -24.359 16.312 1 90.12 23 THR B CA 1
ATOM 2949 C C . THR B 1 23 ? -19.781 -24.359 14.914 1 90.12 23 THR B C 1
ATOM 2951 O O . THR B 1 23 ? -19.359 -23.312 14.414 1 90.12 23 THR B O 1
ATOM 2954 N N . LEU B 1 24 ? -19.688 -25.516 14.367 1 94.19 24 LEU B N 1
ATOM 2955 C CA . LEU B 1 24 ? -19.203 -25.672 13 1 94.19 24 LEU B CA 1
ATOM 2956 C C . LEU B 1 24 ? -20.359 -25.531 12 1 94.19 24 LEU B C 1
ATOM 2958 O O . LEU B 1 24 ? -21.359 -26.234 12.102 1 94.19 24 LEU B O 1
ATOM 2962 N N . ILE B 1 25 ? -20.297 -24.562 11.164 1 95.06 25 ILE B N 1
ATOM 2963 C CA . ILE B 1 25 ? -21.25 -24.359 10.086 1 95.06 25 ILE B CA 1
ATOM 2964 C C . ILE B 1 25 ? -20.688 -24.891 8.773 1 95.06 25 ILE B C 1
ATOM 2966 O O . ILE B 1 25 ? -19.594 -24.516 8.367 1 95.06 25 ILE B O 1
ATOM 2970 N N . ALA B 1 26 ? -21.391 -25.828 8.203 1 96.94 26 ALA B N 1
ATOM 2971 C CA . ALA B 1 26 ? -21 -26.375 6.91 1 96.94 26 ALA B CA 1
ATOM 2972 C C . ALA B 1 26 ? -22.156 -26.281 5.91 1 96.94 26 ALA B C 1
ATOM 2974 O O . ALA B 1 26 ? -23.078 -27.109 5.949 1 96.94 26 ALA B O 1
ATOM 2975 N N . LYS B 1 27 ? -22.156 -25.297 5.133 1 97.88 27 LYS B N 1
ATOM 2976 C CA . LYS B 1 27 ? -23.109 -25.141 4.043 1 97.88 27 LYS B CA 1
ATOM 2977 C C . LYS B 1 27 ? -22.438 -25.359 2.688 1 97.88 27 LYS B C 1
ATOM 2979 O O . LYS B 1 27 ? -21.734 -24.484 2.191 1 97.88 27 LYS B O 1
ATOM 2984 N N . ILE B 1 28 ? -22.703 -26.484 2.092 1 98.06 28 ILE B N 1
ATOM 2985 C CA . ILE B 1 28 ? -22.109 -26.875 0.82 1 98.06 28 ILE B CA 1
ATOM 2986 C C . ILE B 1 28 ? -23.125 -26.703 -0.305 1 98.06 28 ILE B C 1
ATOM 2988 O O . ILE B 1 28 ? -24.156 -27.375 -0.318 1 98.06 28 ILE B O 1
ATOM 2992 N N . LYS B 1 29 ? -22.844 -25.828 -1.179 1 96.94 29 LYS B N 1
ATOM 2993 C CA . LYS B 1 29 ? -23.766 -25.484 -2.26 1 96.94 29 LYS B CA 1
ATOM 2994 C C . LYS B 1 29 ? -23.828 -26.594 -3.303 1 96.94 29 LYS B C 1
ATOM 2996 O O . LYS B 1 29 ? -22.844 -27.297 -3.527 1 96.94 29 LYS B O 1
ATOM 3001 N N . ASP B 1 30 ? -25 -26.672 -3.924 1 96.81 30 ASP B N 1
ATOM 3002 C CA . ASP B 1 30 ? -25.172 -27.703 -4.945 1 96.81 30 ASP B CA 1
ATOM 3003 C C . ASP B 1 30 ? -25.344 -27.078 -6.328 1 96.81 30 ASP B C 1
ATOM 3005 O O . ASP B 1 30 ? -25.672 -27.766 -7.289 1 96.81 30 ASP B O 1
ATOM 3009 N N . THR B 1 31 ? -25.203 -25.766 -6.398 1 96.5 31 THR B N 1
ATOM 3010 C CA . THR B 1 31 ? -25.266 -25.047 -7.66 1 96.5 31 THR B CA 1
ATOM 3011 C C . THR B 1 31 ? -24.188 -23.969 -7.734 1 96.5 31 THR B C 1
ATOM 3013 O O . THR B 1 31 ? -23.844 -23.359 -6.719 1 96.5 31 THR B O 1
ATOM 3016 N N . GLU B 1 32 ? -23.703 -23.766 -8.875 1 96.56 32 GLU B N 1
ATOM 3017 C CA . GLU B 1 32 ? -22.703 -22.719 -9.07 1 96.56 32 GLU B CA 1
ATOM 3018 C C . GLU B 1 32 ? -23.297 -21.328 -8.82 1 96.56 32 GLU B C 1
ATOM 3020 O O . GLU B 1 32 ? -24.516 -21.141 -8.945 1 96.56 32 GLU B O 1
ATOM 3025 N N . ASN B 1 33 ? -22.516 -20.453 -8.414 1 96.12 33 ASN B N 1
ATOM 3026 C CA . ASN B 1 33 ? -22.953 -19.062 -8.367 1 96.12 33 ASN B CA 1
ATOM 3027 C C . ASN B 1 33 ? -23.156 -18.5 -9.773 1 96.12 33 ASN B C 1
ATOM 3029 O O . ASN B 1 33 ? -22.531 -18.953 -10.727 1 96.12 33 ASN B O 1
ATOM 3033 N N . ASP B 1 34 ? -24.031 -17.578 -9.852 1 91.5 34 ASP B N 1
ATOM 3034 C CA . ASP B 1 34 ? -24.312 -16.938 -11.133 1 91.5 34 ASP B CA 1
ATOM 3035 C C . ASP B 1 34 ? -23.172 -16.031 -11.555 1 91.5 34 ASP B C 1
ATOM 3037 O O . ASP B 1 34 ? -22.875 -15.039 -10.875 1 91.5 34 ASP B O 1
ATOM 3041 N N . LEU B 1 35 ? -22.531 -16.375 -12.648 1 88.56 35 LEU B N 1
ATOM 3042 C CA . LEU B 1 35 ? -21.422 -15.57 -13.148 1 88.56 35 LEU B CA 1
ATOM 3043 C C . LEU B 1 35 ? -21.875 -14.148 -13.453 1 88.56 35 LEU B C 1
ATOM 3045 O O . LEU B 1 35 ? -21.078 -13.211 -13.406 1 88.56 35 LEU B O 1
ATOM 3049 N N . ARG B 1 36 ? -23.188 -13.961 -13.758 1 80.88 36 ARG B N 1
ATOM 3050 C CA . ARG B 1 36 ? -23.734 -12.656 -14.117 1 80.88 36 ARG B CA 1
ATOM 3051 C C . ARG B 1 36 ? -23.734 -11.711 -12.922 1 80.88 36 ARG B C 1
ATOM 3053 O O . ARG B 1 36 ? -23.781 -10.492 -13.094 1 80.88 36 ARG B O 1
ATOM 3060 N N . SER B 1 37 ? -23.797 -12.391 -11.773 1 78.12 37 SER B N 1
ATOM 3061 C CA . SER B 1 37 ? -23.828 -11.594 -10.555 1 78.12 37 SER B CA 1
ATOM 3062 C C . SER B 1 37 ? -22.438 -11.055 -10.211 1 78.12 37 SER B C 1
ATOM 3064 O O . SER B 1 37 ? -22.312 -10.148 -9.383 1 78.12 37 SER B O 1
ATOM 3066 N N . LEU B 1 38 ? -21.484 -11.703 -10.859 1 83.19 38 LEU B N 1
ATOM 3067 C CA . LEU B 1 38 ? -20.141 -11.18 -10.68 1 83.19 38 LEU B CA 1
ATOM 3068 C C . LEU B 1 38 ? -19.953 -9.891 -11.469 1 83.19 38 LEU B C 1
ATOM 3070 O O . LEU B 1 38 ? -19.875 -9.914 -12.703 1 83.19 38 LEU B O 1
ATOM 3074 N N . ASN B 1 39 ? -20.141 -8.781 -10.844 1 80.94 39 ASN B N 1
ATOM 3075 C CA . ASN B 1 39 ? -19.828 -7.566 -11.586 1 80.94 39 ASN B CA 1
ATOM 3076 C C . ASN B 1 39 ? -18.344 -7.48 -11.914 1 80.94 39 ASN B C 1
ATOM 3078 O O . ASN B 1 39 ? -17.547 -8.281 -11.422 1 80.94 39 ASN B O 1
ATOM 3082 N N . GLY B 1 40 ? -18 -6.715 -12.898 1 81.94 40 GLY B N 1
ATOM 3083 C CA . GLY B 1 40 ? -16.641 -6.574 -13.352 1 81.94 40 GLY B CA 1
ATOM 3084 C C . GLY B 1 40 ? -15.656 -6.305 -12.227 1 81.94 40 GLY B C 1
ATOM 3085 O O . GLY B 1 40 ? -14.547 -6.848 -12.219 1 81.94 40 GLY B O 1
ATOM 3086 N N . GLU B 1 41 ? -16.078 -5.723 -11.203 1 85.81 41 GLU B N 1
ATOM 3087 C CA . GLU B 1 41 ? -15.211 -5.359 -10.094 1 85.81 41 GLU B CA 1
ATOM 3088 C C . GLU B 1 41 ? -14.898 -6.57 -9.219 1 85.81 41 GLU B C 1
ATOM 3090 O O . GLU B 1 41 ? -13.742 -6.781 -8.836 1 85.81 41 GLU B O 1
ATOM 3095 N N . LEU B 1 42 ? -15.977 -7.344 -8.961 1 89.88 42 LEU B N 1
ATOM 3096 C CA . LEU B 1 42 ? -15.773 -8.523 -8.133 1 89.88 42 LEU B CA 1
ATOM 3097 C C . LEU B 1 42 ? -14.867 -9.531 -8.828 1 89.88 42 LEU B C 1
ATOM 3099 O O . LEU B 1 42 ? -13.953 -10.078 -8.211 1 89.88 42 LEU B O 1
ATOM 3103 N N . ALA B 1 43 ? -15.141 -9.727 -10.086 1 90.88 43 ALA B N 1
ATOM 3104 C CA . ALA B 1 43 ? -14.305 -10.648 -10.852 1 90.88 43 ALA B CA 1
ATOM 3105 C C . ALA B 1 43 ? -12.844 -10.211 -10.82 1 90.88 43 ALA B C 1
ATOM 3107 O O . ALA B 1 43 ? -11.945 -11.031 -10.602 1 90.88 43 ALA B O 1
ATOM 3108 N N . ALA B 1 44 ? -12.656 -8.969 -11 1 88.31 44 ALA B N 1
ATOM 3109 C CA . ALA B 1 44 ? -11.297 -8.422 -10.984 1 88.31 44 ALA B CA 1
ATOM 3110 C C . ALA B 1 44 ? -10.648 -8.602 -9.617 1 88.31 44 ALA B C 1
ATOM 3112 O O . ALA B 1 44 ? -9.469 -8.938 -9.523 1 88.31 44 ALA B O 1
ATOM 3113 N N . LYS B 1 45 ? -11.43 -8.43 -8.586 1 89.88 45 LYS B N 1
ATOM 3114 C CA . LYS B 1 45 ? -10.922 -8.578 -7.227 1 89.88 45 LYS B CA 1
ATOM 3115 C C . LYS B 1 45 ? -10.516 -10.016 -6.941 1 89.88 45 LYS B C 1
ATOM 3117 O O . LYS B 1 45 ? -9.461 -10.266 -6.344 1 89.88 45 LYS B O 1
ATOM 3122 N N . LEU B 1 46 ? -11.305 -10.883 -7.414 1 91.69 46 LEU B N 1
ATOM 3123 C CA . LEU B 1 46 ? -11.031 -12.297 -7.191 1 91.69 46 LEU B CA 1
ATOM 3124 C C . LEU B 1 46 ? -9.75 -12.719 -7.914 1 91.69 46 LEU B C 1
ATOM 3126 O O . LEU B 1 46 ? -8.906 -13.414 -7.336 1 91.69 46 LEU B O 1
ATOM 3130 N N . LEU B 1 47 ? -9.617 -12.258 -9.094 1 88.25 47 LEU B N 1
ATOM 3131 C CA . LEU B 1 47 ? -8.43 -12.594 -9.875 1 88.25 47 LEU B CA 1
ATOM 3132 C C . LEU B 1 47 ? -7.184 -11.961 -9.281 1 88.25 47 LEU B C 1
ATOM 3134 O O . LEU B 1 47 ? -6.121 -12.578 -9.25 1 88.25 47 LEU B O 1
ATOM 3138 N N . LYS B 1 48 ? -7.348 -10.844 -8.75 1 86.62 48 LYS B N 1
ATOM 3139 C CA . LYS B 1 48 ? -6.234 -10.086 -8.195 1 86.62 48 LYS B CA 1
ATOM 3140 C C . LYS B 1 48 ? -5.703 -10.742 -6.922 1 86.62 48 LYS B C 1
ATOM 3142 O O . LYS B 1 48 ? -4.543 -10.547 -6.555 1 86.62 48 LYS B O 1
ATOM 3147 N N . LEU B 1 49 ? -6.523 -11.445 -6.238 1 86.94 49 LEU B N 1
ATOM 3148 C CA . LEU B 1 49 ? -6.105 -12.133 -5.023 1 86.94 49 LEU B CA 1
ATOM 3149 C C . LEU B 1 49 ? -4.855 -12.977 -5.277 1 86.94 49 LEU B C 1
ATOM 3151 O O . LEU B 1 49 ? -4.027 -13.148 -4.383 1 86.94 49 LEU B O 1
ATOM 3155 N N . PHE B 1 50 ? -4.691 -13.438 -6.48 1 83.75 50 PHE B N 1
ATOM 3156 C CA . PHE B 1 50 ? -3.615 -14.383 -6.754 1 83.75 50 PHE B CA 1
ATOM 3157 C C . PHE B 1 50 ? -2.582 -13.766 -7.691 1 83.75 50 PHE B C 1
ATOM 3159 O O . PHE B 1 50 ? -1.781 -14.484 -8.297 1 83.75 50 PHE B O 1
ATOM 3166 N N . SER B 1 51 ? -2.613 -12.484 -7.836 1 73.5 51 SER B N 1
ATOM 3167 C CA . SER B 1 51 ? -1.698 -11.797 -8.742 1 73.5 51 SER B CA 1
ATOM 3168 C C . SER B 1 51 ? -0.414 -11.391 -8.031 1 73.5 51 SER B C 1
ATOM 3170 O O . SER B 1 51 ? 0.554 -10.977 -8.672 1 73.5 51 SER B O 1
ATOM 3172 N N . SER B 1 52 ? -0.387 -11.578 -6.734 1 65.94 52 SER B N 1
ATOM 3173 C CA . SER B 1 52 ? 0.746 -11.102 -5.949 1 65.94 52 SER B CA 1
ATOM 3174 C C . SER B 1 52 ? 2.01 -11.898 -6.262 1 65.94 52 SER B C 1
ATOM 3176 O O . SER B 1 52 ? 1.948 -13.109 -6.48 1 65.94 52 SER B O 1
ATOM 3178 N N . SER B 1 53 ? 3.115 -11.203 -6.234 1 58.16 53 SER B N 1
ATOM 3179 C CA . SER B 1 53 ? 4.43 -11.812 -6.43 1 58.16 53 SER B CA 1
ATOM 3180 C C . SER B 1 53 ? 4.859 -12.609 -5.203 1 58.16 53 SER B C 1
ATOM 3182 O O . SER B 1 53 ? 5.805 -13.391 -5.27 1 58.16 53 SER B O 1
ATOM 3184 N N . SER B 1 54 ? 4.07 -12.531 -4.133 1 64.69 54 SER B N 1
ATOM 3185 C CA . SER B 1 54 ? 4.477 -13.172 -2.885 1 64.69 54 SER B CA 1
ATOM 3186 C C . SER B 1 54 ? 3.973 -14.609 -2.807 1 64.69 54 SER B C 1
ATOM 3188 O O . SER B 1 54 ? 4.211 -15.305 -1.817 1 64.69 54 SER B O 1
ATOM 3190 N N . LEU B 1 55 ? 3.414 -15.078 -3.83 1 75.38 55 LEU B N 1
ATOM 3191 C CA . LEU B 1 55 ? 2.904 -16.453 -3.807 1 75.38 55 LEU B CA 1
ATOM 3192 C C . LEU B 1 55 ? 4.035 -17.453 -3.979 1 75.38 55 LEU B C 1
ATOM 3194 O O . LEU B 1 55 ? 4.949 -17.234 -4.781 1 75.38 55 LEU B O 1
ATOM 3198 N N . MET B 1 56 ? 3.953 -18.5 -3.229 1 75.94 56 MET B N 1
ATOM 3199 C CA . MET B 1 56 ? 4.926 -19.578 -3.336 1 75.94 56 MET B CA 1
ATOM 3200 C C . MET B 1 56 ? 4.527 -20.562 -4.43 1 75.94 56 MET B C 1
ATOM 3202 O O . MET B 1 56 ? 3.348 -20.688 -4.762 1 75.94 56 MET B O 1
ATOM 3206 N N . VAL B 1 57 ? 5.496 -21.156 -4.91 1 76.62 57 VAL B N 1
ATOM 3207 C CA . VAL B 1 57 ? 5.238 -22.109 -5.984 1 76.62 57 VAL B CA 1
ATOM 3208 C C . VAL B 1 57 ? 5.469 -23.531 -5.477 1 76.62 57 VAL B C 1
ATOM 3210 O O . VAL B 1 57 ? 6.371 -23.781 -4.672 1 76.62 57 VAL B O 1
ATOM 3213 N N . GLY B 1 58 ? 4.617 -24.422 -5.957 1 81.06 58 GLY B N 1
ATOM 3214 C CA . GLY B 1 58 ? 4.754 -25.812 -5.551 1 81.06 58 GLY B CA 1
ATOM 3215 C C . GLY B 1 58 ? 4.082 -26.781 -6.504 1 81.06 58 GLY B C 1
ATOM 3216 O O . GLY B 1 58 ? 3.797 -26.438 -7.652 1 81.06 58 GLY B O 1
ATOM 3217 N N . GLN B 1 59 ? 4.141 -28.031 -6.047 1 84.19 59 GLN B N 1
ATOM 3218 C CA . GLN B 1 59 ? 3.486 -29.125 -6.754 1 84.19 59 GLN B CA 1
ATOM 3219 C C . GLN B 1 59 ? 2.852 -30.109 -5.777 1 84.19 59 GLN B C 1
ATOM 3221 O O . GLN B 1 59 ? 3.156 -30.094 -4.586 1 84.19 59 GLN B O 1
ATOM 3226 N N . PHE B 1 60 ? 1.901 -30.891 -6.277 1 89 60 PHE B N 1
ATOM 3227 C CA . PHE B 1 60 ? 1.276 -31.906 -5.426 1 89 60 PHE B CA 1
ATOM 3228 C C . PHE B 1 60 ? 2.311 -32.906 -4.926 1 89 60 PHE B C 1
ATOM 3230 O O . PHE B 1 60 ? 3.195 -33.312 -5.676 1 89 60 PHE B O 1
ATOM 3237 N N . SER B 1 61 ? 2.354 -33.062 -3.703 1 81.94 61 SER B N 1
ATOM 3238 C CA . SER B 1 61 ? 3.256 -34.062 -3.117 1 81.94 61 SER B CA 1
ATOM 3239 C C . SER B 1 61 ? 2.725 -34.562 -1.784 1 81.94 61 SER B C 1
ATOM 3241 O O . SER B 1 61 ? 1.985 -33.875 -1.092 1 81.94 61 SER B O 1
ATOM 3243 N N . ILE B 1 62 ? 2.82 -35.875 -1.528 1 70.62 62 ILE B N 1
ATOM 3244 C CA . ILE B 1 62 ? 2.529 -36.438 -0.207 1 70.62 62 ILE B CA 1
ATOM 3245 C C . ILE B 1 62 ? 3.834 -36.781 0.508 1 70.62 62 ILE B C 1
ATOM 3247 O O . ILE B 1 62 ? 4.508 -37.75 0.156 1 70.62 62 ILE B O 1
ATOM 3251 N N . GLY B 1 63 ? 4.152 -35.938 1.503 1 60.75 63 GLY B N 1
ATOM 3252 C CA . GLY B 1 63 ? 5.43 -36.219 2.146 1 60.75 63 GLY B CA 1
ATOM 3253 C C . GLY B 1 63 ? 6.57 -36.406 1.161 1 60.75 63 GLY B C 1
ATOM 3254 O O . GLY B 1 63 ? 6.742 -35.562 0.258 1 60.75 63 GLY B O 1
ATOM 3255 N N . ASN B 1 64 ? 7.488 -37.438 1.383 1 56.06 64 ASN B N 1
ATOM 3256 C CA . ASN B 1 64 ? 8.625 -37.781 0.526 1 56.06 64 ASN B CA 1
ATOM 3257 C C . ASN B 1 64 ? 8.234 -38.75 -0.568 1 56.06 64 ASN B C 1
ATOM 3259 O O . ASN B 1 64 ? 9.07 -39.156 -1.381 1 56.06 64 ASN B O 1
ATOM 3263 N N . ASP B 1 65 ? 6.941 -39.125 -0.505 1 56.47 65 ASP B N 1
ATOM 3264 C CA . ASP B 1 65 ? 6.539 -40.156 -1.479 1 56.47 65 ASP B CA 1
ATOM 3265 C C . ASP B 1 65 ? 5.762 -39.5 -2.633 1 56.47 65 ASP B C 1
ATOM 3267 O O . ASP B 1 65 ? 4.598 -39.125 -2.475 1 56.47 65 ASP B O 1
ATOM 3271 N N . THR B 1 66 ? 6.383 -39.312 -3.711 1 56.75 66 THR B N 1
ATOM 3272 C CA . THR B 1 66 ? 5.809 -38.688 -4.902 1 56.75 66 THR B CA 1
ATOM 3273 C C . THR B 1 66 ? 4.828 -39.656 -5.586 1 56.75 66 THR B C 1
ATOM 3275 O O . THR B 1 66 ? 4.09 -39.25 -6.484 1 56.75 66 THR B O 1
ATOM 3278 N N . GLU B 1 67 ? 4.801 -40.875 -5.129 1 60.84 67 GLU B N 1
ATOM 3279 C CA . GLU B 1 67 ? 3.957 -41.844 -5.82 1 60.84 67 GLU B CA 1
ATOM 3280 C C . GLU B 1 67 ? 2.521 -41.781 -5.305 1 60.84 67 GLU B C 1
ATOM 3282 O O . GLU B 1 67 ? 1.585 -42.156 -6.02 1 60.84 67 GLU B O 1
ATOM 3287 N N . LYS B 1 68 ? 2.367 -41.25 -4.117 1 77.44 68 LYS B N 1
ATOM 3288 C CA . LYS B 1 68 ? 1.011 -41.156 -3.584 1 77.44 68 LYS B CA 1
ATOM 3289 C C . LYS B 1 68 ? 0.391 -39.812 -3.891 1 77.44 68 LYS B C 1
ATOM 3291 O O . LYS B 1 68 ? 1.044 -38.75 -3.74 1 77.44 68 LYS B O 1
ATOM 3296 N N . LYS B 1 69 ? -0.821 -39.875 -4.469 1 87.75 69 LYS B N 1
ATOM 3297 C CA . LYS B 1 69 ? -1.527 -38.656 -4.836 1 87.75 69 LYS B CA 1
ATOM 3298 C C . LYS B 1 69 ? -2.312 -38.094 -3.654 1 87.75 69 LYS B C 1
ATOM 3300 O O . LYS B 1 69 ? -3.115 -38.812 -3.045 1 87.75 69 LYS B O 1
ATOM 3305 N N . PRO B 1 70 ? -2.037 -36.906 -3.324 1 91.75 70 PRO B N 1
ATOM 3306 C CA . PRO B 1 70 ? -2.84 -36.281 -2.275 1 91.75 70 PRO B CA 1
ATOM 3307 C C . PRO B 1 70 ? -4.336 -36.281 -2.588 1 91.75 70 PRO B C 1
ATOM 3309 O O . PRO B 1 70 ? -4.727 -36.406 -3.752 1 91.75 70 PRO B O 1
ATOM 3312 N N . ALA B 1 71 ? -5.184 -36.25 -1.557 1 91.44 71 ALA B N 1
ATOM 3313 C CA . ALA B 1 71 ? -6.633 -36.344 -1.704 1 91.44 71 ALA B CA 1
ATOM 3314 C C . ALA B 1 71 ? -7.145 -35.25 -2.652 1 91.44 71 ALA B C 1
ATOM 3316 O O . ALA B 1 71 ? -8.016 -35.5 -3.486 1 91.44 71 ALA B O 1
ATOM 3317 N N . PHE B 1 72 ? -6.648 -34.062 -2.57 1 95.69 72 PHE B N 1
ATOM 3318 C CA . PHE B 1 72 ? -7.059 -32.938 -3.432 1 95.69 72 PHE B CA 1
ATOM 3319 C C . PHE B 1 72 ? -6.777 -33.281 -4.895 1 95.69 72 PHE B C 1
ATOM 3321 O O . PHE B 1 72 ? -7.629 -33.062 -5.758 1 95.69 72 PHE B O 1
ATOM 3328 N N . GLU B 1 73 ? -5.602 -33.781 -5.133 1 93.62 73 GLU B N 1
ATOM 3329 C CA . GLU B 1 73 ? -5.207 -34.125 -6.492 1 93.62 73 GLU B CA 1
ATOM 3330 C C . GLU B 1 73 ? -6.113 -35.219 -7.047 1 93.62 73 GLU B C 1
ATOM 3332 O O . GLU B 1 73 ? -6.492 -35.188 -8.219 1 93.62 73 GLU B O 1
ATOM 3337 N N . GLN B 1 74 ? -6.398 -36.188 -6.211 1 93.31 74 GLN B N 1
ATOM 3338 C CA . GLN B 1 74 ? -7.316 -37.25 -6.613 1 93.31 74 GLN B CA 1
ATOM 3339 C C . GLN B 1 74 ? -8.68 -36.688 -7.008 1 93.31 74 GLN B C 1
ATOM 3341 O O . GLN B 1 74 ? -9.281 -37.125 -7.984 1 93.31 74 GLN B O 1
ATOM 3346 N N . GLY B 1 75 ? -9.117 -35.75 -6.188 1 93.12 75 GLY B N 1
ATOM 3347 C CA . GLY B 1 75 ? -10.352 -35.094 -6.52 1 93.12 75 GLY B CA 1
ATOM 3348 C C . GLY B 1 75 ? -10.32 -34.406 -7.887 1 93.12 75 GLY B C 1
ATOM 3349 O O . GLY B 1 75 ? -11.281 -34.531 -8.656 1 93.12 75 GLY B O 1
ATOM 3350 N N . LEU B 1 76 ? -9.242 -33.781 -8.211 1 95.31 76 LEU B N 1
ATOM 3351 C CA . LEU B 1 76 ? -9.086 -33.125 -9.516 1 95.31 76 LEU B CA 1
ATOM 3352 C C . LEU B 1 76 ? -9.062 -34.188 -10.625 1 95.31 76 LEU B C 1
ATOM 3354 O O . LEU B 1 76 ? -9.695 -34 -11.672 1 95.31 76 LEU B O 1
ATOM 3358 N N . ASP B 1 77 ? -8.383 -35.25 -10.375 1 92.75 77 ASP B N 1
ATOM 3359 C CA . ASP B 1 77 ? -8.242 -36.344 -11.352 1 92.75 77 ASP B CA 1
ATOM 3360 C C . ASP B 1 77 ? -9.609 -36.906 -11.719 1 92.75 77 ASP B C 1
ATOM 3362 O O . ASP B 1 77 ? -9.844 -37.281 -12.867 1 92.75 77 ASP B O 1
ATOM 3366 N N . ASN B 1 78 ? -10.414 -37 -10.789 1 94.12 78 ASN B N 1
ATOM 3367 C CA . ASN B 1 78 ? -11.734 -37.594 -10.977 1 94.12 78 ASN B CA 1
ATOM 3368 C C . ASN B 1 78 ? -12.625 -36.719 -11.844 1 94.12 78 ASN B C 1
ATOM 3370 O O . ASN B 1 78 ? -13.555 -37.219 -12.484 1 94.12 78 ASN B O 1
ATOM 3374 N N . PHE B 1 79 ? -12.281 -35.469 -11.891 1 94.81 79 PHE B N 1
ATOM 3375 C CA . PHE B 1 79 ? -13.297 -34.594 -12.477 1 94.81 79 PHE B CA 1
ATOM 3376 C C . PHE B 1 79 ? -12.727 -33.812 -13.664 1 94.81 79 PHE B C 1
ATOM 3378 O O . PHE B 1 79 ? -13.469 -33.156 -14.398 1 94.81 79 PHE B O 1
ATOM 3385 N N . TYR B 1 80 ? -11.492 -33.906 -13.867 1 93.12 80 TYR B N 1
ATOM 3386 C CA . TYR B 1 80 ? -10.93 -33.25 -15.047 1 93.12 80 TYR B CA 1
ATOM 3387 C C . TYR B 1 80 ? -10.562 -34.281 -16.109 1 93.12 80 TYR B C 1
ATOM 3389 O O . TYR B 1 80 ? -9.961 -35.312 -15.797 1 93.12 80 TYR B O 1
ATOM 3397 N N . SER B 1 81 ? -10.984 -34.094 -17.266 1 89.12 81 SER B N 1
ATOM 3398 C CA . SER B 1 81 ? -10.516 -34.781 -18.469 1 89.12 81 SER B CA 1
ATOM 3399 C C . SER B 1 81 ? -9.742 -33.812 -19.375 1 89.12 81 SER B C 1
ATOM 3401 O O . SER B 1 81 ? -10.344 -33 -20.094 1 89.12 81 SER B O 1
ATOM 3403 N N . GLY B 1 82 ? -8.516 -33.969 -19.297 1 81.62 82 GLY B N 1
ATOM 3404 C CA . GLY B 1 82 ? -7.723 -32.906 -19.906 1 81.62 82 GLY B CA 1
ATOM 3405 C C . GLY B 1 82 ? -7.867 -31.578 -19.188 1 81.62 82 GLY B C 1
ATOM 3406 O O . GLY B 1 82 ? -7.648 -31.484 -17.969 1 81.62 82 GLY B O 1
ATOM 3407 N N . GLU B 1 83 ? -8.406 -30.578 -19.938 1 80.44 83 GLU B N 1
ATOM 3408 C CA . GLU B 1 83 ? -8.57 -29.25 -19.359 1 80.44 83 GLU B CA 1
ATOM 3409 C C . GLU B 1 83 ? -10.031 -28.953 -19.047 1 80.44 83 GLU B C 1
ATOM 3411 O O . GLU B 1 83 ? -10.367 -27.875 -18.547 1 80.44 83 GLU B O 1
ATOM 3416 N N . ASN B 1 84 ? -10.758 -29.969 -19.25 1 87.44 84 ASN B N 1
ATOM 3417 C CA . ASN B 1 84 ? -12.188 -29.75 -19.062 1 87.44 84 ASN B CA 1
ATOM 3418 C C . ASN B 1 84 ? -12.703 -30.391 -17.781 1 87.44 84 ASN B C 1
ATOM 3420 O O . ASN B 1 84 ? -12.453 -31.578 -17.531 1 87.44 84 ASN B O 1
ATOM 3424 N N . CYS B 1 85 ? -13.344 -29.656 -17.094 1 91.56 85 CYS B N 1
ATOM 3425 C CA . CYS B 1 85 ? -13.945 -30.172 -15.867 1 91.56 85 CYS B CA 1
ATOM 3426 C C . CYS B 1 85 ? -15.289 -30.828 -16.156 1 91.56 85 CYS B C 1
ATOM 3428 O O . CYS B 1 85 ? -16.172 -30.219 -16.766 1 91.56 85 CYS B O 1
ATOM 3430 N N . LEU B 1 86 ? -15.477 -32 -15.727 1 92.12 86 LEU B N 1
ATOM 3431 C CA . LEU B 1 86 ? -16.656 -32.812 -16.031 1 92.12 86 LEU B CA 1
ATOM 3432 C C . LEU B 1 86 ? -17.844 -32.406 -15.172 1 92.12 86 LEU B C 1
ATOM 3434 O O . LEU B 1 86 ? -18.984 -32.406 -15.633 1 92.12 86 LEU B O 1
ATOM 3438 N N . ASP B 1 87 ? -17.625 -32.062 -13.961 1 96.25 87 ASP B N 1
ATOM 3439 C CA . ASP B 1 87 ? -18.625 -31.609 -13.008 1 96.25 87 ASP B CA 1
ATOM 3440 C C . ASP B 1 87 ? -18.016 -30.734 -11.914 1 96.25 87 ASP B C 1
ATOM 3442 O O . ASP B 1 87 ? -17.562 -31.25 -10.891 1 96.25 87 ASP B O 1
ATOM 3446 N N . PHE B 1 88 ? -18.094 -29.484 -12.164 1 97.31 88 PHE B N 1
ATOM 3447 C CA . PHE B 1 88 ? -17.453 -28.516 -11.273 1 97.31 88 PHE B CA 1
ATOM 3448 C C . PHE B 1 88 ? -18.109 -28.531 -9.898 1 97.31 88 PHE B C 1
ATOM 3450 O O . PHE B 1 88 ? -17.406 -28.531 -8.883 1 97.31 88 PHE B O 1
ATOM 3457 N N . VAL B 1 89 ? -19.391 -28.578 -9.844 1 98 89 VAL B N 1
ATOM 3458 C CA . VAL B 1 89 ? -20.141 -28.547 -8.594 1 98 89 VAL B CA 1
ATOM 3459 C C . VAL B 1 89 ? -19.766 -29.766 -7.746 1 98 89 VAL B C 1
ATOM 3461 O O . VAL B 1 89 ? -19.391 -29.641 -6.582 1 98 89 VAL B O 1
ATOM 3464 N N . GLU B 1 90 ? -19.844 -30.938 -8.344 1 97.5 90 GLU B N 1
ATOM 3465 C CA . GLU B 1 90 ? -19.562 -32.156 -7.598 1 97.5 90 GLU B CA 1
ATOM 3466 C C . GLU B 1 90 ? -18.109 -32.188 -7.141 1 97.5 90 GLU B C 1
ATOM 3468 O O . GLU B 1 90 ? -17.812 -32.656 -6.031 1 97.5 90 GLU B O 1
ATOM 3473 N N . MET B 1 91 ? -17.234 -31.781 -7.984 1 97.69 91 MET B N 1
ATOM 3474 C CA . MET B 1 91 ? -15.82 -31.703 -7.605 1 97.69 91 MET B CA 1
ATOM 3475 C C . MET B 1 91 ? -15.633 -30.844 -6.363 1 97.69 91 MET B C 1
ATOM 3477 O O . MET B 1 91 ? -15.008 -31.266 -5.395 1 97.69 91 MET B O 1
ATOM 3481 N N . THR B 1 92 ? -16.156 -29.625 -6.367 1 98.12 92 THR B N 1
ATOM 3482 C CA . THR B 1 92 ? -15.945 -28.672 -5.273 1 98.12 92 THR B CA 1
ATOM 3483 C C . THR B 1 92 ? -16.625 -29.156 -4 1 98.12 92 THR B C 1
ATOM 3485 O O . THR B 1 92 ? -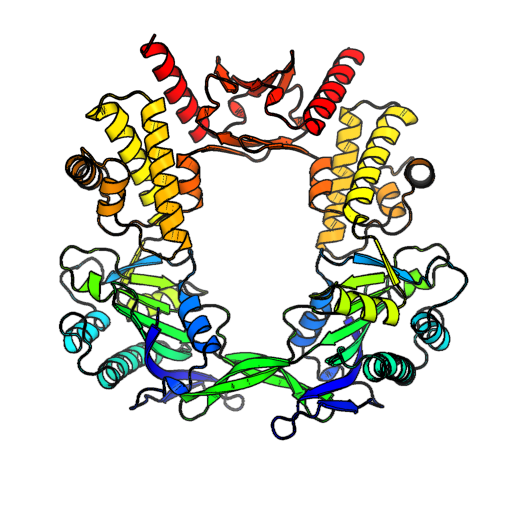16.156 -28.906 -2.895 1 98.12 92 THR B O 1
ATOM 3488 N N . ARG B 1 93 ? -17.766 -29.875 -4.129 1 98.06 93 ARG B N 1
ATOM 3489 C CA . ARG B 1 93 ? -18.438 -30.438 -2.965 1 98.06 93 ARG B CA 1
ATOM 3490 C C . ARG B 1 93 ? -17.578 -31.484 -2.266 1 98.06 93 ARG B C 1
ATOM 3492 O O . ARG B 1 93 ? -17.484 -31.5 -1.038 1 98.06 93 ARG B O 1
ATOM 3499 N N . GLU B 1 94 ? -16.984 -32.344 -3.072 1 97.44 94 GLU B N 1
ATOM 3500 C CA . GLU B 1 94 ? -16.094 -33.344 -2.514 1 97.44 94 GLU B CA 1
ATOM 3501 C C . GLU B 1 94 ? -14.914 -32.688 -1.793 1 97.44 94 GLU B C 1
ATOM 3503 O O . GLU B 1 94 ? -14.555 -33.094 -0.689 1 97.44 94 GLU B O 1
ATOM 3508 N N . LEU B 1 95 ? -14.359 -31.719 -2.438 1 97.75 95 LEU B N 1
ATOM 3509 C CA . LEU B 1 95 ? -13.211 -31.031 -1.86 1 97.75 95 LEU B CA 1
ATOM 3510 C C . LEU B 1 95 ? -13.609 -30.25 -0.614 1 97.75 95 LEU B C 1
ATOM 3512 O O . LEU B 1 95 ? -12.844 -30.156 0.345 1 97.75 95 LEU B O 1
ATOM 3516 N N . ALA B 1 96 ? -14.812 -29.672 -0.637 1 98.19 96 ALA B N 1
ATOM 3517 C CA . ALA B 1 96 ? -15.32 -28.969 0.536 1 98.19 96 ALA B CA 1
ATOM 3518 C C . ALA B 1 96 ? -15.508 -29.922 1.71 1 98.19 96 ALA B C 1
ATOM 3520 O O . ALA B 1 96 ? -15.195 -29.578 2.854 1 98.19 96 ALA B O 1
ATOM 3521 N N . GLU B 1 97 ? -16.047 -31.125 1.391 1 97.69 97 GLU B N 1
ATOM 3522 C CA . GLU B 1 97 ? -16.203 -32.125 2.428 1 97.69 97 GLU B CA 1
ATOM 3523 C C . GLU B 1 97 ? -14.844 -32.531 3.002 1 97.69 97 GLU B C 1
ATOM 3525 O O . GLU B 1 97 ? -14.711 -32.75 4.211 1 97.69 97 GLU B O 1
ATOM 3530 N N . TYR B 1 98 ? -13.961 -32.688 2.1 1 97.62 98 TYR B N 1
ATOM 3531 C CA . TYR B 1 98 ? -12.602 -33 2.539 1 97.62 98 TYR B CA 1
ATOM 3532 C C . TYR B 1 98 ? -12.062 -31.891 3.43 1 97.62 98 TYR B C 1
ATOM 3534 O O . TYR B 1 98 ? -11.477 -32.156 4.48 1 97.62 98 TYR B O 1
ATOM 3542 N N . PHE B 1 99 ? -12.297 -30.641 3.072 1 97.5 99 PHE B N 1
ATOM 3543 C CA . PHE B 1 99 ? -11.875 -29.484 3.861 1 97.5 99 PHE B CA 1
ATOM 3544 C C . PHE B 1 99 ? -12.516 -29.516 5.246 1 97.5 99 PHE B C 1
ATOM 3546 O O . PHE B 1 99 ? -11.852 -29.234 6.246 1 97.5 99 PHE B O 1
ATOM 3553 N N . LYS B 1 100 ? -13.711 -29.828 5.289 1 97.62 100 LYS B N 1
ATOM 3554 C CA . LYS B 1 100 ? -14.477 -29.922 6.535 1 97.62 100 LYS B CA 1
ATOM 3555 C C . LYS B 1 100 ? -13.805 -30.859 7.531 1 97.62 100 LYS B C 1
ATOM 3557 O O . LYS B 1 100 ? -13.812 -30.609 8.734 1 97.62 100 LYS B O 1
ATOM 3562 N N . THR B 1 101 ? -13.219 -31.938 7.066 1 96.94 101 THR B N 1
ATOM 3563 C CA . THR B 1 101 ? -12.602 -32.938 7.941 1 96.94 101 THR B CA 1
ATOM 3564 C C . THR B 1 101 ? -11.469 -32.281 8.758 1 96.94 101 THR B C 1
ATOM 3566 O O . THR B 1 101 ? -11.227 -32.688 9.898 1 96.94 101 THR B O 1
ATOM 3569 N N . PHE B 1 102 ? -10.812 -31.344 8.188 1 95.44 102 PHE B N 1
ATOM 3570 C CA . PHE B 1 102 ? -9.734 -30.672 8.906 1 95.44 102 PHE B CA 1
ATOM 3571 C C . PHE B 1 102 ? -10.273 -29.875 10.086 1 95.44 102 PHE B C 1
ATOM 3573 O O . PHE B 1 102 ? -9.672 -29.875 11.164 1 95.44 102 PHE B O 1
ATOM 3580 N N . LEU B 1 103 ? -11.406 -29.234 9.859 1 94.88 103 LEU B N 1
ATOM 3581 C CA . LEU B 1 103 ? -12.016 -28.453 10.93 1 94.88 103 LEU B CA 1
ATOM 3582 C C . LEU B 1 103 ? -12.57 -29.359 12.016 1 94.88 103 LEU B C 1
ATOM 3584 O O . LEU B 1 103 ? -12.539 -29.016 13.195 1 94.88 103 LEU B O 1
ATOM 3588 N N . VAL B 1 104 ? -13.078 -30.484 11.648 1 95 104 VAL B N 1
ATOM 3589 C CA . VAL B 1 104 ? -13.609 -31.453 12.609 1 95 104 VAL B CA 1
ATOM 3590 C C . VAL B 1 104 ? -12.477 -32 13.469 1 95 104 VAL B C 1
ATOM 3592 O O . VAL B 1 104 ? -12.625 -32.156 14.68 1 95 104 VAL B O 1
ATOM 3595 N N . GLU B 1 105 ? -11.359 -32.219 12.844 1 94.56 105 GLU B N 1
ATOM 3596 C CA . GLU B 1 105 ? -10.234 -32.844 13.508 1 94.56 105 GLU B CA 1
ATOM 3597 C C . GLU B 1 105 ? -9.477 -31.859 14.391 1 94.56 105 GLU B C 1
ATOM 3599 O O . GLU B 1 105 ? -8.906 -32.25 15.414 1 94.56 105 GLU B O 1
ATOM 3604 N N . ASN B 1 106 ? -9.422 -30.688 13.945 1 93.69 106 ASN B N 1
ATOM 3605 C CA . ASN B 1 106 ? -8.672 -29.656 14.656 1 93.69 106 ASN B CA 1
ATOM 3606 C C . ASN B 1 106 ? -9.539 -28.438 14.945 1 93.69 106 ASN B C 1
ATOM 3608 O O . ASN B 1 106 ? -9.781 -27.609 14.062 1 93.69 106 ASN B O 1
ATOM 3612 N N . LYS B 1 107 ? -9.852 -28.188 16.156 1 90.19 107 LYS B N 1
ATOM 3613 C CA . LYS B 1 107 ? -10.797 -27.156 16.578 1 90.19 107 LYS B CA 1
ATOM 3614 C C . LYS B 1 107 ? -10.172 -25.766 16.5 1 90.19 107 LYS B C 1
ATOM 3616 O O . LYS B 1 107 ? -10.875 -24.766 16.562 1 90.19 107 LYS B O 1
ATOM 3621 N N . SER B 1 108 ? -8.914 -25.766 16.344 1 90.25 108 SER B N 1
ATOM 3622 C CA . SER B 1 108 ? -8.25 -24.469 16.266 1 90.25 108 SER B CA 1
ATOM 3623 C C . SER B 1 108 ? -8.414 -23.844 14.883 1 90.25 108 SER B C 1
ATOM 3625 O O . SER B 1 108 ? -8.148 -22.656 14.703 1 90.25 108 SER B O 1
ATOM 3627 N N . ILE B 1 109 ? -8.836 -24.688 13.945 1 92.12 109 ILE B N 1
ATOM 3628 C CA . ILE B 1 109 ? -9.039 -24.188 12.586 1 92.12 109 ILE B CA 1
ATOM 3629 C C . ILE B 1 109 ? -10.414 -23.516 12.477 1 92.12 109 ILE B C 1
ATOM 3631 O O . ILE B 1 109 ? -11.438 -24.172 12.719 1 92.12 109 ILE B O 1
ATOM 3635 N N . THR B 1 110 ? -10.57 -22.312 12.102 1 91.31 110 THR B N 1
ATOM 3636 C CA . THR B 1 110 ? -11.82 -21.578 12.07 1 91.31 110 THR B CA 1
ATOM 3637 C C . THR B 1 110 ? -12.5 -21.703 10.711 1 91.31 110 THR B C 1
ATOM 3639 O O . THR B 1 110 ? -13.727 -21.656 10.617 1 91.31 110 THR B O 1
ATOM 3642 N N . GLY B 1 111 ? -11.695 -21.875 9.633 1 94.12 111 GLY B N 1
ATOM 3643 C CA . GLY B 1 111 ? -12.25 -21.969 8.289 1 94.12 111 GLY B CA 1
ATOM 3644 C C . GLY B 1 111 ? -12.719 -20.641 7.742 1 94.12 111 GLY B C 1
ATOM 3645 O O . GLY B 1 111 ? -12.094 -19.594 7.988 1 94.12 111 GLY B O 1
ATOM 3646 N N . GLY B 1 112 ? -13.781 -20.672 6.891 1 96.06 112 GLY B N 1
ATOM 3647 C CA . GLY B 1 112 ? -14.328 -19.5 6.223 1 96.06 112 GLY B CA 1
ATOM 3648 C C . GLY B 1 112 ? -15.156 -19.844 5 1 96.06 112 GLY B C 1
ATOM 3649 O O . GLY B 1 112 ? -15.727 -20.938 4.918 1 96.06 112 GLY B O 1
ATOM 3650 N N . PHE B 1 113 ? -15.328 -18.891 4.219 1 97.25 113 PHE B N 1
ATOM 3651 C CA . PHE B 1 113 ? -15.977 -19.109 2.934 1 97.25 113 PHE B CA 1
ATOM 3652 C C . PHE B 1 113 ? -14.984 -19.656 1.914 1 97.25 113 PHE B C 1
ATOM 3654 O O . PHE B 1 113 ? -14 -18.984 1.576 1 97.25 113 PHE B O 1
ATOM 3661 N N . LEU B 1 114 ? -15.219 -20.891 1.576 1 97.62 114 LEU B N 1
ATOM 3662 C CA . LEU B 1 114 ? -14.375 -21.578 0.607 1 97.62 114 LEU B CA 1
ATOM 3663 C C . LEU B 1 114 ? -14.82 -21.281 -0.818 1 97.62 114 LEU B C 1
ATOM 3665 O O . LEU B 1 114 ? -15.836 -21.797 -1.278 1 97.62 114 LEU B O 1
ATOM 3669 N N . VAL B 1 115 ? -14.07 -20.453 -1.508 1 97.69 115 VAL B N 1
ATOM 3670 C CA . VAL B 1 115 ? -14.43 -20 -2.85 1 97.69 115 VAL B CA 1
ATOM 3671 C C . VAL B 1 115 ? -13.586 -20.75 -3.885 1 97.69 115 VAL B C 1
ATOM 3673 O O . VAL B 1 115 ? -12.359 -20.703 -3.84 1 97.69 115 VAL B O 1
ATOM 3676 N N . PHE B 1 116 ? -14.266 -21.469 -4.789 1 98.06 116 PHE B N 1
ATOM 3677 C CA . PHE B 1 116 ? -13.625 -22.109 -5.934 1 98.06 116 PHE B CA 1
ATOM 3678 C C . PHE B 1 116 ? -13.977 -21.391 -7.223 1 98.06 116 PHE B C 1
ATOM 3680 O O . PHE B 1 116 ? -15.141 -21.078 -7.473 1 98.06 116 PHE B O 1
ATOM 3687 N N . PHE B 1 117 ? -13.07 -21.062 -7.977 1 96.75 117 PHE B N 1
ATOM 3688 C CA . PHE B 1 117 ? -13.414 -20.562 -9.305 1 96.75 117 PHE B CA 1
ATOM 3689 C C . PHE B 1 117 ? -12.367 -20.984 -10.328 1 96.75 117 PHE B C 1
ATOM 3691 O O . PHE B 1 117 ? -11.188 -21.109 -10 1 96.75 117 PHE B O 1
ATOM 3698 N N . GLU B 1 118 ? -12.805 -21.312 -11.43 1 96 118 GLU B N 1
ATOM 3699 C CA . GLU B 1 118 ? -11.977 -21.641 -12.578 1 96 118 GLU B CA 1
ATOM 3700 C C . GLU B 1 118 ? -11.898 -20.484 -13.562 1 96 118 GLU B C 1
ATOM 3702 O O . GLU B 1 118 ? -12.906 -19.859 -13.891 1 96 118 GLU B O 1
ATOM 3707 N N . PHE B 1 119 ? -10.742 -20.156 -13.961 1 91.69 119 PHE B N 1
ATOM 3708 C CA . PHE B 1 119 ? -10.594 -19.062 -14.914 1 91.69 119 PHE B CA 1
ATOM 3709 C C . PHE B 1 119 ? -9.602 -19.422 -16.016 1 91.69 119 PHE B C 1
ATOM 3711 O O . PHE B 1 119 ? -8.727 -20.266 -15.805 1 91.69 119 PHE B O 1
ATOM 3718 N N . LYS B 1 120 ? -9.867 -18.922 -17.125 1 86.56 120 LYS B N 1
ATOM 3719 C CA . LYS B 1 120 ? -9.094 -19.266 -18.312 1 86.56 120 LYS B CA 1
ATOM 3720 C C . LYS B 1 120 ? -8.391 -18.047 -18.891 1 86.56 120 LYS B C 1
ATOM 3722 O O . LYS B 1 120 ? -8.977 -16.969 -18.984 1 86.56 120 LYS B O 1
ATOM 3727 N N . GLY B 1 121 ? -7.129 -18.219 -19.062 1 75.62 121 GLY B N 1
ATOM 3728 C CA . GLY B 1 121 ? -6.383 -17.25 -19.859 1 75.62 121 GLY B CA 1
ATOM 3729 C C . GLY B 1 121 ? -6.246 -17.641 -21.312 1 75.62 121 GLY B C 1
ATOM 3730 O O . GLY B 1 121 ? -7.102 -18.359 -21.844 1 75.62 121 GLY B O 1
ATOM 3731 N N . ASP B 1 122 ? -5.273 -17.094 -22 1 67.25 122 ASP B N 1
ATOM 3732 C CA . ASP B 1 122 ? -5.07 -17.391 -23.406 1 67.25 122 ASP B CA 1
ATOM 3733 C C . ASP B 1 122 ? -4.699 -18.844 -23.625 1 67.25 122 ASP B C 1
ATOM 3735 O O . ASP B 1 122 ? -5.191 -19.484 -24.562 1 67.25 122 ASP B O 1
ATOM 3739 N N . GLU B 1 123 ? -3.93 -19.391 -22.719 1 72.88 123 GLU B N 1
ATOM 3740 C CA . GLU B 1 123 ? -3.422 -20.734 -23.016 1 72.88 123 GLU B CA 1
ATOM 3741 C C . GLU B 1 123 ? -3.594 -21.672 -21.828 1 72.88 123 GLU B C 1
ATOM 3743 O O . GLU B 1 123 ? -3.291 -22.859 -21.922 1 72.88 123 GLU B O 1
ATOM 3748 N N . HIS B 1 124 ? -4.082 -21.156 -20.766 1 80.38 124 HIS B N 1
ATOM 3749 C CA . HIS B 1 124 ? -4.094 -22 -19.594 1 80.38 124 HIS B CA 1
ATOM 3750 C C . HIS B 1 124 ? -5.426 -21.906 -18.844 1 80.38 124 HIS B C 1
ATOM 3752 O O . HIS B 1 124 ? -6.047 -20.844 -18.812 1 80.38 124 HIS B O 1
ATOM 3758 N N . THR B 1 125 ? -5.844 -23.109 -18.359 1 89.12 125 THR B N 1
ATOM 3759 C CA . THR B 1 125 ? -6.953 -23.188 -17.422 1 89.12 125 THR B CA 1
ATOM 3760 C C . THR B 1 125 ? -6.438 -23.328 -15.984 1 89.12 125 THR B C 1
ATOM 3762 O O . THR B 1 125 ? -5.539 -24.125 -15.719 1 89.12 125 THR B O 1
ATOM 3765 N N . LYS B 1 126 ? -6.961 -22.484 -15.141 1 91.62 126 LYS B N 1
ATOM 3766 C CA . LYS B 1 126 ? -6.516 -22.516 -13.75 1 91.62 126 LYS B CA 1
ATOM 3767 C C . LYS B 1 126 ? -7.695 -22.672 -12.797 1 91.62 126 LYS B C 1
ATOM 3769 O O . LYS B 1 126 ? -8.789 -22.172 -13.07 1 91.62 126 LYS B O 1
ATOM 3774 N N . LEU B 1 127 ? -7.438 -23.391 -11.758 1 96.06 127 LEU B N 1
ATOM 3775 C CA . LEU B 1 127 ? -8.391 -23.531 -10.664 1 96.06 127 LEU B CA 1
ATOM 3776 C C . LEU B 1 127 ? -7.879 -22.812 -9.414 1 96.06 127 LEU B C 1
ATOM 3778 O O . LEU B 1 127 ? -6.746 -23.031 -8.984 1 96.06 127 LEU B O 1
ATOM 3782 N N . ALA B 1 128 ? -8.75 -21.922 -8.938 1 95.56 128 ALA B N 1
ATOM 3783 C CA . ALA B 1 128 ? -8.398 -21.203 -7.719 1 95.56 128 ALA B CA 1
ATOM 3784 C C . ALA B 1 128 ? -9.266 -21.641 -6.547 1 95.56 128 ALA B C 1
ATOM 3786 O O . ALA B 1 128 ? -10.453 -21.922 -6.723 1 95.56 128 ALA B O 1
ATOM 3787 N N . VAL B 1 129 ? -8.664 -21.75 -5.379 1 97.25 129 VAL B N 1
ATOM 3788 C CA . VAL B 1 129 ? -9.367 -21.969 -4.121 1 97.25 129 VAL B CA 1
ATOM 3789 C C . VAL B 1 129 ? -8.898 -20.953 -3.08 1 97.25 129 VAL B C 1
ATOM 3791 O O . VAL B 1 129 ? -7.695 -20.781 -2.867 1 97.25 129 VAL B O 1
ATOM 3794 N N . ALA B 1 130 ? -9.812 -20.266 -2.496 1 95.69 130 ALA B N 1
ATOM 3795 C CA . ALA B 1 130 ? -9.492 -19.266 -1.481 1 95.69 130 ALA B CA 1
ATOM 3796 C C . ALA B 1 130 ? -10.406 -19.406 -0.265 1 95.69 130 ALA B C 1
ATOM 3798 O O . ALA B 1 130 ? -11.602 -19.672 -0.403 1 95.69 130 ALA B O 1
ATOM 3799 N N . VAL B 1 131 ? -9.82 -19.328 0.884 1 96.38 131 VAL B N 1
ATOM 3800 C CA . VAL B 1 131 ? -10.586 -19.203 2.117 1 96.38 131 VAL B CA 1
ATOM 3801 C C . VAL B 1 131 ? -10.742 -17.719 2.475 1 96.38 131 VAL B C 1
ATOM 3803 O O . VAL B 1 131 ? -9.766 -17.062 2.844 1 96.38 131 VAL B O 1
ATOM 3806 N N . ILE B 1 132 ? -11.977 -17.203 2.385 1 95.62 132 ILE B N 1
ATOM 3807 C CA . ILE B 1 132 ? -12.227 -15.781 2.6 1 95.62 132 ILE B CA 1
ATOM 3808 C C . ILE B 1 132 ? -13.102 -15.594 3.836 1 95.62 132 ILE B C 1
ATOM 3810 O O . ILE B 1 132 ? -14.07 -16.328 4.039 1 95.62 132 ILE B O 1
ATOM 3814 N N . ASN B 1 133 ? -12.758 -14.695 4.613 1 94.38 133 ASN B N 1
ATOM 3815 C CA . ASN B 1 133 ? -13.539 -14.391 5.809 1 94.38 133 ASN B CA 1
ATOM 3816 C C . ASN B 1 133 ? -14.148 -12.992 5.734 1 94.38 133 ASN B C 1
ATOM 3818 O O . ASN B 1 133 ? -13.828 -12.211 4.832 1 94.38 133 ASN B O 1
ATOM 3822 N N . LYS B 1 134 ? -15.078 -12.719 6.645 1 92.81 134 LYS B N 1
ATOM 3823 C CA . LYS B 1 134 ? -15.68 -11.398 6.73 1 92.81 134 LYS B CA 1
ATOM 3824 C C . LYS B 1 134 ? -14.875 -10.484 7.648 1 92.81 134 LYS B C 1
ATOM 3826 O O . LYS B 1 134 ? -14.203 -10.953 8.57 1 92.81 134 LYS B O 1
ATOM 3831 N N . SER B 1 135 ? -14.883 -9.281 7.352 1 90.5 135 SER B N 1
ATOM 3832 C CA . SER B 1 135 ? -14.273 -8.25 8.18 1 90.5 135 SER B CA 1
ATOM 3833 C C . SER B 1 135 ? -15.266 -7.133 8.492 1 90.5 135 SER B C 1
ATOM 3835 O O . SER B 1 135 ? -16.281 -7 7.82 1 90.5 135 SER B O 1
ATOM 3837 N N . ASN B 1 136 ? -14.961 -6.457 9.57 1 89 136 ASN B N 1
ATOM 3838 C CA . ASN B 1 136 ? -15.828 -5.352 9.969 1 89 136 ASN B CA 1
ATOM 3839 C C . ASN B 1 136 ? -15.547 -4.098 9.141 1 89 136 ASN B C 1
ATOM 3841 O O . ASN B 1 136 ? -14.391 -3.709 8.969 1 89 136 ASN B O 1
ATOM 3845 N N . ALA B 1 137 ? -16.594 -3.625 8.57 1 90.56 137 ALA B N 1
ATOM 3846 C CA . ALA B 1 137 ? -16.547 -2.336 7.883 1 90.56 137 ALA B CA 1
ATOM 3847 C C . ALA B 1 137 ? -17.453 -1.317 8.57 1 90.56 137 ALA B C 1
ATOM 3849 O O . ALA B 1 137 ? -18.219 -1.67 9.461 1 90.56 137 ALA B O 1
ATOM 3850 N N . THR B 1 138 ? -17.203 -0.109 8.297 1 92.62 138 THR B N 1
ATOM 3851 C CA . THR B 1 138 ? -18 0.952 8.898 1 92.62 138 THR B CA 1
ATOM 3852 C C . THR B 1 138 ? -18.969 1.55 7.867 1 92.62 138 THR B C 1
ATOM 3854 O O . THR B 1 138 ? -18.594 1.766 6.715 1 92.62 138 THR B O 1
ATOM 3857 N N . ASP B 1 139 ? -20.203 1.677 8.289 1 93.81 139 ASP B N 1
ATOM 3858 C CA . ASP B 1 139 ? -21.188 2.371 7.473 1 93.81 139 ASP B CA 1
ATOM 3859 C C . ASP B 1 139 ? -21.953 3.414 8.297 1 93.81 139 ASP B C 1
ATOM 3861 O O . ASP B 1 139 ? -21.609 3.654 9.461 1 93.81 139 ASP B O 1
ATOM 3865 N N . ILE B 1 140 ? -22.781 4.145 7.625 1 94.38 140 ILE B N 1
ATOM 3866 C CA . ILE B 1 140 ? -23.609 5.164 8.25 1 94.38 140 ILE B CA 1
ATOM 3867 C C . ILE B 1 140 ? -25.078 4.871 7.984 1 94.38 140 ILE B C 1
ATOM 3869 O O . ILE B 1 140 ? -25.453 4.5 6.867 1 94.38 140 ILE B O 1
ATOM 3873 N N . ASN B 1 141 ? -25.938 4.875 9 1 94.19 141 ASN B N 1
ATOM 3874 C CA . ASN B 1 141 ? -27.359 4.617 8.82 1 94.19 141 ASN B CA 1
ATOM 3875 C C . ASN B 1 141 ? -28.109 5.887 8.438 1 94.19 141 ASN B C 1
ATOM 3877 O O . ASN B 1 141 ? -27.531 6.961 8.336 1 94.19 141 ASN B O 1
ATOM 3881 N N . PRO B 1 142 ? -29.359 5.789 8.203 1 93.94 142 PRO B N 1
ATOM 3882 C CA . PRO B 1 142 ? -30.125 6.957 7.746 1 93.94 142 PRO B CA 1
ATOM 3883 C C . PRO B 1 142 ? -30.125 8.086 8.773 1 93.94 142 PRO B C 1
ATOM 3885 O O . PRO B 1 142 ? -30.312 9.258 8.406 1 93.94 142 PRO B O 1
ATOM 3888 N N . ASP B 1 143 ? -29.906 7.789 10.016 1 95.06 143 ASP B N 1
ATOM 3889 C CA . ASP B 1 143 ? -29.875 8.805 11.062 1 95.06 143 ASP B CA 1
ATOM 3890 C C . ASP B 1 143 ? -28.453 9.359 11.234 1 95.06 143 ASP B C 1
ATOM 3892 O O . ASP B 1 143 ? -28.188 10.086 12.195 1 95.06 143 ASP B O 1
ATOM 3896 N N . LEU B 1 144 ? -27.516 8.969 10.391 1 96.5 144 LEU B N 1
ATOM 3897 C CA . LEU B 1 144 ? -26.156 9.477 10.305 1 96.5 144 LEU B CA 1
ATOM 3898 C C . LEU B 1 144 ? -25.328 9.031 11.508 1 96.5 144 LEU B C 1
ATOM 3900 O O . LEU B 1 144 ? -24.5 9.789 12.008 1 96.5 144 LEU B O 1
ATOM 3904 N N . ASN B 1 145 ? -25.703 7.82 12.008 1 95.44 145 ASN B N 1
ATOM 3905 C CA . ASN B 1 145 ? -24.875 7.168 13.008 1 95.44 145 ASN B CA 1
ATOM 3906 C C . ASN B 1 145 ? -23.984 6.098 12.383 1 95.44 145 ASN B C 1
ATOM 3908 O O . ASN B 1 145 ? -24.391 5.41 11.453 1 95.44 145 ASN B O 1
ATOM 3912 N N . PHE B 1 146 ? -22.812 6 12.977 1 94.31 146 PHE B N 1
ATOM 3913 C CA . PHE B 1 146 ? -21.906 4.965 12.5 1 94.31 146 PHE B CA 1
ATOM 3914 C C . PHE B 1 146 ? -22.406 3.58 12.883 1 94.31 146 PHE B C 1
ATOM 3916 O O . PHE B 1 146 ? -22.891 3.379 14.008 1 94.31 146 PHE B O 1
ATOM 3923 N N . ILE B 1 147 ? -22.344 2.693 11.977 1 92.44 147 ILE B N 1
ATOM 3924 C CA . ILE B 1 147 ? -22.719 1.311 12.258 1 92.44 147 ILE B CA 1
ATOM 3925 C C . ILE B 1 147 ? -21.672 0.365 11.688 1 92.44 147 ILE B C 1
ATOM 3927 O O . ILE B 1 147 ? -21.016 0.681 10.688 1 92.44 147 ILE B O 1
ATOM 3931 N N . ALA B 1 148 ? -21.578 -0.723 12.344 1 90.31 148 ALA B N 1
ATOM 3932 C CA . ALA B 1 148 ? -20.672 -1.772 11.867 1 90.31 148 ALA B CA 1
ATOM 3933 C C . ALA B 1 148 ? -21.391 -2.693 10.875 1 90.31 148 ALA B C 1
ATOM 3935 O O . ALA B 1 148 ? -22.562 -3.029 11.07 1 90.31 148 ALA B O 1
ATOM 3936 N N . LYS B 1 149 ? -20.703 -2.982 9.781 1 90.69 149 LYS B N 1
ATOM 3937 C CA . LYS B 1 149 ? -21.203 -3.945 8.797 1 90.69 149 LYS B CA 1
ATOM 3938 C C . LYS B 1 149 ? -20.141 -5 8.484 1 90.69 149 LYS B C 1
ATOM 3940 O O . LYS B 1 149 ? -18.953 -4.688 8.383 1 90.69 149 LYS B O 1
ATOM 3945 N N . GLU B 1 150 ? -20.641 -6.199 8.422 1 91.5 150 GLU B N 1
ATOM 3946 C CA . GLU B 1 150 ? -19.734 -7.262 8.031 1 91.5 150 GLU B CA 1
ATOM 3947 C C . GLU B 1 150 ? -19.734 -7.473 6.52 1 91.5 150 GLU B C 1
ATOM 3949 O O . GLU B 1 150 ? -20.797 -7.559 5.906 1 91.5 150 GLU B O 1
ATOM 3954 N N . ILE B 1 151 ? -18.562 -7.477 5.914 1 93.69 151 ILE B N 1
ATOM 3955 C CA . ILE B 1 151 ? -18.438 -7.719 4.48 1 93.69 151 ILE B CA 1
ATOM 3956 C C . ILE B 1 151 ? -17.328 -8.742 4.23 1 93.69 151 ILE B C 1
ATOM 3958 O O . ILE B 1 151 ? -16.484 -8.984 5.098 1 93.69 151 ILE B O 1
ATOM 3962 N N . LEU B 1 152 ? -17.344 -9.32 3.031 1 94.31 152 LEU B N 1
ATOM 3963 C CA . LEU B 1 152 ? -16.266 -10.234 2.66 1 94.31 152 LEU B CA 1
ATOM 3964 C C . LEU B 1 152 ? -14.945 -9.477 2.506 1 94.31 152 LEU B C 1
ATOM 3966 O O . LEU B 1 152 ? -14.906 -8.398 1.903 1 94.31 152 LEU B O 1
ATOM 3970 N N . ASP B 1 153 ? -13.969 -10.008 3.039 1 93.12 153 ASP B N 1
ATOM 3971 C CA . ASP B 1 153 ? -12.648 -9.398 2.922 1 93.12 153 ASP B CA 1
ATOM 3972 C C . ASP B 1 153 ? -11.938 -9.852 1.648 1 93.12 153 ASP B C 1
ATOM 3974 O O . ASP B 1 153 ? -11.305 -10.914 1.63 1 93.12 153 ASP B O 1
ATOM 3978 N N . LEU B 1 154 ? -11.977 -9.031 0.64 1 90.94 154 LEU B N 1
ATOM 3979 C CA . LEU B 1 154 ? -11.383 -9.398 -0.642 1 90.94 154 LEU B CA 1
ATOM 3980 C C . LEU B 1 154 ? -10.133 -8.562 -0.922 1 90.94 154 LEU B C 1
ATOM 3982 O O . LEU B 1 154 ? -9.609 -8.578 -2.037 1 90.94 154 LEU B O 1
ATOM 3986 N N . ASP B 1 155 ? -9.734 -7.805 0.078 1 83.38 155 ASP B N 1
ATOM 3987 C CA . ASP B 1 155 ? -8.602 -6.91 -0.133 1 83.38 155 ASP B CA 1
ATOM 3988 C C . ASP B 1 155 ? -7.285 -7.691 -0.189 1 83.38 155 ASP B C 1
ATOM 3990 O O . ASP B 1 155 ? -6.367 -7.32 -0.923 1 83.38 155 ASP B O 1
ATOM 3994 N N . LYS B 1 156 ? -7.258 -8.703 0.586 1 79.25 156 LYS B N 1
ATOM 3995 C CA . LYS B 1 156 ? -6.039 -9.5 0.583 1 79.25 156 LYS B CA 1
ATOM 3996 C C . LYS B 1 156 ? -6.355 -10.984 0.716 1 79.25 156 LYS B C 1
ATOM 3998 O O . LYS B 1 156 ? -7.359 -11.359 1.327 1 79.25 156 LYS B O 1
ATOM 4003 N N . LEU B 1 157 ? -5.461 -11.734 0.103 1 82.12 157 LEU B N 1
ATOM 4004 C CA . LEU B 1 157 ? -5.574 -13.188 0.211 1 82.12 157 LEU B CA 1
ATOM 4005 C C . LEU B 1 157 ? -4.949 -13.688 1.509 1 82.12 157 LEU B C 1
ATOM 4007 O O . LEU B 1 157 ? -3.729 -13.641 1.674 1 82.12 157 LEU B O 1
ATOM 4011 N N . HIS B 1 158 ? -5.828 -14.188 2.348 1 84.44 158 HIS B N 1
ATOM 4012 C CA . HIS B 1 158 ? -5.297 -14.719 3.596 1 84.44 158 HIS B CA 1
ATOM 4013 C C . HIS B 1 158 ? -4.855 -16.172 3.432 1 84.44 158 HIS B C 1
ATOM 4015 O O . HIS B 1 158 ? -3.82 -16.578 3.965 1 84.44 158 HIS B O 1
ATOM 4021 N N . LEU B 1 159 ? -5.602 -16.891 2.691 1 90.62 159 LEU B N 1
ATOM 4022 C CA . LEU B 1 159 ? -5.324 -18.297 2.441 1 90.62 159 LEU B CA 1
ATOM 4023 C C . LEU B 1 159 ? -5.902 -18.734 1.099 1 90.62 159 LEU B C 1
ATOM 4025 O O . LEU B 1 159 ? -7.082 -18.516 0.823 1 90.62 159 LEU B O 1
ATOM 4029 N N . GLY B 1 160 ? -4.996 -19.312 0.307 1 93.62 160 GLY B N 1
ATOM 4030 C CA . GLY B 1 160 ? -5.484 -19.75 -0.994 1 93.62 160 GLY B CA 1
ATOM 4031 C C . GLY B 1 160 ? -4.406 -20.359 -1.865 1 93.62 160 GLY B C 1
ATOM 4032 O O . GLY B 1 160 ? -3.225 -20.328 -1.509 1 93.62 160 GLY B O 1
ATOM 4033 N N . ALA B 1 161 ? -4.84 -20.953 -2.998 1 92.94 161 ALA B N 1
ATOM 4034 C CA . ALA B 1 161 ? -3.943 -21.578 -3.971 1 92.94 161 ALA B CA 1
ATOM 4035 C C . ALA B 1 161 ? -4.566 -21.578 -5.363 1 92.94 161 ALA B C 1
ATOM 4037 O O . ALA B 1 161 ? -5.789 -21.578 -5.504 1 92.94 161 ALA B O 1
ATOM 4038 N N . THR B 1 162 ? -3.764 -21.469 -6.246 1 92.12 162 THR B N 1
ATOM 4039 C CA . THR B 1 162 ? -4.18 -21.688 -7.629 1 92.12 162 THR B CA 1
ATOM 4040 C C . THR B 1 162 ? -3.432 -22.859 -8.242 1 92.12 162 THR B C 1
ATOM 4042 O O . THR B 1 162 ? -2.238 -23.047 -7.992 1 92.12 162 THR B O 1
ATOM 4045 N N . ILE B 1 163 ? -4.109 -23.672 -8.984 1 91.62 163 ILE B N 1
ATOM 4046 C CA . ILE B 1 163 ? -3.539 -24.797 -9.711 1 91.62 163 ILE B CA 1
ATOM 4047 C C . ILE B 1 163 ? -3.684 -24.578 -11.219 1 91.62 163 ILE B C 1
ATOM 4049 O O . ILE B 1 163 ? -4.793 -24.406 -11.719 1 91.62 163 ILE B O 1
ATOM 4053 N N . ASN B 1 164 ? -2.592 -24.562 -11.867 1 87.81 164 ASN B N 1
ATOM 4054 C CA . ASN B 1 164 ? -2.625 -24.562 -13.328 1 87.81 164 ASN B CA 1
ATOM 4055 C C . ASN B 1 164 ? -2.973 -25.938 -13.883 1 87.81 164 ASN B C 1
ATOM 4057 O O . ASN B 1 164 ? -2.102 -26.812 -13.992 1 87.81 164 ASN B O 1
ATOM 4061 N N . ILE B 1 165 ? -4.156 -26.125 -14.273 1 91.69 165 ILE B N 1
ATOM 4062 C CA . ILE B 1 165 ? -4.68 -27.438 -14.68 1 91.69 165 ILE B CA 1
ATOM 4063 C C . ILE B 1 165 ? -3.977 -27.891 -15.953 1 91.69 165 ILE B C 1
ATOM 4065 O O . ILE B 1 165 ? -3.629 -29.078 -16.078 1 91.69 165 ILE B O 1
ATOM 4069 N N . THR B 1 166 ? -3.777 -26.984 -16.875 1 85.88 166 THR B N 1
ATOM 4070 C CA . THR B 1 166 ? -3.117 -27.312 -18.141 1 85.88 166 THR B CA 1
ATOM 4071 C C . THR B 1 166 ? -1.721 -27.875 -17.891 1 85.88 166 THR B C 1
ATOM 4073 O O . THR B 1 166 ? -1.353 -28.906 -18.453 1 85.88 166 THR B O 1
ATOM 4076 N N . GLU B 1 167 ? -1.001 -27.266 -17.016 1 82.12 167 GLU B N 1
ATOM 4077 C CA . GLU B 1 167 ? 0.359 -27.688 -16.703 1 82.12 167 GLU B CA 1
ATOM 4078 C C . GLU B 1 167 ? 0.358 -28.953 -15.844 1 82.12 167 GLU B C 1
ATOM 4080 O O . GLU B 1 167 ? 1.212 -29.828 -16.016 1 82.12 167 GLU B O 1
ATOM 4085 N N . TRP B 1 168 ? -0.508 -29.047 -14.945 1 87.56 168 TRP B N 1
ATOM 4086 C CA . TRP B 1 168 ? -0.623 -30.203 -14.078 1 87.56 168 TRP B CA 1
ATOM 4087 C C . TRP B 1 168 ? -0.857 -31.469 -14.906 1 87.56 168 TRP B C 1
ATOM 4089 O O . TRP B 1 168 ? -0.33 -32.531 -14.578 1 87.56 168 TRP B O 1
ATOM 4099 N N . ARG B 1 169 ? -1.586 -31.328 -15.914 1 86.88 169 ARG B N 1
ATOM 4100 C CA . ARG B 1 169 ? -1.918 -32.469 -16.75 1 86.88 169 ARG B CA 1
ATOM 4101 C C . ARG B 1 169 ? -0.769 -32.812 -17.703 1 86.88 169 ARG B C 1
ATOM 4103 O O . ARG B 1 169 ? -0.741 -33.906 -18.281 1 86.88 169 ARG B O 1
ATOM 4110 N N . ASP B 1 170 ? 0.089 -31.812 -17.797 1 77.38 170 ASP B N 1
ATOM 4111 C CA . ASP B 1 170 ? 1.293 -32.062 -18.578 1 77.38 170 ASP B CA 1
ATOM 4112 C C . ASP B 1 170 ? 2.326 -32.844 -17.766 1 77.38 170 ASP B C 1
ATOM 4114 O O . ASP B 1 170 ? 2.816 -32.344 -16.75 1 77.38 170 ASP B O 1
ATOM 4118 N N . GLU B 1 171 ? 2.617 -34 -18.078 1 64.5 171 GLU B N 1
ATOM 4119 C CA . GLU B 1 171 ? 3.449 -34.969 -17.344 1 64.5 171 GLU B CA 1
ATOM 4120 C C . GLU B 1 171 ? 4.828 -34.375 -17.047 1 64.5 171 GLU B C 1
ATOM 4122 O O . GLU B 1 171 ? 5.508 -34.781 -16.109 1 64.5 171 GLU B O 1
ATOM 4127 N N . PHE B 1 172 ? 5.258 -33.406 -17.75 1 61.16 172 PHE B N 1
ATOM 4128 C CA . PHE B 1 172 ? 6.633 -32.938 -17.625 1 61.16 172 PHE B CA 1
ATOM 4129 C C . PHE B 1 172 ? 6.68 -31.625 -16.875 1 61.16 172 PHE B C 1
ATOM 4131 O O . PHE B 1 172 ? 7.762 -31.094 -16.609 1 61.16 172 PHE B O 1
ATOM 4138 N N . SER B 1 173 ? 5.484 -31.266 -16.484 1 70.06 173 SER B N 1
ATOM 4139 C CA . SER B 1 173 ? 5.477 -29.953 -15.844 1 70.06 173 SER B CA 1
ATOM 4140 C C . SER B 1 173 ? 5.598 -30.062 -14.328 1 70.06 173 SER B C 1
ATOM 4142 O O . SER B 1 173 ? 5.078 -31.016 -13.727 1 70.06 173 SER B O 1
ATOM 4144 N N . GLU B 1 174 ? 6.488 -29.172 -13.805 1 72.06 174 GLU B N 1
ATOM 4145 C CA . GLU B 1 174 ? 6.629 -29.047 -12.352 1 72.06 174 GLU B CA 1
ATOM 4146 C C . GLU B 1 174 ? 6.203 -27.672 -11.867 1 72.06 174 GLU B C 1
ATOM 4148 O O . GLU B 1 174 ? 6.031 -26.75 -12.672 1 72.06 174 GLU B O 1
ATOM 4153 N N . ARG B 1 175 ? 5.691 -27.562 -10.617 1 78.19 175 ARG B N 1
ATOM 4154 C CA . ARG B 1 175 ? 5.461 -26.312 -9.914 1 78.19 175 ARG B CA 1
ATOM 4155 C C . ARG B 1 175 ? 4.238 -25.578 -10.477 1 78.19 175 ARG B C 1
ATOM 4157 O O . ARG B 1 175 ? 4.309 -24.406 -10.805 1 78.19 175 ARG B O 1
ATOM 4164 N N . TYR B 1 176 ? 3.166 -26.328 -10.625 1 83.06 176 TYR B N 1
ATOM 4165 C CA . TYR B 1 176 ? 1.943 -25.797 -11.219 1 83.06 176 TYR B CA 1
ATOM 4166 C C . TYR B 1 176 ? 1.003 -25.266 -10.148 1 83.06 176 TYR B C 1
ATOM 4168 O O . TYR B 1 176 ? -0.149 -24.938 -10.438 1 83.06 176 TYR B O 1
ATOM 4176 N N . ILE B 1 177 ? 1.501 -25.172 -8.953 1 88.25 177 ILE B N 1
ATOM 4177 C CA . ILE B 1 177 ? 0.68 -24.641 -7.867 1 88.25 177 ILE B CA 1
ATOM 4178 C C . ILE B 1 177 ? 1.278 -23.328 -7.355 1 88.25 177 ILE B C 1
ATOM 4180 O O . ILE B 1 177 ? 2.496 -23.219 -7.191 1 88.25 177 ILE B O 1
ATOM 4184 N N . ARG B 1 178 ? 0.423 -22.375 -7.223 1 84 178 ARG B N 1
ATOM 4185 C CA . ARG B 1 178 ? 0.76 -21.156 -6.5 1 84 178 ARG B CA 1
ATOM 4186 C C . ARG B 1 178 ? 0.011 -21.078 -5.172 1 84 178 ARG B C 1
ATOM 4188 O O . ARG B 1 178 ? -1.204 -21.281 -5.125 1 84 178 ARG B O 1
ATOM 4195 N N . PHE B 1 179 ? 0.802 -20.812 -4.137 1 85.88 179 PHE B N 1
ATOM 4196 C CA . PHE B 1 179 ? 0.25 -20.953 -2.793 1 85.88 179 PHE B CA 1
ATOM 4197 C C . PHE B 1 179 ? 0.523 -19.703 -1.956 1 85.88 179 PHE B C 1
ATOM 4199 O O . PHE B 1 179 ? 1.626 -19.156 -1.993 1 85.88 179 PHE B O 1
ATOM 4206 N N . LYS B 1 180 ? -0.52 -19.234 -1.247 1 85.56 180 LYS B N 1
ATOM 4207 C CA . LYS B 1 180 ? -0.375 -18.141 -0.292 1 85.56 180 LYS B CA 1
ATOM 4208 C C . LYS B 1 180 ? -0.233 -18.672 1.133 1 85.56 180 LYS B C 1
ATOM 4210 O O . LYS B 1 180 ? -1.089 -19.406 1.612 1 85.56 180 LYS B O 1
ATOM 4215 N N . ASN B 1 181 ? 0.809 -18.156 1.798 1 78.25 181 ASN B N 1
ATOM 4216 C CA . ASN B 1 181 ? 0.965 -18.516 3.203 1 78.25 181 ASN B CA 1
ATOM 4217 C C . ASN B 1 181 ? -0.053 -17.797 4.082 1 78.25 181 ASN B C 1
ATOM 4219 O O . ASN B 1 181 ? -0.387 -16.641 3.83 1 78.25 181 ASN B O 1
ATOM 4223 N N . GLY B 1 182 ? -0.452 -18.594 5.051 1 78.56 182 GLY B N 1
ATOM 4224 C CA . GLY B 1 182 ? -1.331 -17.984 6.035 1 78.56 182 GLY B CA 1
ATOM 4225 C C . GLY B 1 182 ? -0.602 -17.062 7 1 78.56 182 GLY B C 1
ATOM 4226 O O . GLY B 1 182 ? 0.615 -16.891 6.902 1 78.56 182 GLY B O 1
ATOM 4227 N N . GLN B 1 183 ? -1.377 -16.453 7.832 1 78.62 183 GLN B N 1
ATOM 4228 C CA . GLN B 1 183 ? -0.848 -15.516 8.812 1 78.62 183 GLN B CA 1
ATOM 4229 C C . GLN B 1 183 ? 0.026 -16.219 9.844 1 78.62 183 GLN B C 1
ATOM 4231 O O . GLN B 1 183 ? 0.902 -15.609 10.453 1 78.62 183 GLN B O 1
ATOM 4236 N N . SER B 1 184 ? -0.279 -17.469 10.047 1 80.88 184 SER B N 1
ATOM 4237 C CA . SER B 1 184 ? 0.502 -18.281 10.977 1 80.88 184 SER B CA 1
ATOM 4238 C C . SER B 1 184 ? 0.957 -19.578 10.32 1 80.88 184 SER B C 1
ATOM 4240 O O . SER B 1 184 ? 0.404 -20 9.297 1 80.88 184 SER B O 1
ATOM 4242 N N . GLU B 1 185 ? 1.93 -20.156 10.992 1 82.69 185 GLU B N 1
ATOM 4243 C CA . GLU B 1 185 ? 2.43 -21.438 10.508 1 82.69 185 GLU B CA 1
ATOM 4244 C C . GLU B 1 185 ? 1.353 -22.516 10.586 1 82.69 185 GLU B C 1
ATOM 4246 O O . GLU B 1 185 ? 1.244 -23.359 9.695 1 82.69 185 GLU B O 1
ATOM 4251 N N . GLN B 1 186 ? 0.601 -22.469 11.57 1 84.88 186 GLN B N 1
ATOM 4252 C CA . GLN B 1 186 ? -0.465 -23.453 11.758 1 84.88 186 GLN B CA 1
ATOM 4253 C C . GLN B 1 186 ? -1.501 -23.344 10.641 1 84.88 186 GLN B C 1
ATOM 4255 O O . GLN B 1 186 ? -1.956 -24.375 10.117 1 84.88 186 GLN B O 1
ATOM 4260 N N . VAL B 1 187 ? -1.809 -22.156 10.289 1 86.56 187 VAL B N 1
ATOM 4261 C CA . VAL B 1 187 ? -2.797 -21.906 9.242 1 86.56 187 VAL B CA 1
ATOM 4262 C C . VAL B 1 187 ? -2.234 -22.344 7.891 1 86.56 187 VAL B C 1
ATOM 4264 O O . VAL B 1 187 ? -2.938 -22.969 7.09 1 86.56 187 VAL B O 1
ATOM 4267 N N . THR B 1 188 ? -0.999 -22.094 7.762 1 87.25 188 THR B N 1
ATOM 4268 C CA . THR B 1 188 ? -0.34 -22.5 6.52 1 87.25 188 THR B CA 1
ATOM 4269 C C . THR B 1 188 ? -0.284 -24.016 6.402 1 87.25 188 THR B C 1
ATOM 4271 O O . THR B 1 188 ? -0.567 -24.578 5.34 1 87.25 188 THR B O 1
ATOM 4274 N N . ASP B 1 189 ? 0.036 -24.688 7.434 1 88.5 189 ASP B N 1
ATOM 4275 C CA . ASP B 1 189 ? 0.243 -26.125 7.445 1 88.5 189 ASP B CA 1
ATOM 4276 C C . ASP B 1 189 ? -1.04 -26.875 7.078 1 88.5 189 ASP B C 1
ATOM 4278 O O . ASP B 1 189 ? -1.018 -27.781 6.25 1 88.5 189 ASP B O 1
ATOM 4282 N N . TYR B 1 190 ? -2.09 -26.531 7.711 1 92 190 TYR B N 1
ATOM 4283 C CA . TYR B 1 190 ? -3.297 -27.312 7.43 1 92 190 TYR B CA 1
ATOM 4284 C C . TYR B 1 190 ? -3.746 -27.109 5.988 1 92 190 TYR B C 1
ATOM 4286 O O . TYR B 1 190 ? -4.277 -28.031 5.363 1 92 190 TYR B O 1
ATOM 4294 N N . PHE B 1 191 ? -3.611 -25.906 5.5 1 92.75 191 PHE B N 1
ATOM 4295 C CA . PHE B 1 191 ? -4.043 -25.641 4.133 1 92.75 191 PHE B CA 1
ATOM 4296 C C . PHE B 1 191 ? -3.127 -26.328 3.131 1 92.75 191 PHE B C 1
ATOM 4298 O O . PHE B 1 191 ? -3.584 -26.812 2.094 1 92.75 191 PHE B O 1
ATOM 4305 N N . GLN B 1 192 ? -1.874 -26.391 3.471 1 90.44 192 GLN B N 1
ATOM 4306 C CA . GLN B 1 192 ? -0.946 -27.156 2.648 1 90.44 192 GLN B CA 1
ATOM 4307 C C . GLN B 1 192 ? -1.335 -28.641 2.613 1 90.44 192 GLN B C 1
ATOM 4309 O O . GLN B 1 192 ? -1.271 -29.281 1.562 1 90.44 192 GLN B O 1
ATOM 4314 N N . LYS B 1 193 ? -1.629 -29.109 3.719 1 90.94 193 LYS B N 1
ATOM 4315 C CA . LYS B 1 193 ? -2.092 -30.5 3.803 1 90.94 193 LYS B CA 1
ATOM 4316 C C . LYS B 1 193 ? -3.387 -30.688 3.02 1 90.94 193 LYS B C 1
ATOM 4318 O O . LYS B 1 193 ? -3.574 -31.719 2.367 1 90.94 193 LYS B O 1
ATOM 4323 N N . PHE B 1 194 ? -4.238 -29.734 3.119 1 94.44 194 PHE B N 1
ATOM 4324 C CA . PHE B 1 194 ? -5.492 -29.781 2.379 1 94.44 194 PHE B CA 1
ATOM 4325 C C . PHE B 1 194 ? -5.234 -29.844 0.879 1 94.44 194 PHE B C 1
ATOM 4327 O O . PHE B 1 194 ? -5.781 -30.703 0.186 1 94.44 194 PHE B O 1
ATOM 4334 N N . ILE B 1 195 ? -4.414 -28.938 0.428 1 94.19 195 ILE B N 1
ATOM 4335 C CA . ILE B 1 195 ? -4.094 -28.922 -0.995 1 94.19 195 ILE B CA 1
ATOM 4336 C C . ILE B 1 195 ? -3.207 -30.109 -1.347 1 94.19 195 ILE B C 1
ATOM 4338 O O . ILE B 1 195 ? -3.338 -30.688 -2.426 1 94.19 195 ILE B O 1
ATOM 4342 N N . GLY B 1 196 ? -2.395 -30.484 -0.398 1 92 196 GLY B N 1
ATOM 4343 C CA . GLY B 1 196 ? -1.409 -31.516 -0.658 1 92 196 GLY B CA 1
ATOM 4344 C C . GLY B 1 196 ? -0.215 -31.016 -1.45 1 92 196 GLY B C 1
ATOM 4345 O O . GLY B 1 196 ? 0.187 -31.641 -2.436 1 92 196 GLY B O 1
ATOM 4346 N N . CYS B 1 197 ? 0.299 -29.891 -1.075 1 87 197 CYS B N 1
ATOM 4347 C CA . CYS B 1 197 ? 1.396 -29.297 -1.841 1 87 197 CYS B CA 1
ATOM 4348 C C . CYS B 1 197 ? 2.607 -29.047 -0.95 1 87 197 CYS B C 1
ATOM 4350 O O . CYS B 1 197 ? 2.469 -28.906 0.265 1 87 197 CYS B O 1
ATOM 4352 N N . GLU B 1 198 ? 3.727 -29.156 -1.518 1 76.12 198 GLU B N 1
ATOM 4353 C CA . GLU B 1 198 ? 4.992 -28.75 -0.907 1 76.12 198 GLU B CA 1
ATOM 4354 C C . GLU B 1 198 ? 5.527 -27.469 -1.533 1 76.12 198 GLU B C 1
ATOM 4356 O O . GLU B 1 198 ? 5.5 -27.312 -2.756 1 76.12 198 GLU B O 1
ATOM 4361 N N . VAL B 1 199 ? 5.645 -26.531 -0.578 1 70.12 199 VAL B N 1
ATOM 4362 C CA . VAL B 1 199 ? 6.09 -25.234 -1.076 1 70.12 199 VAL B CA 1
ATOM 4363 C C . VAL B 1 199 ? 7.559 -25.016 -0.715 1 70.12 199 VAL B C 1
ATOM 4365 O O . VAL B 1 199 ? 8.016 -25.453 0.339 1 70.12 199 VAL B O 1
ATOM 4368 N N . ASP B 1 200 ? 8.336 -24.625 -1.729 1 65.06 200 ASP B N 1
ATOM 4369 C CA . ASP B 1 200 ? 9.727 -24.266 -1.511 1 65.06 200 ASP B CA 1
ATOM 4370 C C . ASP B 1 200 ? 9.883 -22.75 -1.31 1 65.06 200 ASP B C 1
ATOM 4372 O O . ASP B 1 200 ? 9.805 -21.984 -2.268 1 65.06 200 ASP B O 1
ATOM 4376 N N . LYS B 1 201 ? 10.039 -22.281 -0.126 1 64.94 201 LYS B N 1
ATOM 4377 C CA . LYS B 1 201 ? 10.125 -20.875 0.276 1 64.94 201 LYS B CA 1
ATOM 4378 C C . LYS B 1 201 ? 11.32 -20.188 -0.39 1 64.94 201 LYS B C 1
ATOM 4380 O O . LYS B 1 201 ? 11.297 -18.984 -0.618 1 64.94 201 LYS B O 1
ATOM 4385 N N . GLN B 1 202 ? 12.352 -20.859 -0.695 1 71.38 202 GLN B N 1
ATOM 4386 C CA . GLN B 1 202 ? 13.586 -20.281 -1.196 1 71.38 202 GLN B CA 1
ATOM 4387 C C . GLN B 1 202 ? 13.719 -20.469 -2.703 1 71.38 202 GLN B C 1
ATOM 4389 O O . GLN B 1 202 ? 14.688 -20.016 -3.311 1 71.38 202 GLN B O 1
ATOM 4394 N N . ALA B 1 203 ? 12.688 -20.906 -3.295 1 74.69 203 ALA B N 1
ATOM 4395 C CA . ALA B 1 203 ? 12.781 -21.312 -4.695 1 74.69 203 ALA B CA 1
ATOM 4396 C C . ALA B 1 203 ? 12.992 -20.109 -5.602 1 74.69 203 ALA B C 1
ATOM 4398 O O . ALA B 1 203 ? 13.805 -20.156 -6.531 1 74.69 203 ALA B O 1
ATOM 4399 N N . ALA B 1 204 ? 12.352 -19.016 -5.273 1 79.69 204 ALA B N 1
ATOM 4400 C CA . ALA B 1 204 ? 12.414 -17.875 -6.168 1 79.69 204 ALA B CA 1
ATOM 4401 C C . ALA B 1 204 ? 13.828 -17.297 -6.234 1 79.69 204 ALA B C 1
ATOM 4403 O O . ALA B 1 204 ? 14.367 -17.078 -7.32 1 79.69 204 ALA B O 1
ATOM 4404 N N . ASN B 1 205 ? 14.391 -17.109 -5.129 1 82.56 205 ASN B N 1
ATOM 4405 C CA . ASN B 1 205 ? 15.742 -16.562 -5.078 1 82.56 205 ASN B CA 1
ATOM 4406 C C . ASN B 1 205 ? 16.75 -17.531 -5.723 1 82.56 205 ASN B C 1
ATOM 4408 O O . ASN B 1 205 ? 17.547 -17.109 -6.566 1 82.56 205 ASN B O 1
ATOM 4412 N N . GLU B 1 206 ? 16.609 -18.734 -5.363 1 82.31 206 GLU B N 1
ATOM 4413 C CA . GLU B 1 206 ? 17.562 -19.734 -5.848 1 82.31 206 GLU B CA 1
ATOM 4414 C C . GLU B 1 206 ? 17.438 -19.922 -7.355 1 82.31 206 GLU B C 1
ATOM 4416 O O . GLU B 1 206 ? 18.453 -19.969 -8.062 1 82.31 206 GLU B O 1
ATOM 4421 N N . GLU B 1 207 ? 16.266 -19.969 -7.797 1 85.38 207 GLU B N 1
ATOM 4422 C CA . GLU B 1 207 ? 16.062 -20.234 -9.219 1 85.38 207 GLU B CA 1
ATOM 4423 C C . GLU B 1 207 ? 16.484 -19.031 -10.07 1 85.38 207 GLU B C 1
ATOM 4425 O O . GLU B 1 207 ? 17.047 -19.203 -11.148 1 85.38 207 GLU B O 1
ATOM 4430 N N . THR B 1 208 ? 16.219 -17.891 -9.555 1 90.81 208 THR B N 1
ATOM 4431 C CA . THR B 1 208 ? 16.641 -16.703 -10.297 1 90.81 208 THR B CA 1
ATOM 4432 C C . THR B 1 208 ? 18.156 -16.609 -10.359 1 90.81 208 THR B C 1
ATOM 4434 O O . THR B 1 208 ? 18.719 -16.297 -11.414 1 90.81 208 THR B O 1
ATOM 4437 N N . LYS B 1 209 ? 18.766 -16.938 -9.32 1 89.25 209 LYS B N 1
ATOM 4438 C CA . LYS B 1 209 ? 20.219 -16.922 -9.273 1 89.25 209 LYS B CA 1
ATOM 4439 C C . LYS B 1 209 ? 20.812 -17.984 -10.211 1 89.25 209 LYS B C 1
ATOM 4441 O O . LYS B 1 209 ? 21.766 -17.703 -10.93 1 89.25 209 LYS B O 1
ATOM 4446 N N . LYS B 1 210 ? 20.219 -19.125 -10.148 1 90.75 210 LYS B N 1
ATOM 4447 C CA . LYS B 1 210 ? 20.703 -20.203 -11 1 90.75 210 LYS B CA 1
ATOM 4448 C C . LYS B 1 210 ? 20.516 -19.859 -12.477 1 90.75 210 LYS B C 1
ATOM 4450 O O . LYS B 1 210 ? 21.359 -20.219 -13.305 1 90.75 210 LYS B O 1
ATOM 4455 N N . LEU B 1 211 ? 19.469 -19.219 -12.734 1 94.38 211 LEU B N 1
ATOM 4456 C CA . LEU B 1 211 ? 19.234 -18.797 -14.109 1 94.38 211 LEU B CA 1
ATOM 4457 C C . LEU B 1 211 ? 20.312 -17.797 -14.562 1 94.38 211 LEU B C 1
ATOM 4459 O O . LEU B 1 211 ? 20.828 -17.906 -15.672 1 94.38 211 LEU B O 1
ATOM 4463 N N . LYS B 1 212 ? 20.578 -16.906 -13.742 1 93.81 212 LYS B N 1
ATOM 4464 C CA . LYS B 1 212 ? 21.641 -15.938 -14.023 1 93.81 212 LYS B CA 1
ATOM 4465 C C . LYS B 1 212 ? 22.969 -16.641 -14.312 1 93.81 212 LYS B C 1
ATOM 4467 O O . LYS B 1 212 ? 23.625 -16.344 -15.312 1 93.81 212 LYS B O 1
ATOM 4472 N N . GLU B 1 213 ? 23.312 -17.516 -13.516 1 91.56 213 GLU B N 1
ATOM 4473 C CA . GLU B 1 213 ? 24.562 -18.266 -13.648 1 91.56 213 GLU B CA 1
ATOM 4474 C C . GLU B 1 213 ? 24.578 -19.094 -14.938 1 91.56 213 GLU B C 1
ATOM 4476 O O . GLU B 1 213 ? 25.594 -19.172 -15.609 1 91.56 213 GLU B O 1
ATOM 4481 N N . ALA B 1 214 ? 23.484 -19.672 -15.172 1 94.31 214 ALA B N 1
ATOM 4482 C CA . ALA B 1 214 ? 23.375 -20.516 -16.375 1 94.31 214 ALA B CA 1
ATOM 4483 C C . ALA B 1 214 ? 23.578 -19.672 -17.625 1 94.31 214 ALA B C 1
ATOM 4485 O O . ALA B 1 214 ? 24.312 -20.094 -18.531 1 94.31 214 ALA B O 1
ATOM 4486 N N . ILE B 1 215 ? 22.969 -18.531 -17.656 1 95.38 215 ILE B N 1
ATOM 4487 C CA . ILE B 1 215 ? 23.094 -17.656 -18.828 1 95.38 215 ILE B CA 1
ATOM 4488 C C . ILE B 1 215 ? 24.531 -17.172 -18.969 1 95.38 215 ILE B C 1
ATOM 4490 O O . ILE B 1 215 ? 25.109 -17.234 -20.047 1 95.38 215 ILE B O 1
ATOM 4494 N N . GLU B 1 216 ? 25.078 -16.797 -17.906 1 90.81 216 GLU B N 1
ATOM 4495 C CA . GLU B 1 216 ? 26.453 -16.281 -17.906 1 90.81 216 GLU B CA 1
ATOM 4496 C C . GLU B 1 216 ? 27.438 -17.375 -18.297 1 90.81 216 GLU B C 1
ATOM 4498 O O . GLU B 1 216 ? 28.297 -17.172 -19.156 1 90.81 216 GLU B O 1
ATOM 4503 N N . SER B 1 217 ? 27.344 -18.547 -17.672 1 92.62 217 SER B N 1
ATOM 4504 C CA . SER B 1 217 ? 28.281 -19.641 -17.922 1 92.62 217 SER B CA 1
ATOM 4505 C C . SER B 1 217 ? 28.109 -20.203 -19.328 1 92.62 217 SER B C 1
ATOM 4507 O O . SER B 1 217 ? 29.094 -20.594 -19.969 1 92.62 217 SER B O 1
ATOM 4509 N N . PHE B 1 218 ? 26.859 -20.266 -19.75 1 95.06 218 PHE B N 1
ATOM 4510 C CA . PHE B 1 218 ? 26.641 -20.75 -21.109 1 95.06 218 PHE B CA 1
ATOM 4511 C C . PHE B 1 218 ? 27.297 -19.812 -22.125 1 95.06 218 PHE B C 1
ATOM 4513 O O . PHE B 1 218 ? 27.938 -20.281 -23.078 1 95.06 218 PHE B O 1
ATOM 4520 N N . ALA B 1 219 ? 27.172 -18.578 -21.953 1 93.56 219 ALA B N 1
ATOM 4521 C CA . ALA B 1 219 ? 27.75 -17.594 -22.859 1 93.56 219 ALA B CA 1
ATOM 4522 C C . ALA B 1 219 ? 29.266 -17.609 -22.781 1 93.56 219 ALA B C 1
ATOM 4524 O O . ALA B 1 219 ? 29.938 -17.672 -23.828 1 93.56 219 ALA B O 1
ATOM 4525 N N . THR B 1 220 ? 29.859 -17.656 -21.672 1 91.12 220 THR B N 1
ATOM 4526 C CA . THR B 1 220 ? 31.297 -17.5 -21.5 1 91.12 220 THR B CA 1
ATOM 4527 C C . THR B 1 220 ? 32 -18.844 -21.672 1 91.12 220 THR B C 1
ATOM 4529 O O . THR B 1 220 ? 33.094 -18.906 -22.25 1 91.12 220 THR B O 1
ATOM 4532 N N . GLU B 1 221 ? 31.469 -19.875 -21.188 1 91.31 221 GLU B N 1
ATOM 4533 C CA . GLU B 1 221 ? 32.156 -21.156 -21.156 1 91.31 221 GLU B CA 1
ATOM 4534 C C . GLU B 1 221 ? 31.797 -22 -22.375 1 91.31 221 GLU B C 1
ATOM 4536 O O . GLU B 1 221 ? 32.688 -22.641 -22.969 1 91.31 221 GLU B O 1
ATOM 4541 N N . LYS B 1 222 ? 30.594 -22.047 -22.672 1 91.75 222 LYS B N 1
ATOM 4542 C CA . LYS B 1 222 ? 30.172 -22.906 -23.781 1 91.75 222 LYS B CA 1
ATOM 4543 C C . LYS B 1 222 ? 30.344 -22.203 -25.125 1 91.75 222 LYS B C 1
ATOM 4545 O O . LYS B 1 222 ? 30.875 -22.781 -26.062 1 91.75 222 LYS B O 1
ATOM 4550 N N . LEU B 1 223 ? 29.844 -20.969 -25.156 1 93.94 223 LEU B N 1
ATOM 4551 C CA . LEU B 1 223 ? 29.922 -20.234 -26.422 1 93.94 223 LEU B CA 1
ATOM 4552 C C . LEU B 1 223 ? 31.219 -19.438 -26.516 1 93.94 223 LEU B C 1
ATOM 4554 O O . LEU B 1 223 ? 31.531 -18.875 -27.562 1 93.94 223 LEU B O 1
ATOM 4558 N N . LYS B 1 224 ? 31.984 -19.391 -25.453 1 93.25 224 LYS B N 1
ATOM 4559 C CA . LYS B 1 224 ? 33.281 -18.75 -25.391 1 93.25 224 LYS B CA 1
ATOM 4560 C C . LYS B 1 224 ? 33.188 -17.281 -25.797 1 93.25 224 LYS B C 1
ATOM 4562 O O . LYS B 1 224 ? 34.031 -16.781 -26.578 1 93.25 224 LYS B O 1
ATOM 4567 N N . LEU B 1 225 ? 32.188 -16.688 -25.344 1 91.62 225 LEU B N 1
ATOM 4568 C CA . LEU B 1 225 ? 31.969 -15.258 -25.594 1 91.62 225 LEU B CA 1
ATOM 4569 C C . LEU B 1 225 ? 32.562 -14.422 -24.469 1 91.62 225 LEU B C 1
ATOM 4571 O O . LEU B 1 225 ? 32.906 -14.945 -23.422 1 91.62 225 LEU B O 1
ATOM 4575 N N . SER B 1 226 ? 32.688 -13.133 -24.734 1 85.75 226 SER B N 1
ATOM 4576 C CA . SER B 1 226 ? 33.219 -12.211 -23.734 1 85.75 226 SER B CA 1
ATOM 4577 C C . SER B 1 226 ? 32.188 -11.961 -22.625 1 85.75 226 SER B C 1
ATOM 4579 O O . SER B 1 226 ? 31 -12.273 -22.781 1 85.75 226 SER B O 1
ATOM 4581 N N . GLN B 1 227 ? 32.656 -11.367 -21.562 1 82.12 227 GLN B N 1
ATOM 4582 C CA . GLN B 1 227 ? 31.781 -11.008 -20.453 1 82.12 227 GLN B CA 1
ATOM 4583 C C . GLN B 1 227 ? 30.766 -9.961 -20.891 1 82.12 227 GLN B C 1
ATOM 4585 O O . GLN B 1 227 ? 29.609 -9.992 -20.453 1 82.12 227 GLN B O 1
ATOM 4590 N N . THR B 1 228 ? 31.219 -9.062 -21.641 1 79.75 228 THR B N 1
ATOM 4591 C CA . THR B 1 228 ? 30.328 -8.023 -22.141 1 79.75 228 THR B CA 1
ATOM 4592 C C . THR B 1 228 ? 29.172 -8.641 -22.922 1 79.75 228 THR B C 1
ATOM 4594 O O . THR B 1 228 ? 28.016 -8.203 -22.781 1 79.75 228 THR B O 1
ATOM 4597 N N . ALA B 1 229 ? 29.531 -9.578 -23.688 1 86.19 229 ALA B N 1
ATOM 4598 C CA . ALA B 1 229 ? 28.5 -10.281 -24.438 1 86.19 229 ALA B CA 1
ATOM 4599 C C . ALA B 1 229 ? 27.547 -11.016 -23.5 1 86.19 229 ALA B C 1
ATOM 4601 O O . ALA B 1 229 ? 26.328 -11.039 -23.734 1 86.19 229 ALA B O 1
ATOM 4602 N N . ALA B 1 230 ? 28.109 -11.641 -22.516 1 89.5 230 ALA B N 1
ATOM 4603 C CA . ALA B 1 230 ? 27.297 -12.328 -21.516 1 89.5 230 ALA B CA 1
ATOM 4604 C C . ALA B 1 230 ? 26.328 -11.359 -20.844 1 89.5 230 ALA B C 1
ATOM 4606 O O . ALA B 1 230 ? 25.172 -11.695 -20.594 1 89.5 230 ALA B O 1
ATOM 4607 N N . ASP B 1 231 ? 26.781 -10.188 -20.609 1 86.5 231 ASP B N 1
ATOM 4608 C CA . ASP B 1 231 ? 25.969 -9.156 -19.969 1 86.5 231 ASP B CA 1
ATOM 4609 C C . ASP B 1 231 ? 24.812 -8.742 -20.891 1 86.5 231 ASP B C 1
ATOM 4611 O O . ASP B 1 231 ? 23.719 -8.43 -20.406 1 86.5 231 ASP B O 1
ATOM 4615 N N . ASP B 1 232 ? 25.094 -8.695 -22.078 1 88.81 232 ASP B N 1
ATOM 4616 C CA . ASP B 1 232 ? 24.031 -8.359 -23.031 1 88.81 232 ASP B CA 1
ATOM 4617 C C . ASP B 1 232 ? 22.922 -9.406 -23.016 1 88.81 232 ASP B C 1
ATOM 4619 O O . ASP B 1 232 ? 21.75 -9.07 -23.109 1 88.81 232 ASP B O 1
ATOM 4623 N N . TYR B 1 233 ? 23.344 -10.672 -22.938 1 93.69 233 TYR B N 1
ATOM 4624 C CA . TYR B 1 233 ? 22.344 -11.742 -22.859 1 93.69 233 TYR B CA 1
ATOM 4625 C C . TYR B 1 233 ? 21.547 -11.648 -21.578 1 93.69 233 TYR B C 1
ATOM 4627 O O . TYR B 1 233 ? 20.328 -11.891 -21.578 1 93.69 233 TYR B O 1
ATOM 4635 N N . LEU B 1 234 ? 22.234 -11.289 -20.516 1 94.25 234 LEU B N 1
ATOM 4636 C CA . LEU B 1 234 ? 21.547 -11.125 -19.25 1 94.25 234 LEU B CA 1
ATOM 4637 C C . LEU B 1 234 ? 20.547 -9.984 -19.312 1 94.25 234 LEU B C 1
ATOM 4639 O O . LEU B 1 234 ? 19.438 -10.102 -18.781 1 94.25 234 LEU B O 1
ATOM 4643 N N . ALA B 1 235 ? 20.922 -8.922 -19.969 1 90.69 235 ALA B N 1
ATOM 4644 C CA . ALA B 1 235 ? 20.016 -7.789 -20.125 1 90.69 235 ALA B CA 1
ATOM 4645 C C . ALA B 1 235 ? 18.797 -8.188 -20.938 1 90.69 235 ALA B C 1
ATOM 4647 O O . ALA B 1 235 ? 17.672 -7.762 -20.641 1 90.69 235 ALA B O 1
ATOM 4648 N N . LEU B 1 236 ? 19.016 -8.984 -21.906 1 93.75 236 LEU B N 1
ATOM 4649 C CA . LEU B 1 236 ? 17.922 -9.484 -22.719 1 93.75 236 LEU B CA 1
ATOM 4650 C C . LEU B 1 236 ? 16.984 -10.359 -21.906 1 93.75 236 LEU B C 1
ATOM 4652 O O . LEU B 1 236 ? 15.758 -10.25 -22.016 1 93.75 236 LEU B O 1
ATOM 4656 N N . ALA B 1 237 ? 17.594 -11.211 -21.156 1 96.19 237 ALA B N 1
ATOM 4657 C CA . ALA B 1 237 ? 16.797 -12.078 -20.297 1 96.19 237 ALA B CA 1
ATOM 4658 C C . ALA B 1 237 ? 15.977 -11.258 -19.297 1 96.19 237 ALA B C 1
ATOM 4660 O O . ALA B 1 237 ? 14.797 -11.531 -19.094 1 96.19 237 ALA B O 1
ATOM 4661 N N . HIS B 1 238 ? 16.625 -10.305 -18.75 1 94.81 238 HIS B N 1
ATOM 4662 C CA . HIS B 1 238 ? 15.938 -9.43 -17.797 1 94.81 238 HIS B CA 1
ATOM 4663 C C . HIS B 1 238 ? 14.703 -8.797 -18.422 1 94.81 238 HIS B C 1
ATOM 4665 O O . HIS B 1 238 ? 13.617 -8.828 -17.844 1 94.81 238 HIS B O 1
ATOM 4671 N N . SER B 1 239 ? 14.867 -8.188 -19.547 1 93.88 239 SER B N 1
ATOM 4672 C CA . SER B 1 239 ? 13.773 -7.512 -20.234 1 93.88 239 SER B CA 1
ATOM 4673 C C . SER B 1 239 ? 12.617 -8.469 -20.516 1 93.88 239 SER B C 1
ATOM 4675 O O . SER B 1 239 ? 11.461 -8.125 -20.281 1 93.88 239 SER B O 1
ATOM 4677 N N . TYR B 1 240 ? 12.93 -9.633 -20.984 1 94.94 240 TYR B N 1
ATOM 4678 C CA . TYR B 1 240 ? 11.914 -10.625 -21.312 1 94.94 240 TYR B CA 1
ATOM 4679 C C . TYR B 1 240 ? 11.164 -11.062 -20.062 1 94.94 240 TYR B C 1
ATOM 4681 O O . TYR B 1 240 ? 9.93 -11.102 -20.047 1 94.94 240 TYR B O 1
ATOM 4689 N N . ILE B 1 241 ? 11.898 -11.367 -19.062 1 94.62 241 ILE B N 1
ATOM 4690 C CA . ILE B 1 241 ? 11.32 -11.883 -17.828 1 94.62 241 ILE B CA 1
ATOM 4691 C C . ILE B 1 241 ? 10.461 -10.805 -17.172 1 94.62 241 ILE B C 1
ATOM 4693 O O . ILE B 1 241 ? 9.359 -11.086 -16.688 1 94.62 241 ILE B O 1
ATOM 4697 N N . ASN B 1 242 ? 10.977 -9.641 -17.203 1 91.31 242 ASN B N 1
ATOM 4698 C CA . ASN B 1 242 ? 10.211 -8.531 -16.656 1 91.31 242 ASN B CA 1
ATOM 4699 C C . ASN B 1 242 ? 8.891 -8.328 -17.391 1 91.31 242 ASN B C 1
ATOM 4701 O O . ASN B 1 242 ? 7.871 -8.008 -16.781 1 91.31 242 ASN B O 1
ATOM 4705 N N . ASP B 1 243 ? 8.906 -8.43 -18.625 1 90.38 243 ASP B N 1
ATOM 4706 C CA . ASP B 1 243 ? 7.695 -8.336 -19.438 1 90.38 243 ASP B CA 1
ATOM 4707 C C . ASP B 1 243 ? 6.699 -9.43 -19.062 1 90.38 243 ASP B C 1
ATOM 4709 O O . ASP B 1 243 ? 5.492 -9.172 -18.984 1 90.38 243 ASP B O 1
ATOM 4713 N N . CYS B 1 244 ? 7.215 -10.625 -18.891 1 86.88 244 CYS B N 1
ATOM 4714 C CA . CYS B 1 244 ? 6.363 -11.734 -18.484 1 86.88 244 CYS B CA 1
ATOM 4715 C C . CYS B 1 244 ? 5.684 -11.43 -17.156 1 86.88 244 CYS B C 1
ATOM 4717 O O . CYS B 1 244 ? 4.469 -11.594 -17.016 1 86.88 244 CYS B O 1
ATOM 4719 N N . ILE B 1 245 ? 6.41 -10.945 -16.234 1 84 245 ILE B N 1
ATOM 4720 C CA . ILE B 1 245 ? 5.926 -10.68 -14.891 1 84 245 ILE B CA 1
ATOM 4721 C C . ILE B 1 245 ? 4.875 -9.57 -14.93 1 84 245 ILE B C 1
ATOM 4723 O O . ILE B 1 245 ? 3.812 -9.695 -14.312 1 84 245 ILE B O 1
ATOM 4727 N N . THR B 1 246 ? 5.168 -8.523 -15.648 1 80.75 246 THR B N 1
ATOM 4728 C CA . THR B 1 246 ? 4.277 -7.375 -15.742 1 80.75 246 THR B CA 1
ATOM 4729 C C . THR B 1 246 ? 2.939 -7.777 -16.359 1 80.75 246 THR B C 1
ATOM 4731 O O . THR B 1 246 ? 1.896 -7.23 -15.992 1 80.75 246 THR B O 1
ATOM 4734 N N . LYS B 1 247 ? 2.965 -8.75 -17.219 1 76.56 247 LYS B N 1
ATOM 4735 C CA . LYS B 1 247 ? 1.761 -9.219 -17.891 1 76.56 247 LYS B CA 1
ATOM 4736 C C . LYS B 1 247 ? 1.08 -10.328 -17.094 1 76.56 247 LYS B C 1
ATOM 4738 O O . LYS B 1 247 ? -0.012 -10.773 -17.453 1 76.56 247 LYS B O 1
ATOM 4743 N N . GLY B 1 248 ? 1.767 -10.797 -16.141 1 72.75 248 GLY B N 1
ATOM 4744 C CA . GLY B 1 248 ? 1.212 -11.867 -15.336 1 72.75 248 GLY B CA 1
ATOM 4745 C C . GLY B 1 248 ? 1.438 -13.25 -15.93 1 72.75 248 GLY B C 1
ATOM 4746 O O . GLY B 1 248 ? 0.747 -14.203 -15.57 1 72.75 248 GLY B O 1
ATOM 4747 N N . ASP B 1 249 ? 2.363 -13.359 -16.828 1 75.69 249 ASP B N 1
ATOM 4748 C CA . ASP B 1 249 ? 2.662 -14.625 -17.469 1 75.69 249 ASP B CA 1
ATOM 4749 C C . ASP B 1 249 ? 3.707 -15.414 -16.688 1 75.69 249 ASP B C 1
ATOM 4751 O O . ASP B 1 249 ? 4.512 -14.836 -15.961 1 75.69 249 ASP B O 1
ATOM 4755 N N . ASP B 1 250 ? 3.592 -16.703 -16.891 1 77.38 250 ASP B N 1
ATOM 4756 C CA . ASP B 1 250 ? 4.633 -17.547 -16.297 1 77.38 250 ASP B CA 1
ATOM 4757 C C . ASP B 1 250 ? 5.949 -17.391 -17.062 1 77.38 250 ASP B C 1
ATOM 4759 O O . ASP B 1 250 ? 5.945 -17.156 -18.281 1 77.38 250 ASP B O 1
ATOM 4763 N N . VAL B 1 251 ? 7.035 -17.469 -16.375 1 87.69 251 VAL B N 1
ATOM 4764 C CA . VAL B 1 251 ? 8.359 -17.5 -16.984 1 87.69 251 VAL B CA 1
ATOM 4765 C C . VAL B 1 251 ? 8.797 -18.953 -17.203 1 87.69 251 VAL B C 1
ATOM 4767 O O . VAL B 1 251 ? 9.055 -19.688 -16.25 1 87.69 251 VAL B O 1
ATOM 4770 N N . VAL B 1 252 ? 8.781 -19.359 -18.438 1 84.31 252 VAL B N 1
ATOM 4771 C CA . VAL B 1 252 ? 9.102 -20.75 -18.797 1 84.31 252 VAL B CA 1
ATOM 4772 C C . VAL B 1 252 ? 10.523 -20.812 -19.344 1 84.31 252 VAL B C 1
ATOM 4774 O O . VAL B 1 252 ? 10.898 -20.031 -20.203 1 84.31 252 VAL B O 1
ATOM 4777 N N . LEU B 1 253 ? 11.289 -21.781 -18.844 1 90.31 253 LEU B N 1
ATOM 4778 C CA . LEU B 1 253 ? 12.703 -21.875 -19.219 1 90.31 253 LEU B CA 1
ATOM 4779 C C . LEU B 1 253 ? 12.859 -22.016 -20.719 1 90.31 253 LEU B C 1
ATOM 4781 O O . LEU B 1 253 ? 13.742 -21.375 -21.312 1 90.31 253 LEU B O 1
ATOM 4785 N N . SER B 1 254 ? 12.047 -22.812 -21.359 1 89.12 254 SER B N 1
ATOM 4786 C CA . SER B 1 254 ? 12.148 -23.016 -22.797 1 89.12 254 SER B CA 1
ATOM 4787 C C . SER B 1 254 ? 11.938 -21.703 -23.547 1 89.12 254 SER B C 1
ATOM 4789 O O . SER B 1 254 ? 12.609 -21.438 -24.547 1 89.12 254 SER B O 1
ATOM 4791 N N . ASN B 1 255 ? 11.031 -20.891 -23.062 1 93.06 255 ASN B N 1
ATOM 4792 C CA . ASN B 1 255 ? 10.773 -19.609 -23.688 1 93.06 255 ASN B CA 1
ATOM 4793 C C . ASN B 1 255 ? 11.938 -18.641 -23.484 1 93.06 255 ASN B C 1
ATOM 4795 O O . ASN B 1 255 ? 12.297 -17.875 -24.391 1 93.06 255 ASN B O 1
ATOM 4799 N N . VAL B 1 256 ? 12.469 -18.703 -22.281 1 95 256 VAL B N 1
ATOM 4800 C CA . VAL B 1 256 ? 13.641 -17.875 -22 1 95 256 VAL B CA 1
ATOM 4801 C C . VAL B 1 256 ? 14.781 -18.281 -22.922 1 95 256 VAL B C 1
ATOM 4803 O O . VAL B 1 256 ? 15.469 -17.406 -23.484 1 95 256 VAL B O 1
ATOM 4806 N N . ALA B 1 257 ? 14.93 -19.547 -23.078 1 94.06 257 ALA B N 1
ATOM 4807 C CA . ALA B 1 257 ? 15.984 -20.062 -23.938 1 94.06 257 ALA B CA 1
ATOM 4808 C C . ALA B 1 257 ? 15.812 -19.562 -25.375 1 94.06 257 ALA B C 1
ATOM 4810 O O . ALA B 1 257 ? 16.781 -19.125 -26 1 94.06 257 ALA B O 1
ATOM 4811 N N . LYS B 1 258 ? 14.641 -19.594 -25.859 1 95 258 LYS B N 1
ATOM 4812 C CA . LYS B 1 258 ? 14.352 -19.188 -27.234 1 95 258 LYS B CA 1
ATOM 4813 C C . LYS B 1 258 ? 14.57 -17.688 -27.406 1 95 258 LYS B C 1
ATOM 4815 O O . LYS B 1 258 ? 15.023 -17.234 -28.469 1 95 258 LYS B O 1
ATOM 4820 N N . HIS B 1 259 ? 14.266 -16.969 -26.422 1 95.25 259 HIS B N 1
ATOM 4821 C CA . HIS B 1 259 ? 14.344 -15.516 -26.516 1 95.25 259 HIS B CA 1
ATOM 4822 C C . HIS B 1 259 ? 15.781 -15.031 -26.344 1 95.25 259 HIS B C 1
ATOM 4824 O O . HIS B 1 259 ? 16.203 -14.078 -27 1 95.25 259 HIS B O 1
ATOM 4830 N N . VAL B 1 260 ? 16.5 -15.594 -25.469 1 95.62 260 VAL B N 1
ATOM 4831 C CA . VAL B 1 260 ? 17.828 -15.125 -25.094 1 95.62 260 VAL B CA 1
ATOM 4832 C C . VAL B 1 260 ? 18.875 -15.719 -26.047 1 95.62 260 VAL B C 1
ATOM 4834 O O . VAL B 1 260 ? 19.797 -15.023 -26.469 1 95.62 260 VAL B O 1
ATOM 4837 N N . PHE B 1 261 ? 18.734 -17.031 -26.328 1 94.88 261 PHE B N 1
ATOM 4838 C CA . PHE B 1 261 ? 19.641 -17.734 -27.234 1 94.88 261 PHE B CA 1
ATOM 4839 C C . PHE B 1 261 ? 18.875 -18.359 -28.391 1 94.88 261 PHE B C 1
ATOM 4841 O O . PHE B 1 261 ? 18.812 -19.578 -28.5 1 94.88 261 PHE B O 1
ATOM 4848 N N . PRO B 1 262 ? 18.438 -17.641 -29.344 1 93.94 262 PRO B N 1
ATOM 4849 C CA . PRO B 1 262 ? 17.609 -18.203 -30.406 1 93.94 262 PRO B CA 1
ATOM 4850 C C . PRO B 1 262 ? 18.328 -19.266 -31.219 1 93.94 262 PRO B C 1
ATOM 4852 O O . PRO B 1 262 ? 17.703 -20.266 -31.625 1 93.94 262 PRO B O 1
ATOM 4855 N N . ALA B 1 263 ? 19.594 -19.125 -31.453 1 93.31 263 ALA B N 1
ATOM 4856 C CA . ALA B 1 263 ? 20.359 -20.078 -32.281 1 93.31 263 ALA B CA 1
ATOM 4857 C C . ALA B 1 263 ? 20.719 -21.328 -31.484 1 93.31 263 ALA B C 1
ATOM 4859 O O . ALA B 1 263 ? 20.953 -22.391 -32.062 1 93.31 263 ALA B O 1
ATOM 4860 N N . ASP B 1 264 ? 20.828 -21.156 -30.172 1 94.44 264 ASP B N 1
ATOM 4861 C CA . ASP B 1 264 ? 21.297 -22.266 -29.328 1 94.44 264 ASP B CA 1
ATOM 4862 C C . ASP B 1 264 ? 20.281 -22.547 -28.219 1 94.44 264 ASP B C 1
ATOM 4864 O O . ASP B 1 264 ? 20.672 -22.859 -27.094 1 94.44 264 ASP B O 1
ATOM 4868 N N . SER B 1 265 ? 19.078 -22.406 -28.516 1 94.44 265 SER B N 1
ATOM 4869 C CA . SER B 1 265 ? 18.031 -22.484 -27.5 1 94.44 265 SER B CA 1
ATOM 4870 C C . SER B 1 265 ? 17.984 -23.859 -26.844 1 94.44 265 SER B C 1
ATOM 4872 O O . SER B 1 265 ? 17.875 -23.969 -25.625 1 94.44 265 SER B O 1
ATOM 4874 N N . ASN B 1 266 ? 18.047 -24.969 -27.656 1 92.81 266 ASN B N 1
ATOM 4875 C CA . ASN B 1 266 ? 17.984 -26.328 -27.125 1 92.81 266 ASN B CA 1
ATOM 4876 C C . ASN B 1 266 ? 19.203 -26.656 -26.25 1 92.81 266 ASN B C 1
ATOM 4878 O O . ASN B 1 266 ? 19.062 -27.297 -25.219 1 92.81 266 ASN B O 1
ATOM 4882 N N . GLU B 1 267 ? 20.312 -26.203 -26.766 1 93.44 267 GLU B N 1
ATOM 4883 C CA . GLU B 1 267 ? 21.547 -26.438 -26.016 1 93.44 267 GLU B CA 1
ATOM 4884 C C . GLU B 1 267 ? 21.516 -25.719 -24.672 1 93.44 267 GLU B C 1
ATOM 4886 O O . GLU B 1 267 ? 21.953 -26.281 -23.656 1 93.44 267 GLU B O 1
ATOM 4891 N N . PHE B 1 268 ? 21.078 -24.516 -24.703 1 95.62 268 PHE B N 1
ATOM 4892 C CA . PHE B 1 268 ? 21 -23.781 -23.438 1 95.62 268 PHE B CA 1
ATOM 4893 C C . PHE B 1 268 ? 20.016 -24.438 -22.5 1 95.62 268 PHE B C 1
ATOM 4895 O O . PHE B 1 268 ? 20.266 -24.547 -21.297 1 95.62 268 PHE B O 1
ATOM 4902 N N . PHE B 1 269 ? 18.875 -24.828 -23.031 1 92.19 269 PHE B N 1
ATOM 4903 C CA . PHE B 1 269 ? 17.859 -25.484 -22.203 1 92.19 269 PHE B CA 1
ATOM 4904 C C . PHE B 1 269 ? 18.453 -26.688 -21.484 1 92.19 269 PHE B C 1
ATOM 4906 O O . PHE B 1 269 ? 18.234 -26.859 -20.281 1 92.19 269 PHE B O 1
ATOM 4913 N N . GLU B 1 270 ? 19.125 -27.5 -22.219 1 89.56 270 GLU B N 1
ATOM 4914 C CA . GLU B 1 270 ? 19.75 -28.688 -21.625 1 89.56 270 GLU B CA 1
ATOM 4915 C C . GLU B 1 270 ? 20.812 -28.297 -20.609 1 89.56 270 GLU B C 1
ATOM 4917 O O . GLU B 1 270 ? 20.922 -28.922 -19.547 1 89.56 270 GLU B O 1
ATOM 4922 N N . TYR B 1 271 ? 21.625 -27.328 -21 1 91.94 271 TYR B N 1
ATOM 4923 C CA . TYR B 1 271 ? 22.688 -26.859 -20.109 1 91.94 271 TYR B CA 1
ATOM 4924 C C . TYR B 1 271 ? 22.109 -26.359 -18.781 1 91.94 271 TYR B C 1
ATOM 4926 O O . TYR B 1 271 ? 22.641 -26.688 -17.719 1 91.94 271 TYR B O 1
ATOM 4934 N N . ALA B 1 272 ? 21.016 -25.547 -18.859 1 91.38 272 ALA B N 1
ATOM 4935 C CA . ALA B 1 272 ? 20.375 -24.969 -17.672 1 91.38 272 ALA B CA 1
ATOM 4936 C C . ALA B 1 272 ? 19.656 -26.047 -16.859 1 91.38 272 ALA B C 1
ATOM 4938 O O . ALA B 1 272 ? 19.672 -26.031 -15.633 1 91.38 272 ALA B O 1
ATOM 4939 N N . SER B 1 273 ? 19.016 -26.953 -17.5 1 84.06 273 SER B N 1
ATOM 4940 C CA . SER B 1 273 ? 18.234 -28 -16.859 1 84.06 273 SER B CA 1
ATOM 4941 C C . SER B 1 273 ? 19.141 -28.984 -16.125 1 84.06 273 SER B C 1
ATOM 4943 O O . SER B 1 273 ? 18.906 -29.297 -14.961 1 84.06 273 SER B O 1
ATOM 4945 N N . GLU B 1 274 ? 20.125 -29.453 -16.781 1 77.81 274 GLU B N 1
ATOM 4946 C CA . GLU B 1 274 ? 21.016 -30.469 -16.234 1 77.81 274 GLU B CA 1
ATOM 4947 C C . GLU B 1 274 ? 22.031 -29.844 -15.273 1 77.81 274 GLU B C 1
ATOM 4949 O O . GLU B 1 274 ? 22.312 -30.391 -14.211 1 77.81 274 GLU B O 1
ATOM 4954 N N . GLY B 1 275 ? 22.562 -28.766 -15.695 1 73 275 GLY B N 1
ATOM 4955 C CA . GLY B 1 275 ? 23.656 -28.156 -14.953 1 73 275 GLY B CA 1
ATOM 4956 C C . GLY B 1 275 ? 23.203 -27.312 -13.781 1 73 275 GLY B C 1
ATOM 4957 O O . GLY B 1 275 ? 23.922 -27.156 -12.797 1 73 275 GLY B O 1
ATOM 4958 N N . HIS B 1 276 ? 21.969 -26.766 -13.914 1 78.06 276 HIS B N 1
ATOM 4959 C CA . HIS B 1 276 ? 21.562 -25.812 -12.891 1 78.06 276 HIS B CA 1
ATOM 4960 C C . HIS B 1 276 ? 20.188 -26.188 -12.32 1 78.06 276 HIS B C 1
ATOM 4962 O O . HIS B 1 276 ? 19.594 -25.406 -11.57 1 78.06 276 HIS B O 1
ATOM 4968 N N . ASN B 1 277 ? 19.734 -27.406 -12.719 1 76.5 277 ASN B N 1
ATOM 4969 C CA . ASN B 1 277 ? 18.5 -27.953 -12.172 1 76.5 277 ASN B CA 1
ATOM 4970 C C . ASN B 1 277 ? 17.328 -27 -12.359 1 76.5 277 ASN B C 1
ATOM 4972 O O . ASN B 1 277 ? 16.578 -26.75 -11.422 1 76.5 277 ASN B O 1
ATOM 4976 N N . LEU B 1 278 ? 17.344 -26.297 -13.484 1 82.69 278 LEU B N 1
ATOM 4977 C CA . LEU B 1 278 ? 16.234 -25.406 -13.844 1 82.69 278 LEU B CA 1
ATOM 4978 C C . LEU B 1 278 ? 15.289 -26.094 -14.828 1 82.69 278 LEU B C 1
ATOM 4980 O O . LEU B 1 278 ? 15.734 -26.781 -15.742 1 82.69 278 LEU B O 1
ATOM 4984 N N . SER B 1 279 ? 14.039 -26.188 -14.461 1 73.06 279 SER B N 1
ATOM 4985 C CA . SER B 1 279 ? 13.109 -26.781 -15.414 1 73.06 279 SER B CA 1
ATOM 4986 C C . SER B 1 279 ? 11.711 -26.172 -15.273 1 73.06 279 SER B C 1
ATOM 4988 O O . SER B 1 279 ? 11.359 -25.672 -14.203 1 73.06 279 SER B O 1
ATOM 4990 N N . GLY B 1 280 ? 11.117 -26.141 -16.5 1 75.25 280 GLY B N 1
ATOM 4991 C CA . GLY B 1 280 ? 9.711 -25.75 -16.469 1 75.25 280 GLY B CA 1
ATOM 4992 C C . GLY B 1 280 ? 9.492 -24.297 -16.125 1 75.25 280 GLY B C 1
ATOM 4993 O O . GLY B 1 280 ? 10.125 -23.406 -16.703 1 75.25 280 GLY B O 1
ATOM 4994 N N . ILE B 1 281 ? 8.539 -24.031 -15.227 1 76.62 281 ILE B N 1
ATOM 4995 C CA . ILE B 1 281 ? 8.195 -22.672 -14.812 1 76.62 281 ILE B CA 1
ATOM 4996 C C . ILE B 1 281 ? 9.18 -22.203 -13.742 1 76.62 281 ILE B C 1
ATOM 4998 O O . ILE B 1 281 ? 9.406 -22.891 -12.75 1 76.62 281 ILE B O 1
ATOM 5002 N N . LEU B 1 282 ? 9.766 -21.094 -14 1 84 282 LEU B N 1
ATOM 5003 C CA . LEU B 1 282 ? 10.766 -20.531 -13.102 1 84 282 LEU B CA 1
ATOM 5004 C C . LEU B 1 282 ? 10.117 -19.562 -12.109 1 84 282 LEU B C 1
ATOM 5006 O O . LEU B 1 282 ? 9.234 -18.797 -12.477 1 84 282 LEU B O 1
ATOM 5010 N N . GLN B 1 283 ? 10.562 -19.781 -10.93 1 80.94 283 GLN B N 1
ATOM 5011 C CA . GLN B 1 283 ? 10.211 -18.781 -9.93 1 80.94 283 GLN B CA 1
ATOM 5012 C C . GLN B 1 283 ? 11.219 -17.641 -9.914 1 80.94 283 GLN B C 1
ATOM 5014 O O . GLN B 1 283 ? 12.422 -17.875 -9.781 1 80.94 283 GLN B O 1
ATOM 5019 N N . ILE B 1 284 ? 10.648 -16.422 -10 1 86.56 284 ILE B N 1
ATOM 5020 C CA . ILE B 1 284 ? 11.555 -15.289 -10.203 1 86.56 284 ILE B CA 1
ATOM 5021 C C . ILE B 1 284 ? 11.492 -14.352 -8.992 1 86.56 284 ILE B C 1
ATOM 5023 O O . ILE B 1 284 ? 10.406 -14.016 -8.516 1 86.56 284 ILE B O 1
ATOM 5027 N N . SER B 1 285 ? 12.602 -14.141 -8.477 1 86.81 285 SER B N 1
ATOM 5028 C CA . SER B 1 285 ? 12.773 -13.055 -7.512 1 86.81 285 SER B CA 1
ATOM 5029 C C . SER B 1 285 ? 13.055 -11.734 -8.219 1 86.81 285 SER B C 1
ATOM 5031 O O . SER B 1 285 ? 14.07 -11.586 -8.898 1 86.81 285 SER B O 1
ATOM 5033 N N . LYS B 1 286 ? 12.188 -10.805 -7.941 1 85.12 286 LYS B N 1
ATOM 5034 C CA . LYS B 1 286 ? 12.367 -9.508 -8.586 1 85.12 286 LYS B CA 1
ATOM 5035 C C . LYS B 1 286 ? 13.68 -8.852 -8.148 1 85.12 286 LYS B C 1
ATOM 5037 O O . LYS B 1 286 ? 14.367 -8.227 -8.961 1 85.12 286 LYS B O 1
ATOM 5042 N N . THR B 1 287 ? 13.969 -9.016 -6.957 1 81.94 287 THR B N 1
ATOM 5043 C CA . THR B 1 287 ? 15.195 -8.453 -6.414 1 81.94 287 THR B CA 1
ATOM 5044 C C . THR B 1 287 ? 16.422 -9.055 -7.113 1 81.94 287 THR B C 1
ATOM 5046 O O . THR B 1 287 ? 17.328 -8.32 -7.523 1 81.94 287 THR B O 1
ATOM 5049 N N . GLU B 1 288 ? 16.453 -10.352 -7.246 1 86.75 288 GLU B N 1
ATOM 5050 C CA . GLU B 1 288 ? 17.562 -11.023 -7.91 1 86.75 288 GLU B CA 1
ATOM 5051 C C . GLU B 1 288 ? 17.594 -10.688 -9.398 1 86.75 288 GLU B C 1
ATOM 5053 O O . GLU B 1 288 ? 18.672 -10.609 -10 1 86.75 288 GLU B O 1
ATOM 5058 N N . LEU B 1 289 ? 16.453 -10.531 -9.984 1 92.19 289 LEU B N 1
ATOM 5059 C CA . LEU B 1 289 ? 16.344 -10.242 -11.406 1 92.19 289 LEU B CA 1
ATOM 5060 C C . LEU B 1 289 ? 17.031 -8.93 -11.75 1 92.19 289 LEU B C 1
ATOM 5062 O O . LEU B 1 289 ? 17.625 -8.797 -12.82 1 92.19 289 LEU B O 1
ATOM 5066 N N . LYS B 1 290 ? 16.984 -7.992 -10.859 1 87.12 290 LYS B N 1
ATOM 5067 C CA . LYS B 1 290 ? 17.656 -6.715 -11.07 1 87.12 290 LYS B CA 1
ATOM 5068 C C . LYS B 1 290 ? 19.156 -6.914 -11.281 1 87.12 290 LYS B C 1
ATOM 5070 O O . LYS B 1 290 ? 19.797 -6.164 -12.031 1 87.12 290 LYS B O 1
ATOM 5075 N N . GLY B 1 291 ? 19.688 -7.918 -10.797 1 88.06 291 GLY B N 1
ATOM 5076 C CA . GLY B 1 291 ? 21.109 -8.219 -10.859 1 88.06 291 GLY B CA 1
ATOM 5077 C C . GLY B 1 291 ? 21.562 -8.656 -12.242 1 88.06 291 GLY B C 1
ATOM 5078 O O . GLY B 1 291 ? 22.766 -8.688 -12.531 1 88.06 291 GLY B O 1
ATOM 5079 N N . PHE B 1 292 ? 20.625 -8.859 -13.094 1 92.38 292 PHE B N 1
ATOM 5080 C CA . PHE B 1 292 ? 20.969 -9.227 -14.461 1 92.38 292 PHE B CA 1
ATOM 5081 C C . PHE B 1 292 ? 21.562 -8.047 -15.203 1 92.38 292 PHE B C 1
ATOM 5083 O O . PHE B 1 292 ? 22.391 -8.227 -16.109 1 92.38 292 PHE B O 1
ATOM 5090 N N . LYS B 1 293 ? 21.156 -6.867 -14.828 1 88.12 293 LYS B N 1
ATOM 5091 C CA . LYS B 1 293 ? 21.578 -5.68 -15.562 1 88.12 293 LYS B CA 1
ATOM 5092 C C . LYS B 1 293 ? 22.438 -4.766 -14.695 1 88.12 293 LYS B C 1
ATOM 5094 O O . LYS B 1 293 ? 23.172 -3.92 -15.211 1 88.12 293 LYS B O 1
ATOM 5099 N N . LYS B 1 294 ? 22.391 -4.977 -13.539 1 89.25 294 LYS B N 1
ATOM 5100 C CA . LYS B 1 294 ? 23 -4.004 -12.641 1 89.25 294 LYS B CA 1
ATOM 5101 C C . LYS B 1 294 ? 23.859 -4.695 -11.578 1 89.25 294 LYS B C 1
ATOM 5103 O O . LYS B 1 294 ? 23.641 -5.871 -11.273 1 89.25 294 LYS B O 1
ATOM 5108 N N . PHE B 1 295 ? 24.891 -3.979 -11.25 1 90.12 295 PHE B N 1
ATOM 5109 C CA . PHE B 1 295 ? 25.609 -4.324 -10.031 1 90.12 295 PHE B CA 1
ATOM 5110 C C . PHE B 1 295 ? 25.016 -3.604 -8.828 1 90.12 295 PHE B C 1
ATOM 5112 O O . PHE B 1 295 ? 24.578 -2.453 -8.938 1 90.12 295 PHE B O 1
ATOM 5119 N N . SER B 1 296 ? 24.906 -4.359 -7.797 1 90.44 296 SER B N 1
ATOM 5120 C CA . SER B 1 296 ? 24.344 -3.703 -6.625 1 90.44 296 SER B CA 1
ATOM 5121 C C . SER B 1 296 ? 25.016 -4.164 -5.344 1 90.44 296 SER B C 1
ATOM 5123 O O . SER B 1 296 ? 25.469 -5.312 -5.25 1 90.44 296 SER B O 1
ATOM 5125 N N . SER B 1 297 ? 25.203 -3.307 -4.414 1 91.75 297 SER B N 1
ATOM 5126 C CA . SER B 1 297 ? 25.719 -3.562 -3.076 1 91.75 297 SER B CA 1
ATOM 5127 C C . SER B 1 297 ? 25.047 -2.66 -2.043 1 91.75 297 SER B C 1
ATOM 5129 O O . SER B 1 297 ? 24.828 -1.475 -2.297 1 91.75 297 SER B O 1
ATOM 5131 N N . SER B 1 298 ? 24.562 -3.293 -1.054 1 89.75 298 SER B N 1
ATOM 5132 C CA . SER B 1 298 ? 23.984 -2.508 0.035 1 89.75 298 SER B CA 1
ATOM 5133 C C . SER B 1 298 ? 24.516 -2.973 1.389 1 89.75 298 SER B C 1
ATOM 5135 O O . SER B 1 298 ? 24.406 -4.152 1.731 1 89.75 298 SER B O 1
ATOM 5137 N N . ARG B 1 299 ? 25.188 -2.184 2.043 1 87.06 299 ARG B N 1
ATOM 5138 C CA . ARG B 1 299 ? 25.625 -2.354 3.424 1 87.06 299 ARG B CA 1
ATOM 5139 C C . ARG B 1 299 ? 25.172 -1.178 4.289 1 87.06 299 ARG B C 1
ATOM 5141 O O . ARG B 1 299 ? 24.547 -0.239 3.793 1 87.06 299 ARG B O 1
ATOM 5148 N N . LYS B 1 300 ? 25.266 -1.244 5.562 1 82.75 300 LYS B N 1
ATOM 5149 C CA . LYS B 1 300 ? 24.719 -0.289 6.523 1 82.75 300 LYS B CA 1
ATOM 5150 C C . LYS B 1 300 ? 25.047 1.146 6.117 1 82.75 300 LYS B C 1
ATOM 5152 O O . LYS B 1 300 ? 24.188 2.031 6.207 1 82.75 300 LYS B O 1
ATOM 5157 N N . ASP B 1 301 ? 26.219 1.438 5.488 1 88.06 301 ASP B N 1
ATOM 5158 C CA . ASP B 1 301 ? 26.625 2.828 5.305 1 88.06 301 ASP B CA 1
ATOM 5159 C C . ASP B 1 301 ? 26.828 3.152 3.826 1 88.06 301 ASP B C 1
ATOM 5161 O O . ASP B 1 301 ? 27.234 4.266 3.477 1 88.06 301 ASP B O 1
ATOM 5165 N N . LEU B 1 302 ? 26.469 2.242 2.996 1 93.75 302 LEU B N 1
ATOM 5166 C CA . LEU B 1 302 ? 26.688 2.484 1.572 1 93.75 302 LEU B CA 1
ATOM 5167 C C . LEU B 1 302 ? 25.75 1.608 0.733 1 93.75 302 LEU B C 1
ATOM 5169 O O . LEU B 1 302 ? 25.656 0.404 0.973 1 93.75 302 LEU B O 1
ATOM 5173 N N . SER B 1 303 ? 25.016 2.232 -0.113 1 94.31 303 SER B N 1
ATOM 5174 C CA . SER B 1 303 ? 24.25 1.543 -1.14 1 94.31 303 SER B CA 1
ATOM 5175 C C . SER B 1 303 ? 24.609 2.037 -2.535 1 94.31 303 SER B C 1
ATOM 5177 O O . SER B 1 303 ? 24.641 3.244 -2.785 1 94.31 303 SER B O 1
ATOM 5179 N N . ILE B 1 304 ? 24.906 1.114 -3.412 1 94.56 304 ILE B N 1
ATOM 5180 C CA . ILE B 1 304 ? 25.297 1.513 -4.762 1 94.56 304 ILE B CA 1
ATOM 5181 C C . ILE B 1 304 ? 24.703 0.53 -5.777 1 94.56 304 ILE B C 1
ATOM 5183 O O . ILE B 1 304 ? 24.656 -0.674 -5.516 1 94.56 304 ILE B O 1
ATOM 5187 N N . THR B 1 305 ? 24.156 1.036 -6.762 1 93.19 305 THR B N 1
ATOM 5188 C CA . THR B 1 305 ? 23.656 0.265 -7.895 1 93.19 305 THR B CA 1
ATOM 5189 C C . THR B 1 305 ? 24.031 0.928 -9.211 1 93.19 305 THR B C 1
ATOM 5191 O O . THR B 1 305 ? 23.859 2.137 -9.383 1 93.19 305 THR B O 1
ATOM 5194 N N . PHE B 1 306 ? 24.688 0.233 -10.07 1 94.19 306 PHE B N 1
ATOM 5195 C CA . PHE B 1 306 ? 25.031 0.846 -11.344 1 94.19 306 PHE B CA 1
ATOM 5196 C C . PHE B 1 306 ? 24.969 -0.179 -12.477 1 94.19 306 PHE B C 1
ATOM 5198 O O . PHE B 1 306 ? 25.047 -1.384 -12.227 1 94.19 306 PHE B O 1
ATOM 5205 N N . ALA B 1 307 ? 24.797 0.291 -13.656 1 90.69 307 ALA B N 1
ATOM 5206 C CA . ALA B 1 307 ? 24.703 -0.538 -14.859 1 90.69 307 ALA B CA 1
ATOM 5207 C C . ALA B 1 307 ? 26.016 -1.252 -15.141 1 90.69 307 ALA B C 1
ATOM 5209 O O . ALA B 1 307 ? 27.094 -0.652 -15.039 1 90.69 307 ALA B O 1
ATOM 5210 N N . LYS B 1 308 ? 25.875 -2.482 -15.547 1 86.94 308 LYS B N 1
ATOM 5211 C CA . LYS B 1 308 ? 27.062 -3.289 -15.852 1 86.94 308 LYS B CA 1
ATOM 5212 C C . LYS B 1 308 ? 27.859 -2.676 -16.984 1 86.94 308 LYS B C 1
ATOM 5214 O O . LYS B 1 308 ? 29.094 -2.785 -17.016 1 86.94 308 LYS B O 1
ATOM 5219 N N . ALA B 1 309 ? 27.219 -1.998 -17.891 1 83.88 309 ALA B N 1
ATOM 5220 C CA . ALA B 1 309 ? 27.859 -1.399 -19.062 1 83.88 309 ALA B CA 1
ATOM 5221 C C . ALA B 1 309 ? 28.844 -0.306 -18.656 1 83.88 309 ALA B C 1
ATOM 5223 O O . ALA B 1 309 ? 29.734 0.055 -19.422 1 83.88 309 ALA B O 1
ATOM 5224 N N . LEU B 1 310 ? 28.75 0.184 -17.438 1 91 310 LEU B N 1
ATOM 5225 C CA . LEU B 1 310 ? 29.578 1.288 -16.984 1 91 310 LEU B CA 1
ATOM 5226 C C . LEU B 1 310 ? 30.922 0.776 -16.469 1 91 310 LEU B C 1
ATOM 5228 O O . LEU B 1 310 ? 31.875 1.547 -16.312 1 91 310 LEU B O 1
ATOM 5232 N N . LEU B 1 311 ? 30.938 -0.474 -16.203 1 89.75 311 LEU B N 1
ATOM 5233 C CA . LEU B 1 311 ? 32.156 -1.052 -15.656 1 89.75 311 LEU B CA 1
ATOM 5234 C C . LEU B 1 311 ? 33.281 -1.035 -16.688 1 89.75 311 LEU B C 1
ATOM 5236 O O . LEU B 1 311 ? 33.062 -1.379 -17.859 1 89.75 311 LEU B O 1
ATOM 5240 N N . ASN B 1 312 ? 34.469 -0.626 -16.281 1 87.38 312 ASN B N 1
ATOM 5241 C CA . ASN B 1 312 ? 35.688 -0.51 -17.094 1 87.38 312 ASN B CA 1
ATOM 5242 C C . ASN B 1 312 ? 35.562 0.629 -18.109 1 87.38 312 ASN B C 1
ATOM 5244 O O . ASN B 1 312 ? 36.281 0.649 -19.109 1 87.38 312 ASN B O 1
ATOM 5248 N N . ASP B 1 313 ? 34.562 1.403 -17.984 1 90.5 313 ASP B N 1
ATOM 5249 C CA . ASP B 1 313 ? 34.438 2.654 -18.719 1 90.5 313 ASP B CA 1
ATOM 5250 C C . ASP B 1 313 ? 34.469 3.854 -17.766 1 90.5 313 ASP B C 1
ATOM 5252 O O . ASP B 1 313 ? 35.531 4.316 -17.375 1 90.5 313 ASP B O 1
ATOM 5256 N N . LYS B 1 314 ? 33.281 4.148 -17.219 1 93.94 314 LYS B N 1
ATOM 5257 C CA . LYS B 1 314 ? 33.188 5.285 -16.312 1 93.94 314 LYS B CA 1
ATOM 5258 C C . LYS B 1 314 ? 33.281 4.832 -14.859 1 93.94 314 LYS B C 1
ATOM 5260 O O . LYS B 1 314 ? 33.375 5.656 -13.945 1 93.94 314 LYS B O 1
ATOM 5265 N N . ILE B 1 315 ? 33.281 3.549 -14.672 1 94.62 315 ILE B N 1
ATOM 5266 C CA . ILE B 1 315 ? 33.469 2.934 -13.367 1 94.62 315 ILE B CA 1
ATOM 5267 C C . ILE B 1 315 ? 34.562 1.881 -13.461 1 94.62 315 ILE B C 1
ATOM 5269 O O . ILE B 1 315 ? 34.531 1.013 -14.336 1 94.62 315 ILE B O 1
ATOM 5273 N N . LYS B 1 316 ? 35.562 1.962 -12.656 1 94.69 316 LYS B N 1
ATOM 5274 C CA . LYS B 1 316 ? 36.688 1.028 -12.68 1 94.69 316 LYS B CA 1
ATOM 5275 C C . LYS B 1 316 ? 36.938 0.443 -11.297 1 94.69 316 LYS B C 1
ATOM 5277 O O . LYS B 1 316 ? 36.781 1.133 -10.289 1 94.69 316 LYS B O 1
ATOM 5282 N N . PHE B 1 317 ? 37.25 -0.787 -11.328 1 94.5 317 PHE B N 1
ATOM 5283 C CA . PHE B 1 317 ? 37.656 -1.463 -10.094 1 94.5 317 PHE B CA 1
ATOM 5284 C C . PHE B 1 317 ? 39.094 -1.891 -10.156 1 94.5 317 PHE B C 1
ATOM 5286 O O . PHE B 1 317 ? 39.469 -2.791 -10.922 1 94.5 317 PHE B O 1
ATOM 5293 N N . GLU B 1 318 ? 39.969 -1.178 -9.398 1 92.5 318 GLU B N 1
ATOM 5294 C CA . GLU B 1 318 ? 41.406 -1.422 -9.398 1 92.5 318 GLU B CA 1
ATOM 5295 C C . GLU B 1 318 ? 41.969 -1.342 -7.988 1 92.5 318 GLU B C 1
ATOM 5297 O O . GLU B 1 318 ? 41.625 -0.453 -7.215 1 92.5 318 GLU B O 1
ATOM 5302 N N . ASN B 1 319 ? 42.812 -2.301 -7.652 1 92.25 319 ASN B N 1
ATOM 5303 C CA . ASN B 1 319 ? 43.5 -2.293 -6.363 1 92.25 319 ASN B CA 1
ATOM 5304 C C . ASN B 1 319 ? 42.5 -2.236 -5.203 1 92.25 319 ASN B C 1
ATOM 5306 O O . ASN B 1 319 ? 42.656 -1.449 -4.273 1 92.25 319 ASN B O 1
ATOM 5310 N N . ASP B 1 320 ? 41.312 -2.926 -5.312 1 94.19 320 ASP B N 1
ATOM 5311 C CA . ASP B 1 320 ? 40.281 -3.045 -4.293 1 94.19 320 ASP B CA 1
ATOM 5312 C C . ASP B 1 320 ? 39.625 -1.698 -4.035 1 94.19 320 ASP B C 1
ATOM 5314 O O . ASP B 1 320 ? 39.219 -1.401 -2.902 1 94.19 320 ASP B O 1
ATOM 5318 N N . ILE B 1 321 ? 39.688 -0.864 -5.008 1 95.44 321 ILE B N 1
ATOM 5319 C CA . ILE B 1 321 ? 39.031 0.433 -4.941 1 95.44 321 ILE B CA 1
ATOM 5320 C C . ILE B 1 321 ? 38.062 0.593 -6.133 1 95.44 321 ILE B C 1
ATOM 5322 O O . ILE B 1 321 ? 38.469 0.35 -7.277 1 95.44 321 ILE B O 1
ATOM 5326 N N . LEU B 1 322 ? 36.906 0.989 -5.902 1 95.88 322 LEU B N 1
ATOM 5327 C CA . LEU B 1 322 ? 35.938 1.311 -6.953 1 95.88 322 LEU B CA 1
ATOM 5328 C C . LEU B 1 322 ? 35.969 2.795 -7.301 1 95.88 322 LEU B C 1
ATOM 5330 O O . LEU B 1 322 ? 35.75 3.648 -6.441 1 95.88 322 LEU B O 1
ATOM 5334 N N . LYS B 1 323 ? 36.344 3.066 -8.445 1 96.19 323 LYS B N 1
ATOM 5335 C CA . LYS B 1 323 ? 36.5 4.445 -8.906 1 96.19 323 LYS B CA 1
ATOM 5336 C C . LYS B 1 323 ? 35.312 4.848 -9.805 1 96.19 323 LYS B C 1
ATOM 5338 O O . LYS B 1 323 ? 35.062 4.191 -10.812 1 96.19 323 LYS B O 1
ATOM 5343 N N . ILE B 1 324 ? 34.656 5.922 -9.484 1 96.5 324 ILE B N 1
ATOM 5344 C CA . ILE B 1 324 ? 33.469 6.383 -10.227 1 96.5 324 ILE B CA 1
ATOM 5345 C C . ILE B 1 324 ? 33.75 7.781 -10.781 1 96.5 324 ILE B C 1
ATOM 5347 O O . ILE B 1 324 ? 34.062 8.703 -10.031 1 96.5 324 ILE B O 1
ATOM 5351 N N . ASP B 1 325 ? 33.594 7.91 -12.008 1 96.12 325 ASP B N 1
ATOM 5352 C CA . ASP B 1 325 ? 33.75 9.211 -12.656 1 96.12 325 ASP B CA 1
ATOM 5353 C C . ASP B 1 325 ? 32.656 10.18 -12.211 1 96.12 325 ASP B C 1
ATOM 5355 O O . ASP B 1 325 ? 31.469 9.812 -12.148 1 96.12 325 ASP B O 1
ATOM 5359 N N . SER B 1 326 ? 33 11.406 -11.938 1 94.44 326 SER B N 1
ATOM 5360 C CA . SER B 1 326 ? 32.062 12.398 -11.398 1 94.44 326 SER B CA 1
ATOM 5361 C C . SER B 1 326 ? 30.953 12.711 -12.391 1 94.44 326 SER B C 1
ATOM 5363 O O . SER B 1 326 ? 29.891 13.203 -12 1 94.44 326 SER B O 1
ATOM 5365 N N . SER B 1 327 ? 31.219 12.438 -13.625 1 93.75 327 SER B N 1
ATOM 5366 C CA . SER B 1 327 ? 30.219 12.703 -14.664 1 93.75 327 SER B CA 1
ATOM 5367 C C . SER B 1 327 ? 28.969 11.867 -14.453 1 93.75 327 SER B C 1
ATOM 5369 O O . SER B 1 327 ? 27.906 12.18 -15 1 93.75 327 SER B O 1
ATOM 5371 N N . LEU B 1 328 ? 29.125 10.734 -13.656 1 94.12 328 LEU B N 1
ATOM 5372 C CA . LEU B 1 328 ? 28 9.836 -13.422 1 94.12 328 LEU B CA 1
ATOM 5373 C C . LEU B 1 328 ? 27.188 10.281 -12.211 1 94.12 328 LEU B C 1
ATOM 5375 O O . LEU B 1 328 ? 26.078 9.797 -11.992 1 94.12 328 LEU B O 1
ATOM 5379 N N . LEU B 1 329 ? 27.688 11.203 -11.477 1 93.88 329 LEU B N 1
ATOM 5380 C CA . LEU B 1 329 ? 27.062 11.656 -10.25 1 93.88 329 LEU B CA 1
ATOM 5381 C C . LEU B 1 329 ? 26.219 12.898 -10.5 1 93.88 329 LEU B C 1
ATOM 5383 O O . LEU B 1 329 ? 26.453 13.633 -11.461 1 93.88 329 LEU B O 1
ATOM 5387 N N . SER B 1 330 ? 25.203 13.086 -9.695 1 91.88 330 SER B N 1
ATOM 5388 C CA . SER B 1 330 ? 24.406 14.297 -9.797 1 91.88 330 SER B CA 1
ATOM 5389 C C . SER B 1 330 ? 25.234 15.539 -9.531 1 91.88 330 SER B C 1
ATOM 5391 O O . SER B 1 330 ? 26.188 15.5 -8.758 1 91.88 330 SER B O 1
ATOM 5393 N N . ASP B 1 331 ? 24.766 16.672 -10.164 1 90.06 331 ASP B N 1
ATOM 5394 C CA . ASP B 1 331 ? 25.469 17.938 -9.961 1 90.06 331 ASP B CA 1
ATOM 5395 C C . ASP B 1 331 ? 25.438 18.344 -8.484 1 90.06 331 ASP B C 1
ATOM 5397 O O . ASP B 1 331 ? 26.422 18.891 -7.973 1 90.06 331 ASP B O 1
ATOM 5401 N N . SER B 1 332 ? 24.422 18.047 -7.898 1 84.69 332 SER B N 1
ATOM 5402 C CA . SER B 1 332 ? 24.266 18.391 -6.488 1 84.69 332 SER B CA 1
ATOM 5403 C C . SER B 1 332 ? 25.281 17.656 -5.625 1 84.69 332 SER B C 1
ATOM 5405 O O . SER B 1 332 ? 25.922 18.25 -4.758 1 84.69 332 SER B O 1
ATOM 5407 N N . LEU B 1 333 ? 25.469 16.422 -5.891 1 89.94 333 LEU B N 1
ATOM 5408 C CA . LEU B 1 333 ? 26.422 15.641 -5.109 1 89.94 333 LEU B CA 1
ATOM 5409 C C . LEU B 1 333 ? 27.844 16.109 -5.371 1 89.94 333 LEU B C 1
ATOM 5411 O O . LEU B 1 333 ? 28.641 16.234 -4.441 1 89.94 333 LEU B O 1
ATOM 5415 N N . VAL B 1 334 ? 28.156 16.328 -6.645 1 91.19 334 VAL B N 1
ATOM 5416 C CA . VAL B 1 334 ? 29.5 16.766 -7.004 1 91.19 334 VAL B CA 1
ATOM 5417 C C . VAL B 1 334 ? 29.828 18.078 -6.266 1 91.19 334 VAL B C 1
ATOM 5419 O O . VAL B 1 334 ? 30.922 18.234 -5.73 1 91.19 334 VAL B O 1
ATOM 5422 N N . ALA B 1 335 ? 28.844 18.906 -6.246 1 85.38 335 ALA B N 1
ATOM 5423 C CA . ALA B 1 335 ? 29.031 20.172 -5.555 1 85.38 335 ALA B CA 1
ATOM 5424 C C . ALA B 1 335 ? 29.266 19.953 -4.062 1 85.38 335 ALA B C 1
ATOM 5426 O O . ALA B 1 335 ? 30.141 20.594 -3.469 1 85.38 335 ALA B O 1
ATOM 5427 N N . GLU B 1 336 ? 28.578 19.094 -3.557 1 83.81 336 GLU B N 1
ATOM 5428 C CA . GLU B 1 336 ? 28.688 18.797 -2.131 1 83.81 336 GLU B CA 1
ATOM 5429 C C . GLU B 1 336 ? 30.047 18.172 -1.804 1 83.81 336 GLU B C 1
ATOM 5431 O O . GLU B 1 336 ? 30.656 18.5 -0.779 1 83.81 336 GLU B O 1
ATOM 5436 N N . LEU B 1 337 ? 30.453 17.312 -2.668 1 88.94 337 LEU B N 1
ATOM 5437 C CA . LEU B 1 337 ? 31.734 16.625 -2.465 1 88.94 337 LEU B CA 1
ATOM 5438 C C . LEU B 1 337 ? 32.906 17.609 -2.576 1 88.94 337 LEU B C 1
ATOM 5440 O O . LEU B 1 337 ? 33.844 17.531 -1.794 1 88.94 337 LEU B O 1
ATOM 5444 N N . LYS B 1 338 ? 32.781 18.484 -3.51 1 85.88 338 LYS B N 1
ATOM 5445 C CA . LYS B 1 338 ? 33.844 19.484 -3.682 1 85.88 338 LYS B CA 1
ATOM 5446 C C . LYS B 1 338 ? 33.906 20.406 -2.465 1 85.88 338 LYS B C 1
ATOM 5448 O O . LYS B 1 338 ? 35 20.75 -2.018 1 85.88 338 LYS B O 1
ATOM 5453 N N . ALA B 1 339 ? 32.812 20.672 -1.96 1 77.62 339 ALA B N 1
ATOM 5454 C CA . ALA B 1 339 ? 32.75 21.547 -0.789 1 77.62 339 ALA B CA 1
ATOM 5455 C C . ALA B 1 339 ? 33.312 20.844 0.441 1 77.62 339 ALA B C 1
ATOM 5457 O O . ALA B 1 339 ? 34 21.484 1.251 1 77.62 339 ALA B O 1
ATOM 5458 N N . ALA B 1 340 ? 33.125 19.641 0.515 1 78.5 340 ALA B N 1
ATOM 5459 C CA . ALA B 1 340 ? 33.562 18.891 1.688 1 78.5 340 ALA B CA 1
ATOM 5460 C C . ALA B 1 340 ? 35.062 18.578 1.624 1 78.5 340 ALA B C 1
ATOM 5462 O O . ALA B 1 340 ? 35.688 18.422 2.658 1 78.5 340 ALA B O 1
ATOM 5463 N N . THR B 1 341 ? 35.5 18.406 0.408 1 76.12 341 THR B N 1
ATOM 5464 C CA . THR B 1 341 ? 36.938 18.078 0.256 1 76.12 341 THR B CA 1
ATOM 5465 C C . THR B 1 341 ? 37.812 19.312 0.399 1 76.12 341 THR B C 1
ATOM 5467 O O . THR B 1 341 ? 38.938 19.234 0.876 1 76.12 341 THR B O 1
ATOM 5470 N N . THR B 1 342 ? 37.344 20.453 -0.108 1 65.19 342 THR B N 1
ATOM 5471 C CA . THR B 1 342 ? 38.094 21.703 0.051 1 65.19 342 THR B CA 1
ATOM 5472 C C . THR B 1 342 ? 38.156 22.094 1.523 1 65.19 342 THR B C 1
ATOM 5474 O O . THR B 1 342 ? 39.188 22.609 1.973 1 65.19 342 THR B O 1
ATOM 5477 N N . ALA B 1 343 ? 37.25 21.875 2.262 1 57.53 343 ALA B N 1
ATOM 5478 C CA . ALA B 1 343 ? 37.219 22.219 3.68 1 57.53 343 ALA B CA 1
ATOM 5479 C C . ALA B 1 343 ? 38.219 21.375 4.461 1 57.53 343 ALA B C 1
ATOM 5481 O O . ALA B 1 343 ? 38.844 21.844 5.422 1 57.53 343 ALA B O 1
ATOM 5482 N N . SER B 1 344 ? 38.344 20.125 4.168 1 57.44 344 SER B N 1
ATOM 5483 C CA . SER B 1 344 ? 39.281 19.25 4.824 1 57.44 344 SER B CA 1
ATOM 5484 C C . SER B 1 344 ? 40.719 19.672 4.539 1 57.44 344 SER B C 1
ATOM 5486 O O . SER B 1 344 ? 41.625 19.5 5.379 1 57.44 344 SER B O 1
ATOM 5488 N N . ASN B 1 345 ? 41 20.25 3.365 1 51.53 345 ASN B N 1
ATOM 5489 C CA . ASN B 1 345 ? 42.344 20.719 3.08 1 51.53 345 ASN B CA 1
ATOM 5490 C C . ASN B 1 345 ? 42.656 22 3.854 1 51.53 345 ASN B C 1
ATOM 5492 O O . ASN B 1 345 ? 43.844 22.297 4.094 1 51.53 345 ASN B O 1
ATOM 5496 N N . SER B 1 346 ? 41.688 22.766 4.152 1 45.97 346 SER B N 1
ATOM 5497 C CA . SER B 1 346 ? 42 23.984 4.898 1 45.97 346 SER B CA 1
ATOM 5498 C C . SER B 1 346 ? 42.25 23.688 6.371 1 45.97 346 SER B C 1
ATOM 5500 O O . SER B 1 346 ? 42.781 24.516 7.102 1 45.97 346 SER B O 1
ATOM 5502 N N . ASP B 1 347 ? 41.719 22.812 6.973 1 43.09 347 ASP B N 1
ATOM 5503 C CA . ASP B 1 347 ? 42 22.516 8.367 1 43.09 347 ASP B CA 1
ATOM 5504 C C . ASP B 1 347 ? 43.375 21.859 8.516 1 43.09 347 ASP B C 1
ATOM 5506 O O . ASP B 1 347 ? 43.844 21.625 9.633 1 43.09 347 ASP B O 1
ATOM 5510 N N . GLU B 1 348 ? 44.031 21.266 7.496 1 35.97 348 GLU B N 1
ATOM 5511 C CA . GLU B 1 348 ? 45.469 20.953 7.719 1 35.97 348 GLU B CA 1
ATOM 5512 C C . GLU B 1 348 ? 46.312 22.203 7.512 1 35.97 348 GLU B C 1
ATOM 5514 O O . GLU B 1 348 ? 46.125 22.953 6.559 1 35.97 348 GLU B O 1
#

Secondary structure (DSSP, 8-state):
-EEEEEEEEEEEEEE-SSSS-EEEEEE--SS---GGGS-HHHHHHHHHTT--TT-EEEEE-BTTBTTSPPHHHHHHHHHEETTEES-HHHHHHHHHHHHHHHHHH-TT--EEEEEEEEEE-SS-EEEEEEEE-EEEEEEE-TTS-EEEEEEE--SS-SEEEEEEHHHHTSTT----EEEE--SSHHHHHHHHHHHTEEE-TTHHHHHHHHHHHHHHHIIIIIS---HHHHHHHHHHHHHHHHHHHHHT--EEHHHHHHHH-GGGHHHHHHHHHHHH---SEEP--HHHHHTTTEEEEEETTEEEEEEGGGBTTTEEEETTEEEEEGGGS-HHHHHHHHHHHHHHHH--/-EEEEEEEEEEEEEE-SSSS-EEEEEE--SS---GGGS-HHHHHHHHHTT--TT-EEEEE-BTTBTTSPPHHHHHHHHHEETTEES-HHHHHHHHHHHHHHHHHH-TT--EEEEEEEEEE-SS-EEEEEEEE-EEEEEEE-TTS-EEEEEEE--SS-SEEEEEEHHHHTSTT----EEEE--SSHHHHHHHHHHHTEEE-TTHHHHHHHHHHHHHHHIIIIIS---HHHHHHHHHHHHHHHHHHHHHT--EEHHHHHHHH-GGGHHHHHHHHHHHH---SEEP--HHHHHTTTEEEEEETTEEEEEEGGGBTTTEEEETTEEEEEGGGS-HHHHHHHHHHHHHHHH--

Solvent-accessible surface area (backbone atoms only — not comparable to full-atom values): 36883 Å² total; per-residue (Å²): 118,47,78,78,46,40,36,46,29,37,41,27,52,42,76,46,85,89,60,90,43,73,45,79,44,74,48,74,53,86,60,65,48,62,69,82,68,47,43,74,62,54,52,50,40,60,58,50,50,72,64,55,86,81,48,34,46,16,35,80,28,36,87,94,40,77,84,49,73,25,70,44,51,50,48,46,57,75,28,38,61,79,80,42,66,76,42,64,51,62,42,52,42,53,50,48,53,56,53,45,50,53,40,73,75,32,78,86,49,44,74,24,35,40,35,38,35,31,32,37,51,95,84,40,39,31,41,35,41,34,48,38,46,72,38,84,40,50,27,65,48,97,85,49,38,76,38,82,40,78,29,48,43,65,87,58,62,51,31,37,37,35,36,33,42,48,42,60,69,33,86,81,50,52,52,38,25,38,34,42,68,30,95,40,70,68,56,29,49,55,52,30,60,55,55,12,44,48,70,47,88,60,42,25,56,50,43,33,49,37,48,52,48,36,53,38,44,44,30,37,66,71,65,61,41,50,68,68,57,24,42,51,42,32,39,47,41,38,54,53,50,51,52,26,54,77,70,68,45,81,45,39,47,68,58,50,22,43,69,53,34,63,92,46,20,69,61,47,40,51,50,29,30,72,74,50,70,46,64,43,50,54,42,71,25,70,75,57,47,52,53,39,45,27,45,61,30,71,44,101,56,30,35,38,35,32,38,54,82,36,56,79,67,54,25,39,74,56,93,65,27,38,34,33,40,47,87,61,44,34,70,68,40,54,52,51,51,53,55,56,49,54,52,59,57,64,75,100,119,48,77,78,44,39,37,46,28,37,42,28,51,42,76,45,85,89,61,88,43,74,44,78,45,74,50,74,53,87,60,64,49,62,70,82,68,48,44,73,65,55,50,50,39,60,57,49,49,72,64,56,86,80,47,35,46,15,34,80,29,35,87,93,42,76,84,49,74,25,70,44,52,50,48,48,59,75,27,37,62,79,80,42,67,76,42,63,50,63,42,51,42,53,51,49,54,56,52,45,50,53,40,73,74,33,80,86,48,43,73,23,35,40,37,38,35,30,34,36,51,96,83,40,41,31,41,35,40,34,49,38,46,69,40,85,41,48,27,66,48,98,85,49,41,76,39,80,38,78,28,47,44,62,87,58,64,51,32,36,39,36,36,32,42,48,42,61,70,33,87,80,50,54,52,37,25,38,35,42,66,30,95,41,69,69,55,29,50,55,51,29,59,55,55,12,45,49,70,49,88,59,42,25,54,50,43,33,49,38,49,52,49,38,54,38,45,44,29,38,67,73,65,62,42,53,68,69,56,26,41,51,41,30,37,47,41,38,53,53,50,51,52,26,53,76,71,68,44,81,46,38,47,67,58,50,21,44,70,53,32,64,91,46,19,70,60,47,40,51,49,28,29,72,73,49,69,46,66,43,54,54,43,72,25,70,75,58,46,50,53,39,47,27,46,59,30,70,45,99,56,29,34,40,36,33,38,55,82,37,56,79,66,57,26,38,75,56,94,64,27,38,35,34,39,46,86,61,46,34,71,68,40,53,53,51,50,53,55,54,49,55,52,58,57,65,75,101

Nearest PDB structures (foldseek):
  9be2-assembly1_A-2  TM=7.511E-01  e=2.091E-17  Escherichia coli
  6yfc-assembly1_AA  TM=4.502E-01  e=1.022E+00  Leviviridae sp.
  9be2-assembly1_A-2  TM=7.559E-01  e=8.678E-18  Escherichia coli
  6yfc-assembly1_AA  TM=4.501E-01  e=9.820E-01  Leviviridae sp.

Radius of gyration: 31.23 Å; Cα contacts (8 Å, |Δi|>4): 1254; chains: 2; bounding box: 81×83×58 Å

pLDDT: mean 87.14, std 10.53, range [35.97, 98.62]

Organism: Acinetobacter baumannii (strain ATCC 19606 / DSM 30007 / JCM 6841 / CCUG 19606 / CIP 70.34 / NBRC 109757 / NCIMB 12457 / NCTC 12156 / 81) (NCBI:txid575584)